Protein AF-0000000075554712 (afdb_homodimer)

Nearest PDB structures (foldseek):
  1n4p-assembly1_B  TM=9.123E-01  e=3.949E-28  Rattus norvegicus
  6o60-assembly1_B  TM=9.162E-01  e=7.706E-20  Homo sapiens
  3dsx-assembly1_B  TM=9.084E-01  e=1.594E-18  Rattus norvegicus
  4yde-assembly1_B  TM=8.151E-01  e=5.360E-16  Candida albicans SC5314
  4ydo-assembly1_B  TM=8.264E-01  e=1.471E-15  Candida albicans SC5314

Radius of gyration: 26.1 Å; Cα contacts (8 Å, |Δi|>4): 1302; chains: 2; bounding box: 54×79×73 Å

Solvent-accessible surface area (backbone atoms only — not comparable to full-atom values): 37103 Å² total; per-residue (Å²): 133,88,59,71,62,54,57,54,46,47,48,48,50,51,46,50,42,55,67,69,65,58,78,80,69,81,61,63,68,38,35,51,53,39,36,48,60,62,49,64,54,57,84,52,85,58,89,55,81,47,63,49,48,38,48,53,51,28,35,35,53,49,39,32,46,25,57,66,43,40,73,80,69,46,51,73,66,57,47,50,51,52,50,50,52,53,58,68,35,49,39,82,85,55,89,47,25,31,16,32,26,35,76,59,28,60,91,41,99,64,52,44,23,25,42,64,29,30,38,26,46,54,51,41,37,31,63,74,66,54,84,61,80,87,52,63,59,68,52,29,46,52,26,53,37,69,29,46,42,89,65,27,43,19,35,32,49,54,86,91,38,64,64,36,26,66,36,41,23,28,51,46,49,42,34,48,60,67,68,36,75,90,44,96,44,68,65,59,68,37,30,38,50,35,53,44,53,12,49,45,93,70,30,35,18,13,46,40,62,88,43,65,52,28,30,64,25,31,22,25,51,52,26,31,28,51,70,67,43,43,51,60,68,47,79,55,43,42,72,67,49,49,53,37,24,51,54,41,54,59,66,31,49,78,54,35,17,26,43,43,89,94,48,70,55,29,38,40,28,40,21,32,44,44,28,42,26,50,76,68,60,47,50,84,77,57,61,64,68,43,33,50,50,41,52,49,57,15,40,35,88,81,61,21,34,17,16,52,46,70,43,95,84,55,64,47,42,64,67,29,24,27,29,37,53,47,25,38,20,73,72,46,41,86,76,41,39,53,52,31,60,63,79,70,40,36,39,42,31,50,25,50,42,70,67,57,80,84,128,130,87,59,70,61,55,56,53,47,48,48,47,50,51,45,49,43,54,69,68,65,55,79,81,70,83,61,63,68,38,34,51,52,39,35,49,61,62,47,65,54,56,84,54,84,57,91,57,82,46,64,49,48,39,48,53,50,28,35,35,54,49,39,31,43,25,57,65,43,39,72,80,70,46,50,74,66,56,46,49,51,51,50,51,52,54,58,68,35,48,39,82,84,54,90,46,25,31,16,32,25,35,76,58,27,59,90,41,98,65,52,46,25,25,41,66,29,30,36,27,46,54,52,41,37,32,64,73,65,54,83,61,82,86,52,62,58,68,52,30,45,51,27,53,36,68,30,48,43,88,65,27,44,19,34,32,50,54,86,91,37,64,63,36,28,66,36,41,22,27,52,47,48,42,33,48,62,69,68,37,74,88,44,96,43,67,64,59,69,39,30,39,49,34,53,46,52,12,50,45,92,70,29,36,17,13,47,40,62,85,42,64,50,28,30,64,26,30,24,25,53,52,26,32,28,51,71,67,44,43,51,61,69,48,77,56,42,42,73,67,49,49,54,37,24,52,54,40,54,61,66,32,49,79,53,34,17,28,44,44,90,94,48,70,56,29,38,41,29,38,20,32,43,44,28,41,27,48,75,68,62,47,51,85,75,57,62,64,68,44,34,50,52,43,53,49,58,15,40,34,88,80,63,22,34,16,14,53,46,70,43,93,82,54,64,47,41,63,67,28,24,27,29,36,53,46,24,37,20,75,72,45,40,84,76,41,40,53,52,32,60,63,79,70,42,36,38,40,32,52,25,51,42,71,66,58,78,84,130

Structure (mmCIF, N/CA/C/O backbone):
data_AF-0000000075554712-model_v1
#
loop_
_entity.id
_entity.type
_entity.pdbx_description
1 polymer 'Geranylgeranyl transferase type-1 subunit beta'
#
loop_
_atom_site.group_PDB
_atom_site.id
_atom_site.type_symbol
_atom_site.label_atom_id
_atom_site.label_alt_id
_atom_site.label_comp_id
_atom_site.label_asym_id
_atom_site.label_entity_id
_atom_site.label_seq_id
_atom_site.pdbx_PDB_ins_code
_atom_site.Cartn_x
_atom_site.Cartn_y
_atom_site.Cartn_z
_atom_site.occupancy
_atom_site.B_iso_or_equiv
_atom_site.auth_seq_id
_atom_site.auth_comp_id
_atom_site.auth_asym_id
_atom_site.auth_atom_id
_atom_site.pdbx_PDB_model_num
ATOM 1 N N . MET A 1 1 ? -22.359 32.562 -3.715 1 23.45 1 MET A N 1
ATOM 2 C CA . MET A 1 1 ? -22.422 32.969 -5.121 1 23.45 1 MET A CA 1
ATOM 3 C C . MET A 1 1 ? -21.062 32.844 -5.781 1 23.45 1 MET A C 1
ATOM 5 O O . MET A 1 1 ? -20.156 33.656 -5.508 1 23.45 1 MET A O 1
ATOM 9 N N . CYS A 1 2 ? -20.562 31.688 -6.074 1 30.88 2 CYS A N 1
ATOM 10 C CA . CYS A 1 2 ? -19.281 31.281 -6.664 1 30.88 2 CYS A CA 1
ATOM 11 C C . CYS A 1 2 ? -19.094 31.891 -8.039 1 30.88 2 CYS A C 1
ATOM 13 O O . CYS A 1 2 ? -19.859 31.594 -8.969 1 30.88 2 CYS A O 1
ATOM 15 N N . ASP A 1 3 ? -18.562 33.125 -8.164 1 32.09 3 ASP A N 1
ATOM 16 C CA . ASP A 1 3 ? -18.578 34.062 -9.281 1 32.09 3 ASP A CA 1
ATOM 17 C C . ASP A 1 3 ? -17.984 33.438 -10.539 1 32.09 3 ASP A C 1
ATOM 19 O O . ASP A 1 3 ? -16.938 32.781 -10.469 1 32.09 3 ASP A O 1
ATOM 23 N N . ILE A 1 4 ? -18.625 33.344 -11.688 1 43.69 4 ILE A N 1
ATOM 24 C CA . ILE A 1 4 ? -18.406 33.094 -13.109 1 43.69 4 ILE A CA 1
ATOM 25 C C . ILE A 1 4 ? -17.016 33.594 -13.516 1 43.69 4 ILE A C 1
ATOM 27 O O . ILE A 1 4 ? -16.391 33 -14.406 1 43.69 4 ILE A O 1
ATOM 31 N N . SER A 1 5 ? -16.609 34.531 -12.781 1 42.84 5 SER A N 1
ATOM 32 C CA . SER A 1 5 ? -15.367 35.25 -13.062 1 42.84 5 SER A CA 1
ATOM 33 C C . SER A 1 5 ? -14.141 34.406 -12.75 1 42.84 5 SER A C 1
ATOM 35 O O . SER A 1 5 ? -13.141 34.469 -13.461 1 42.84 5 SER A O 1
ATOM 37 N N . THR A 1 6 ? -14.281 33.5 -11.836 1 46.28 6 THR A N 1
ATOM 38 C CA . THR A 1 6 ? -13.125 32.75 -11.367 1 46.28 6 THR A CA 1
ATOM 39 C C . THR A 1 6 ? -12.82 31.578 -12.312 1 46.28 6 THR A C 1
ATOM 41 O O . THR A 1 6 ? -11.656 31.312 -12.609 1 46.28 6 THR A O 1
ATOM 44 N N . GLU A 1 7 ? -13.875 31 -12.836 1 45.97 7 GLU A N 1
ATOM 45 C CA . GLU A 1 7 ? -13.664 29.922 -13.805 1 45.97 7 GLU A CA 1
ATOM 46 C C . GLU A 1 7 ? -13.039 30.469 -15.094 1 45.97 7 GLU A C 1
ATOM 48 O O . GLU A 1 7 ? -12.109 29.859 -15.633 1 45.97 7 GLU A O 1
ATOM 53 N N . GLU A 1 8 ? -13.719 31.594 -15.586 1 49.31 8 GLU A N 1
ATOM 54 C CA . GLU A 1 8 ? -13.211 32.219 -16.812 1 49.31 8 GLU A CA 1
ATOM 55 C C . GLU A 1 8 ? -11.781 32.688 -16.625 1 49.31 8 GLU A C 1
ATOM 57 O O . GLU A 1 8 ? -10.953 32.594 -17.531 1 49.31 8 GLU A O 1
ATOM 62 N N . GLN A 1 9 ? -11.5 33.188 -15.461 1 48.69 9 GLN A N 1
ATOM 63 C CA . GLN A 1 9 ? -10.148 33.656 -15.18 1 48.69 9 GLN A CA 1
ATOM 64 C C . GLN A 1 9 ? -9.172 32.5 -15.078 1 48.69 9 GLN A C 1
ATOM 66 O O . GLN A 1 9 ? -8.047 32.594 -15.594 1 48.69 9 GLN A O 1
ATOM 71 N N . LEU A 1 10 ? -9.734 31.438 -14.5 1 49.47 10 LEU A N 1
ATOM 72 C CA . LEU A 1 10 ? -8.906 30.234 -14.391 1 49.47 10 LEU A CA 1
ATOM 73 C C . LEU A 1 10 ? -8.594 29.672 -15.766 1 49.47 10 LEU A C 1
ATOM 75 O O . LEU A 1 10 ? -7.453 29.281 -16.031 1 49.47 10 LEU A O 1
ATOM 79 N N . LEU A 1 11 ? -9.688 29.688 -16.531 1 51.44 11 LEU A N 1
ATOM 80 C CA . LEU A 1 11 ? -9.523 29.219 -17.906 1 51.44 11 LEU A CA 1
ATOM 81 C C . LEU A 1 11 ? -8.602 30.156 -18.688 1 51.44 11 LEU A C 1
ATOM 83 O O . LEU A 1 11 ? -7.805 29.703 -19.5 1 51.44 11 LEU A O 1
ATOM 87 N N . GLU A 1 12 ? -8.742 31.453 -18.422 1 52.88 12 GLU A N 1
ATOM 88 C CA . GLU A 1 12 ? -7.895 32.438 -19.094 1 52.88 12 GLU A CA 1
ATOM 89 C C . GLU A 1 12 ? -6.434 32.281 -18.656 1 52.88 12 GLU A C 1
ATOM 91 O O . GLU A 1 12 ? -5.527 32.406 -19.484 1 52.88 12 GLU A O 1
ATOM 96 N N . ILE A 1 13 ? -6.211 32 -17.484 1 50.41 13 ILE A N 1
ATOM 97 C CA . ILE A 1 13 ? -4.852 31.828 -16.969 1 50.41 13 ILE A CA 1
ATOM 98 C C . ILE A 1 13 ? -4.25 30.547 -17.547 1 50.41 13 ILE A C 1
ATOM 100 O O . ILE A 1 13 ? -3.1 30.531 -17.984 1 50.41 13 ILE A O 1
ATOM 104 N N . ALA A 1 14 ? -5.113 29.516 -17.531 1 51.22 14 ALA A N 1
ATOM 105 C CA . ALA A 1 14 ? -4.691 28.266 -18.141 1 51.22 14 ALA A CA 1
ATOM 106 C C . ALA A 1 14 ? -4.438 28.438 -19.641 1 51.22 14 ALA A C 1
ATOM 108 O O . ALA A 1 14 ? -3.465 27.891 -20.172 1 51.22 14 ALA A O 1
ATOM 109 N N . ARG A 1 15 ? -5.312 29.156 -20.312 1 50.44 15 ARG A N 1
ATOM 110 C CA . ARG A 1 15 ? -5.164 29.469 -21.734 1 50.44 15 ARG A CA 1
ATOM 111 C C . ARG A 1 15 ? -3.887 30.25 -21.984 1 50.44 15 ARG A C 1
ATOM 113 O O . ARG A 1 15 ? -3.154 29.969 -22.938 1 50.44 15 ARG A O 1
ATOM 120 N N . LYS A 1 16 ? -3.613 31.25 -21.219 1 52.53 16 LYS A N 1
ATOM 121 C CA . LYS A 1 16 ? -2.408 32.062 -21.406 1 52.53 16 LYS A CA 1
ATOM 122 C C . LYS A 1 16 ? -1.151 31.219 -21.203 1 52.53 16 LYS A C 1
ATOM 124 O O . LYS A 1 16 ? -0.164 31.375 -21.922 1 52.53 16 LYS A O 1
ATOM 129 N N . ALA A 1 17 ? -1.3 30.453 -20.188 1 47.94 17 ALA A N 1
ATOM 130 C CA . ALA A 1 17 ? -0.19 29.531 -19.984 1 47.94 17 ALA A CA 1
ATOM 131 C C . ALA A 1 17 ? -0.057 28.578 -21.156 1 47.94 17 ALA A C 1
ATOM 133 O O . ALA A 1 17 ? 1.056 28.25 -21.578 1 47.94 17 ALA A O 1
ATOM 134 N N . ALA A 1 18 ? -1.168 28.203 -21.656 1 50.5 18 ALA A N 1
ATOM 135 C CA . ALA A 1 18 ? -1.193 27.344 -22.844 1 50.5 18 ALA A CA 1
ATOM 136 C C . ALA A 1 18 ? -0.667 28.094 -24.062 1 50.5 18 ALA A C 1
ATOM 138 O O . ALA A 1 18 ? -0.015 27.5 -24.922 1 50.5 18 ALA A O 1
ATOM 139 N N . GLU A 1 19 ? -1.019 29.219 -24.203 1 50.12 19 GLU A N 1
ATOM 140 C CA . GLU A 1 19 ? -0.602 30.062 -25.328 1 50.12 19 GLU A CA 1
ATOM 141 C C . GLU A 1 19 ? 0.901 30.328 -25.281 1 50.12 19 GLU A C 1
ATOM 143 O O . GLU A 1 19 ? 1.539 30.453 -26.328 1 50.12 19 GLU A O 1
ATOM 148 N N . THR A 1 20 ? 1.365 30.641 -24.078 1 49.66 20 THR A N 1
ATOM 149 C CA . THR A 1 20 ? 2.799 30.922 -24.094 1 49.66 20 THR A CA 1
ATOM 150 C C . THR A 1 20 ? 3.592 29.625 -24.25 1 49.66 20 THR A C 1
ATOM 152 O O . THR A 1 20 ? 4.793 29.656 -24.531 1 49.66 20 THR A O 1
ATOM 155 N N . GLY A 1 21 ? 3.094 28.406 -24.312 1 52.12 21 GLY A N 1
ATOM 156 C CA . GLY A 1 21 ? 3.678 27.109 -24.594 1 52.12 21 GLY A CA 1
ATOM 157 C C . GLY A 1 21 ? 4.531 26.578 -23.469 1 52.12 21 GLY A C 1
ATOM 158 O O . GLY A 1 21 ? 5.117 25.484 -23.578 1 52.12 21 GLY A O 1
ATOM 159 N N . GLU A 1 22 ? 5.051 27.406 -22.516 1 56.56 22 GLU A N 1
ATOM 160 C CA . GLU A 1 22 ? 5.992 26.891 -21.516 1 56.56 22 GLU A CA 1
ATOM 161 C C . GLU A 1 22 ? 5.262 26.25 -20.344 1 56.56 22 GLU A C 1
ATOM 163 O O . GLU A 1 22 ? 4.387 26.875 -19.734 1 56.56 22 GLU A O 1
ATOM 168 N N . PRO A 1 23 ? 5.387 25 -20.109 1 66.69 23 PRO A N 1
ATOM 169 C CA . PRO A 1 23 ? 4.723 24.344 -18.984 1 66.69 23 PRO A CA 1
ATOM 170 C C . PRO A 1 23 ? 5.012 25.031 -17.641 1 66.69 23 PRO A C 1
ATOM 172 O O . PRO A 1 23 ? 6.109 25.547 -17.438 1 66.69 23 PRO A O 1
ATOM 175 N N . LEU A 1 24 ? 3.918 25.312 -16.844 1 79 24 LEU A N 1
ATOM 176 C CA . LEU A 1 24 ? 4.055 25.906 -15.516 1 79 24 LEU A CA 1
ATOM 177 C C . LEU A 1 24 ? 4.996 25.094 -14.641 1 79 24 LEU A C 1
ATOM 179 O O . LEU A 1 24 ? 4.969 23.859 -14.68 1 79 24 LEU A O 1
ATOM 183 N N . LYS A 1 25 ? 5.871 25.766 -13.992 1 89.06 25 LYS A N 1
ATOM 184 C CA . LYS A 1 25 ? 6.957 25.094 -13.273 1 89.06 25 LYS A CA 1
ATOM 185 C C . LYS A 1 25 ? 6.652 25.016 -11.781 1 89.06 25 LYS A C 1
ATOM 187 O O . LYS A 1 25 ? 6.074 25.922 -11.203 1 89.06 25 LYS A O 1
ATOM 192 N N . PHE A 1 26 ? 6.895 23.953 -11.141 1 93.69 26 PHE A N 1
ATOM 193 C CA . PHE A 1 26 ? 6.855 23.766 -9.695 1 93.69 26 PHE A CA 1
ATOM 194 C C . PHE A 1 26 ? 7.949 24.578 -9.016 1 93.69 26 PHE A C 1
ATOM 196 O O . PHE A 1 26 ? 9.133 24.375 -9.273 1 93.69 26 PHE A O 1
ATOM 203 N N . GLU A 1 27 ? 7.59 25.5 -8.195 1 93.44 27 GLU A N 1
ATOM 204 C CA . GLU A 1 27 ? 8.523 26.438 -7.598 1 93.44 27 GLU A CA 1
ATOM 205 C C . GLU A 1 27 ? 9.156 25.875 -6.332 1 93.44 27 GLU A C 1
ATOM 207 O O . GLU A 1 27 ? 8.953 26.406 -5.238 1 93.44 27 GLU A O 1
ATOM 212 N N . TYR A 1 28 ? 10.031 24.938 -6.516 1 93.5 28 TYR A N 1
ATOM 213 C CA . TYR A 1 28 ? 10.641 24.125 -5.465 1 93.5 28 TYR A CA 1
ATOM 214 C C . TYR A 1 28 ? 11.305 25.016 -4.414 1 93.5 28 TYR A C 1
ATOM 216 O O . TYR A 1 28 ? 10.984 24.922 -3.227 1 93.5 28 TYR A O 1
ATOM 224 N N . LYS A 1 29 ? 12.117 25.969 -4.762 1 93.5 29 LYS A N 1
ATOM 225 C CA . LYS A 1 29 ? 12.891 26.797 -3.846 1 93.5 29 LYS A CA 1
ATOM 226 C C . LYS A 1 29 ? 11.984 27.734 -3.049 1 93.5 29 LYS A C 1
ATOM 228 O O . LYS A 1 29 ? 12.195 27.938 -1.852 1 93.5 29 LYS A O 1
ATOM 233 N N . LYS A 1 30 ? 10.992 28.25 -3.701 1 94.81 30 LYS A N 1
ATOM 234 C CA . LYS A 1 30 ? 10.078 29.156 -3.014 1 94.81 30 LYS A CA 1
ATOM 235 C C . LYS A 1 30 ? 9.281 28.422 -1.944 1 94.81 30 LYS A C 1
ATOM 237 O O . LYS A 1 30 ? 9.031 28.969 -0.864 1 94.81 30 LYS A O 1
ATOM 242 N N . HIS A 1 31 ? 8.844 27.203 -2.256 1 96.81 31 HIS A N 1
ATOM 243 C CA . HIS A 1 31 ? 8.086 26.422 -1.284 1 96.81 31 HIS A CA 1
ATOM 244 C C . HIS A 1 31 ? 8.945 26.078 -0.069 1 96.81 31 HIS A C 1
ATOM 246 O O . HIS A 1 31 ? 8.469 26.141 1.067 1 96.81 31 HIS A O 1
ATOM 252 N N . ILE A 1 32 ? 10.234 25.766 -0.312 1 96.06 32 ILE A N 1
ATOM 253 C CA . ILE A 1 32 ? 11.148 25.484 0.785 1 96.06 32 ILE A CA 1
ATOM 254 C C . ILE A 1 32 ? 11.289 26.703 1.681 1 96.06 32 ILE A C 1
ATOM 256 O O . ILE A 1 32 ? 11.234 26.594 2.908 1 96.06 32 ILE A O 1
ATOM 260 N N . GLY A 1 33 ? 11.477 27.891 1.033 1 94.94 33 GLY A N 1
ATOM 261 C CA . GLY A 1 33 ? 11.555 29.109 1.802 1 94.94 33 GLY A CA 1
ATOM 262 C C . GLY A 1 33 ? 10.32 29.359 2.65 1 94.94 33 GLY A C 1
ATOM 263 O O . GLY A 1 33 ? 10.43 29.734 3.824 1 94.94 33 GLY A O 1
ATOM 264 N N . PHE A 1 34 ? 9.195 29.219 2.109 1 95 34 PHE A N 1
ATOM 265 C CA . PHE A 1 34 ? 7.922 29.375 2.801 1 95 34 PHE A CA 1
ATOM 266 C C . PHE A 1 34 ? 7.852 28.453 4.016 1 95 34 PHE A C 1
ATOM 268 O O . PHE A 1 34 ? 7.465 28.891 5.105 1 95 34 PHE A O 1
ATOM 275 N N . LEU A 1 35 ? 8.234 27.219 3.861 1 95.81 35 LEU A N 1
ATOM 276 C CA . LEU A 1 35 ? 8.125 26.188 4.895 1 95.81 35 LEU A CA 1
ATOM 277 C C . LEU A 1 35 ? 9.141 26.438 6.012 1 95.81 35 LEU A C 1
ATOM 279 O O . LEU A 1 35 ? 8.836 26.219 7.188 1 95.81 35 LEU A O 1
ATOM 283 N N . ILE A 1 36 ? 10.297 26.906 5.637 1 93.5 36 ILE A N 1
ATOM 284 C CA . ILE A 1 36 ? 11.328 27.219 6.621 1 93.5 36 ILE A CA 1
ATOM 285 C C . ILE A 1 36 ? 10.844 28.344 7.539 1 93.5 36 ILE A C 1
ATOM 287 O O . ILE A 1 36 ? 11.062 28.297 8.75 1 93.5 36 ILE A O 1
ATOM 291 N N . ARG A 1 37 ? 10.156 29.266 7.027 1 90.94 37 ARG A N 1
ATOM 292 C CA . ARG A 1 37 ? 9.625 30.375 7.828 1 90.94 37 ARG A CA 1
ATOM 293 C C . ARG A 1 37 ? 8.617 29.859 8.852 1 90.94 37 ARG A C 1
ATOM 295 O O . ARG A 1 37 ? 8.57 30.344 9.984 1 90.94 37 ARG A O 1
ATOM 302 N N . HIS A 1 38 ? 7.852 28.891 8.469 1 89.06 38 HIS A N 1
ATOM 303 C CA . HIS A 1 38 ? 6.891 28.312 9.398 1 89.06 38 HIS A CA 1
ATOM 304 C C . HIS A 1 38 ? 7.594 27.453 10.453 1 89.06 38 HIS A C 1
ATOM 306 O O . HIS A 1 38 ? 7.18 27.438 11.609 1 89.06 38 HIS A O 1
ATOM 312 N N . LEU A 1 39 ? 8.633 26.797 10.016 1 89 39 LEU A N 1
ATOM 313 C CA . LEU A 1 39 ? 9.344 25.891 10.914 1 89 39 LEU A CA 1
ATOM 314 C C . LEU A 1 39 ? 10.156 26.672 11.945 1 89 39 LEU A C 1
ATOM 316 O O . LEU A 1 39 ? 10.32 26.234 13.078 1 89 39 LEU A O 1
ATOM 320 N N . ASN A 1 40 ? 10.602 27.828 11.562 1 86.62 40 ASN A N 1
ATOM 321 C CA . ASN A 1 40 ? 11.508 28.609 12.398 1 86.62 40 ASN A CA 1
ATOM 322 C C . ASN A 1 40 ? 10.773 29.234 13.586 1 86.62 40 ASN A C 1
ATOM 324 O O . ASN A 1 40 ? 11.406 29.703 14.539 1 86.62 40 ASN A O 1
ATOM 328 N N . VAL A 1 41 ? 9.492 29.188 13.57 1 79.56 41 VAL A N 1
ATOM 329 C CA . VAL A 1 41 ? 8.734 29.672 14.719 1 79.56 41 VAL A CA 1
ATOM 330 C C . VAL A 1 41 ? 8.828 28.656 15.859 1 79.56 41 VAL A C 1
ATOM 332 O O . VAL A 1 41 ? 8.594 29 17.016 1 79.56 41 VAL A O 1
ATOM 335 N N . PHE A 1 42 ? 9.234 27.484 15.578 1 76.88 42 PHE A N 1
ATOM 336 C CA . PHE A 1 42 ? 9.312 26.422 16.562 1 76.88 42 PHE A CA 1
ATOM 337 C C . PHE A 1 42 ? 10.75 26.234 17.047 1 76.88 42 PHE A C 1
ATOM 339 O O . PHE A 1 42 ? 11.695 26.469 16.312 1 76.88 42 PHE A O 1
ATOM 346 N N . PRO A 1 43 ? 10.852 25.844 18.328 1 67.69 43 PRO A N 1
ATOM 347 C CA . PRO A 1 43 ? 9.828 25.484 19.312 1 67.69 43 PRO A CA 1
ATOM 348 C C . PRO A 1 43 ? 9.438 26.672 20.219 1 67.69 43 PRO A C 1
ATOM 350 O O . PRO A 1 43 ? 8.961 26.469 21.328 1 67.69 43 PRO A O 1
ATOM 353 N N . SER A 1 44 ? 9.711 27.859 19.672 1 64.88 44 SER A N 1
ATOM 354 C CA . SER A 1 44 ? 9.477 29.016 20.531 1 64.88 44 SER A CA 1
ATOM 355 C C . SER A 1 44 ? 8.023 29.078 21 1 64.88 44 SER A C 1
ATOM 357 O O . SER A 1 44 ? 7.117 28.672 20.266 1 64.88 44 SER A O 1
ATOM 359 N N . PRO A 1 45 ? 7.895 29.234 22.328 1 57.47 45 PRO A N 1
ATOM 360 C CA . PRO A 1 45 ? 6.535 29.375 22.859 1 57.47 45 PRO A CA 1
ATOM 361 C C . PRO A 1 45 ? 5.738 30.469 22.156 1 57.47 45 PRO A C 1
ATOM 363 O O . PRO A 1 45 ? 6.309 31.5 21.766 1 57.47 45 PRO A O 1
ATOM 366 N N . TYR A 1 46 ? 4.875 30.125 21.312 1 53.41 46 TYR A N 1
ATOM 367 C CA . TYR A 1 46 ? 4.02 31.156 20.75 1 53.41 46 TYR A CA 1
ATOM 368 C C . TYR A 1 46 ? 2.883 31.5 21.703 1 53.41 46 TYR A C 1
ATOM 370 O O . TYR A 1 46 ? 2.375 30.641 22.406 1 53.41 46 TYR A O 1
ATOM 378 N N . ASN A 1 47 ? 2.82 32.812 22.031 1 48.47 47 ASN A N 1
ATOM 379 C CA . ASN A 1 47 ? 1.906 33.375 23.016 1 48.47 47 ASN A CA 1
ATOM 380 C C . ASN A 1 47 ? 0.451 33.25 22.578 1 48.47 47 ASN A C 1
ATOM 382 O O . ASN A 1 47 ? -0.464 33.562 23.328 1 48.47 47 ASN A O 1
ATOM 386 N N . THR A 1 48 ? 0.216 32.812 21.312 1 50.88 48 THR A N 1
ATOM 387 C CA . THR A 1 48 ? -1.211 32.844 21.016 1 50.88 48 THR A CA 1
ATOM 388 C C . THR A 1 48 ? -1.822 31.453 21.266 1 50.88 48 THR A C 1
ATOM 390 O O . THR A 1 48 ? -1.131 30.438 21.172 1 50.88 48 THR A O 1
ATOM 393 N N . LEU A 1 49 ? -2.967 31.484 21.922 1 46.5 49 LEU A N 1
ATOM 394 C CA . LEU A 1 49 ? -3.816 30.344 22.219 1 46.5 49 LEU A CA 1
ATOM 395 C C . LEU A 1 49 ? -4.008 29.469 20.969 1 46.5 49 LEU A C 1
ATOM 397 O O . LEU A 1 49 ? -5.133 29.094 20.641 1 46.5 49 LEU A O 1
ATOM 401 N N . GLU A 1 50 ? -2.865 29.25 20.281 1 62.47 50 GLU A N 1
ATOM 402 C CA . GLU A 1 50 ? -3.031 28.422 19.094 1 62.47 50 GLU A CA 1
ATOM 403 C C . GLU A 1 50 ? -3.006 26.938 19.453 1 62.47 50 GLU A C 1
ATOM 405 O O . GLU A 1 50 ? -2.008 26.438 19.984 1 62.47 50 GLU A O 1
ATOM 410 N N . THR A 1 51 ? -4.156 26.266 19.328 1 64.75 51 THR A N 1
ATOM 411 C CA . THR A 1 51 ? -4.379 24.891 19.766 1 64.75 51 THR A CA 1
ATOM 412 C C . THR A 1 51 ? -3.916 23.891 18.703 1 64.75 51 THR A C 1
ATOM 414 O O . THR A 1 51 ? -3.961 22.688 18.906 1 64.75 51 THR A O 1
ATOM 417 N N . SER A 1 52 ? -3.367 24.5 17.625 1 80.94 52 SER A N 1
ATOM 418 C CA . SER A 1 52 ? -3.094 23.547 16.562 1 80.94 52 SER A CA 1
ATOM 419 C C . SER A 1 52 ? -1.646 23.625 16.094 1 80.94 52 SER A C 1
ATOM 421 O O . SER A 1 52 ? -1.34 23.312 14.938 1 80.94 52 SER A O 1
ATOM 423 N N . ARG A 1 53 ? -0.808 24.047 17.016 1 84.62 53 ARG A N 1
ATOM 424 C CA . ARG A 1 53 ? 0.594 24.234 16.656 1 84.62 53 ARG A CA 1
ATOM 425 C C . ARG A 1 53 ? 1.231 22.906 16.25 1 84.62 53 ARG A C 1
ATOM 427 O O . ARG A 1 53 ? 2.057 22.859 15.328 1 84.62 53 ARG A O 1
ATOM 434 N N . ASN A 1 54 ? 0.827 21.953 16.984 1 90.06 54 ASN A N 1
ATOM 435 C CA . ASN A 1 54 ? 1.34 20.609 16.688 1 90.06 54 ASN A CA 1
ATOM 436 C C . ASN A 1 54 ? 1.012 20.203 15.258 1 90.06 54 ASN A C 1
ATOM 438 O O . ASN A 1 54 ? 1.861 19.641 14.555 1 90.06 54 ASN A O 1
ATOM 442 N N . THR A 1 55 ? -0.15 20.484 14.789 1 92.38 55 THR A N 1
ATOM 443 C CA . THR A 1 55 ? -0.589 20.156 13.438 1 92.38 55 THR A CA 1
ATOM 444 C C . THR A 1 55 ? 0.152 21 12.406 1 92.38 55 THR A C 1
ATOM 446 O O . THR A 1 55 ? 0.553 20.5 11.359 1 92.38 55 THR A O 1
ATOM 449 N N . ILE A 1 56 ? 0.343 22.266 12.711 1 92.06 56 ILE A N 1
ATOM 450 C CA . ILE A 1 56 ? 1.073 23.172 11.82 1 92.06 56 ILE A CA 1
ATOM 451 C C . ILE A 1 56 ? 2.508 22.672 11.648 1 92.06 56 ILE A C 1
ATOM 453 O O . ILE A 1 56 ? 3.035 22.656 10.539 1 92.06 56 ILE A O 1
ATOM 457 N N . PHE A 1 57 ? 3.061 22.328 12.781 1 94.56 57 PHE A N 1
ATOM 458 C CA . PHE A 1 57 ? 4.414 21.781 12.758 1 94.56 57 PHE A CA 1
ATOM 459 C C . PHE A 1 57 ? 4.48 20.547 11.867 1 94.56 57 PHE A C 1
ATOM 461 O O . PHE A 1 57 ? 5.387 20.406 11.047 1 94.56 57 PHE A O 1
ATOM 468 N N . LEU A 1 58 ? 3.52 19.656 11.992 1 96.94 58 LEU A N 1
ATOM 469 C CA . LEU A 1 58 ? 3.471 18.438 11.18 1 96.94 58 LEU A CA 1
ATOM 470 C C . LEU A 1 58 ? 3.438 18.781 9.695 1 96.94 58 LEU A C 1
ATOM 472 O O . LEU A 1 58 ? 4.184 18.203 8.898 1 96.94 58 LEU A O 1
ATOM 476 N N . PHE A 1 59 ? 2.621 19.719 9.297 1 97 59 PHE A N 1
ATOM 477 C CA . PHE A 1 59 ? 2.492 20.078 7.891 1 97 59 PHE A CA 1
ATOM 478 C C . PHE A 1 59 ? 3.809 20.625 7.348 1 97 59 PHE A C 1
ATOM 480 O O . PHE A 1 59 ? 4.188 20.328 6.215 1 97 59 PHE A O 1
ATOM 487 N N . ALA A 1 60 ? 4.469 21.359 8.172 1 96.25 60 ALA A N 1
ATOM 488 C CA . ALA A 1 60 ? 5.734 21.938 7.738 1 96.25 60 ALA A CA 1
ATOM 489 C C . ALA A 1 60 ? 6.793 20.859 7.527 1 96.25 60 ALA A C 1
ATOM 491 O O . ALA A 1 60 ? 7.383 20.766 6.449 1 96.25 60 ALA A O 1
ATOM 492 N N . ILE A 1 61 ? 6.988 20.031 8.508 1 97.69 61 ILE A N 1
ATOM 493 C CA . ILE A 1 61 ? 8.078 19.062 8.398 1 97.69 61 ILE A CA 1
ATOM 494 C C . ILE A 1 61 ? 7.703 17.984 7.395 1 97.69 61 ILE A C 1
ATOM 496 O O . ILE A 1 61 ? 8.57 17.453 6.691 1 97.69 61 ILE A O 1
ATOM 500 N N . SER A 1 62 ? 6.418 17.609 7.316 1 98.38 62 SER A N 1
ATOM 501 C CA . SER A 1 62 ? 5.98 16.641 6.32 1 98.38 62 SER A CA 1
ATOM 502 C C . SER A 1 62 ? 6.207 17.156 4.906 1 98.38 62 SER A C 1
ATOM 504 O O . SER A 1 62 ? 6.578 16.391 4.012 1 98.38 62 SER A O 1
ATOM 506 N N . SER A 1 63 ? 5.938 18.453 4.691 1 98.44 63 SER A N 1
ATOM 507 C CA . SER A 1 63 ? 6.191 19.047 3.387 1 98.44 63 SER A CA 1
ATOM 508 C C . SER A 1 63 ? 7.672 18.969 3.021 1 98.44 63 SER A C 1
ATOM 510 O O . SER A 1 63 ? 8.023 18.562 1.912 1 98.44 63 SER A O 1
ATOM 512 N N . LEU A 1 64 ? 8.453 19.359 3.93 1 97.88 64 LEU A N 1
ATOM 513 C CA . LEU A 1 64 ? 9.891 19.328 3.688 1 97.88 64 LEU A CA 1
ATOM 514 C C . LEU A 1 64 ? 10.383 17.906 3.471 1 97.88 64 LEU A C 1
ATOM 516 O O . LEU A 1 64 ? 11.32 17.688 2.695 1 97.88 64 LEU A O 1
ATOM 520 N N . ASP A 1 65 ? 9.781 16.984 4.176 1 98 65 ASP A N 1
ATOM 521 C CA . ASP A 1 65 ? 10.125 15.57 3.996 1 98 65 ASP A CA 1
ATOM 522 C C . ASP A 1 65 ? 9.773 15.094 2.588 1 98 65 ASP A C 1
ATOM 524 O O . ASP A 1 65 ? 10.57 14.43 1.934 1 98 65 ASP A O 1
ATOM 528 N N . LEU A 1 66 ? 8.617 15.445 2.076 1 98.06 66 LEU A N 1
ATOM 529 C CA . LEU A 1 66 ? 8.203 15.078 0.726 1 98.06 66 LEU A CA 1
ATOM 530 C C . LEU A 1 66 ? 9.086 15.758 -0.316 1 98.06 66 LEU A C 1
ATOM 532 O O . LEU A 1 66 ? 9.359 15.188 -1.374 1 98.06 66 LEU A O 1
ATOM 536 N N . LEU A 1 67 ? 9.547 16.984 0.019 1 97.12 67 LEU A N 1
ATOM 537 C CA . LEU A 1 67 ? 10.414 17.734 -0.888 1 97.12 67 LEU A CA 1
ATOM 538 C C . LEU A 1 67 ? 11.836 17.188 -0.852 1 97.12 67 LEU A C 1
ATOM 540 O O . LEU A 1 67 ? 12.672 17.562 -1.67 1 97.12 67 LEU A O 1
ATOM 544 N N . GLY A 1 68 ? 12.125 16.312 0.11 1 94.38 68 GLY A N 1
ATOM 545 C CA . GLY A 1 68 ? 13.445 15.719 0.237 1 94.38 68 GLY A CA 1
ATOM 546 C C . GLY A 1 68 ? 14.469 16.672 0.834 1 94.38 68 GLY A C 1
ATOM 547 O O . GLY A 1 68 ? 15.672 16.516 0.602 1 94.38 68 GLY A O 1
ATOM 548 N N . GLU A 1 69 ? 14.039 17.641 1.603 1 94.75 69 GLU A N 1
ATOM 549 C CA . GLU A 1 69 ? 14.945 18.688 2.082 1 94.75 69 GLU A CA 1
ATOM 550 C C . GLU A 1 69 ? 15.031 18.672 3.605 1 94.75 69 GLU A C 1
ATOM 552 O O . GLU A 1 69 ? 15.852 19.391 4.188 1 94.75 69 GLU A O 1
ATOM 557 N N . LEU A 1 70 ? 14.25 17.859 4.262 1 94.62 70 LEU A N 1
ATOM 558 C CA . LEU A 1 70 ? 14.148 17.891 5.719 1 94.62 70 LEU A CA 1
ATOM 559 C C . LEU A 1 70 ? 15.5 17.594 6.359 1 94.62 70 LEU A C 1
ATOM 561 O O . LEU A 1 70 ? 15.977 18.359 7.203 1 94.62 70 LEU A O 1
ATOM 565 N N . ASP A 1 71 ? 16.188 16.594 5.941 1 90.69 71 ASP A N 1
ATOM 566 C CA . ASP A 1 71 ? 17.438 16.141 6.562 1 90.69 71 ASP A CA 1
ATOM 567 C C . ASP A 1 71 ? 18.578 17.109 6.25 1 90.69 71 ASP A C 1
ATOM 569 O O . ASP A 1 71 ? 19.516 17.234 7.039 1 90.69 71 ASP A O 1
ATOM 573 N N . ASN A 1 72 ? 18.469 17.766 5.137 1 90.56 72 ASN A N 1
ATOM 574 C CA . ASN A 1 72 ? 19.469 18.766 4.793 1 90.56 72 ASN A CA 1
ATOM 575 C C . ASN A 1 72 ? 19.344 20.016 5.664 1 90.56 72 ASN A C 1
ATOM 577 O O . ASN A 1 72 ? 20.328 20.688 5.934 1 90.56 72 ASN A O 1
ATOM 581 N N . LEU A 1 73 ? 18.172 20.219 6.07 1 90.69 73 LEU A N 1
ATOM 582 C CA . LEU A 1 73 ? 17.891 21.484 6.758 1 90.69 73 LEU A CA 1
ATOM 583 C C . LEU A 1 73 ? 18.016 21.312 8.266 1 90.69 73 LEU A C 1
ATOM 585 O O . LEU A 1 73 ? 18.25 22.297 8.984 1 90.69 73 LEU A O 1
ATOM 589 N N . LEU A 1 74 ? 17.859 20.141 8.789 1 92.69 74 LEU A N 1
ATOM 590 C CA . LEU A 1 74 ? 17.859 19.953 10.234 1 92.69 74 LEU A CA 1
ATOM 591 C C . LEU A 1 74 ? 19.203 19.422 10.719 1 92.69 74 LEU A C 1
ATOM 593 O O . LEU A 1 74 ? 19.609 18.312 10.328 1 92.69 74 LEU A O 1
ATOM 597 N N . THR A 1 75 ? 19.875 20.156 11.586 1 92.81 75 THR A N 1
ATOM 598 C CA . THR A 1 75 ? 21.016 19.609 12.32 1 92.81 75 THR A CA 1
ATOM 599 C C . THR A 1 75 ? 20.547 18.594 13.359 1 92.81 75 THR A C 1
ATOM 601 O O . THR A 1 75 ? 19.391 18.578 13.758 1 92.81 75 THR A O 1
ATOM 604 N N . PRO A 1 76 ? 21.422 17.766 13.781 1 94.25 76 PRO A N 1
ATOM 605 C CA . PRO A 1 76 ? 21.047 16.812 14.82 1 94.25 76 PRO A CA 1
ATOM 606 C C . PRO A 1 76 ? 20.516 17.484 16.078 1 94.25 76 PRO A C 1
ATOM 608 O O . PRO A 1 76 ? 19.562 17 16.688 1 94.25 76 PRO A O 1
ATOM 611 N N . THR A 1 77 ? 21.094 18.594 16.438 1 94.44 77 THR A N 1
ATOM 612 C CA . THR A 1 77 ? 20.672 19.328 17.625 1 94.44 77 THR A CA 1
ATOM 613 C C . THR A 1 77 ? 19.266 19.875 17.453 1 94.44 77 THR A C 1
ATOM 615 O O . THR A 1 77 ? 18.438 19.766 18.375 1 94.44 77 THR A O 1
ATOM 618 N N . ARG A 1 78 ? 19 20.469 16.359 1 92.81 78 ARG A N 1
ATOM 619 C CA . ARG A 1 78 ? 17.672 21.016 16.094 1 92.81 78 ARG A CA 1
ATOM 620 C C . ARG A 1 78 ? 16.625 19.906 16.031 1 92.81 78 ARG A C 1
ATOM 622 O O . ARG A 1 78 ? 15.508 20.062 16.531 1 92.81 78 ARG A O 1
ATOM 629 N N . ARG A 1 79 ? 16.984 18.844 15.414 1 95.94 79 ARG A N 1
ATOM 630 C CA . ARG A 1 79 ? 16.109 17.672 15.359 1 95.94 79 ARG A CA 1
ATOM 631 C C . ARG A 1 79 ? 15.75 17.188 16.766 1 95.94 79 ARG A C 1
ATOM 633 O O . ARG A 1 79 ? 14.578 16.953 17.047 1 95.94 79 ARG A O 1
ATOM 640 N N . GLU A 1 80 ? 16.719 17.078 17.609 1 96.56 80 GLU A N 1
ATOM 641 C CA . GLU A 1 80 ? 16.484 16.656 18.984 1 96.56 80 GLU A CA 1
ATOM 642 C C . GLU A 1 80 ? 15.609 17.656 19.734 1 96.56 80 GLU A C 1
ATOM 644 O O . GLU A 1 80 ? 14.758 17.266 20.531 1 96.56 80 GLU A O 1
ATOM 649 N N . ALA A 1 81 ? 15.844 18.891 19.484 1 94.75 81 ALA A N 1
ATOM 650 C CA . ALA A 1 81 ? 15.031 19.922 20.109 1 94.75 81 ALA A CA 1
ATOM 651 C C . ALA A 1 81 ? 13.562 19.797 19.719 1 94.75 81 ALA A C 1
ATOM 653 O O . ALA A 1 81 ? 12.672 19.938 20.562 1 94.75 81 ALA A O 1
ATOM 654 N N . PHE A 1 82 ? 13.328 19.547 18.422 1 95.62 82 PHE A N 1
ATOM 655 C CA . PHE A 1 82 ? 11.961 19.344 17.953 1 95.62 82 PHE A CA 1
ATOM 656 C C . PHE A 1 82 ? 11.336 18.125 18.609 1 95.62 82 PHE A C 1
ATOM 658 O O . PHE A 1 82 ? 10.18 18.172 19.047 1 95.62 82 PHE A O 1
ATOM 665 N N . ILE A 1 83 ? 12.039 17.031 18.688 1 97.5 83 ILE A N 1
ATOM 666 C CA . ILE A 1 83 ? 11.555 15.797 19.297 1 97.5 83 ILE A CA 1
ATOM 667 C C . ILE A 1 83 ? 11.195 16.047 20.75 1 97.5 83 ILE A C 1
ATOM 669 O O . ILE A 1 83 ? 10.109 15.672 21.203 1 97.5 83 ILE A O 1
ATOM 673 N N . ASN A 1 84 ? 12.094 16.734 21.469 1 96.44 84 ASN A N 1
ATOM 674 C CA . ASN A 1 84 ? 11.836 17.047 22.859 1 96.44 84 ASN A CA 1
ATOM 675 C C . ASN A 1 84 ? 10.617 17.938 23.031 1 96.44 84 ASN A C 1
ATOM 677 O O . ASN A 1 84 ? 9.82 17.75 23.953 1 96.44 84 ASN A O 1
ATOM 681 N N . TRP A 1 85 ? 10.516 18.875 22.156 1 94 85 TRP A N 1
ATOM 682 C CA . TRP A 1 85 ? 9.359 19.766 22.203 1 94 85 TRP A CA 1
ATOM 683 C C . TRP A 1 85 ? 8.062 18.984 22.047 1 94 85 TRP A C 1
ATOM 685 O O . TRP A 1 85 ? 7.086 19.234 22.766 1 94 85 TRP A O 1
ATOM 695 N N . ILE A 1 86 ? 8.016 18.062 21.125 1 95.5 86 ILE A N 1
ATOM 696 C CA . ILE A 1 86 ? 6.82 17.25 20.906 1 95.5 86 ILE A CA 1
ATOM 697 C C . ILE A 1 86 ? 6.516 16.422 22.156 1 95.5 86 ILE A C 1
ATOM 699 O O . ILE A 1 86 ? 5.367 16.359 22.609 1 95.5 86 ILE A O 1
ATOM 703 N N . TYR A 1 87 ? 7.551 15.812 22.734 1 95.88 87 TYR A N 1
ATOM 704 C CA . TYR A 1 87 ? 7.344 14.984 23.922 1 95.88 87 TYR A CA 1
ATOM 705 C C . TYR A 1 87 ? 6.855 15.82 25.094 1 95.88 87 TYR A C 1
ATOM 707 O O . TYR A 1 87 ? 6.129 15.328 25.969 1 95.88 87 TYR A O 1
ATOM 715 N N . ASP A 1 88 ? 7.223 17.094 25.094 1 92.88 88 ASP A N 1
ATOM 716 C CA . ASP A 1 88 ? 6.758 17.984 26.156 1 92.88 88 ASP A CA 1
ATOM 717 C C . ASP A 1 88 ? 5.25 18.219 26.062 1 92.88 88 ASP A C 1
ATOM 719 O O . ASP A 1 88 ? 4.617 18.656 27.016 1 92.88 88 ASP A O 1
ATOM 723 N N . LEU A 1 89 ? 4.688 17.891 24.969 1 91.88 89 LEU A N 1
ATOM 724 C CA . LEU A 1 89 ? 3.256 18.078 24.766 1 91.88 89 LEU A CA 1
ATOM 725 C C . LEU A 1 89 ? 2.477 16.844 25.219 1 91.88 89 LEU A C 1
ATOM 727 O O . LEU A 1 89 ? 1.243 16.859 25.219 1 91.88 89 LEU A O 1
ATOM 731 N N . GLN A 1 90 ? 3.16 15.766 25.531 1 93.75 90 GLN A N 1
ATOM 732 C CA . GLN A 1 90 ? 2.492 14.531 25.938 1 93.75 90 GLN A CA 1
ATOM 733 C C . GLN A 1 90 ? 1.864 14.672 27.328 1 93.75 90 GLN A C 1
ATOM 735 O O . GLN A 1 90 ? 2.488 15.203 28.25 1 93.75 90 GLN A O 1
ATOM 740 N N . LEU A 1 91 ? 0.653 14.289 27.422 1 90 91 LEU A N 1
ATOM 741 C CA . LEU A 1 91 ? -0.078 14.266 28.688 1 90 91 LEU A CA 1
ATOM 742 C C . LEU A 1 91 ? -0.223 12.836 29.203 1 90 91 LEU A C 1
ATOM 744 O O . LEU A 1 91 ? -0.77 11.977 28.516 1 90 91 LEU A O 1
ATOM 748 N N . THR A 1 92 ? 0.266 12.578 30.391 1 78.88 92 THR A N 1
ATOM 749 C CA . THR A 1 92 ? 0.278 11.211 30.891 1 78.88 92 THR A CA 1
ATOM 750 C C . THR A 1 92 ? -0.498 11.109 32.219 1 78.88 92 THR A C 1
ATOM 752 O O . THR A 1 92 ? -0.624 10.023 32.781 1 78.88 92 THR A O 1
ATOM 755 N N . ASN A 1 93 ? -0.997 12.133 32.812 1 69.69 93 ASN A N 1
ATOM 756 C CA . ASN A 1 93 ? -1.558 12.078 34.156 1 69.69 93 ASN A CA 1
ATOM 757 C C . ASN A 1 93 ? -3.047 12.414 34.156 1 69.69 93 ASN A C 1
ATOM 759 O O . ASN A 1 93 ? -3.629 12.664 35.219 1 69.69 93 ASN A O 1
ATOM 763 N N . GLY A 1 94 ? -3.645 12.281 33.156 1 67.75 94 GLY A N 1
ATOM 764 C CA . GLY A 1 94 ? -5.062 12.602 33.156 1 67.75 94 GLY A CA 1
ATOM 765 C C . GLY A 1 94 ? -5.941 11.461 32.688 1 67.75 94 GLY A C 1
ATOM 766 O O . GLY A 1 94 ? -5.461 10.336 32.5 1 67.75 94 GLY A O 1
ATOM 767 N N . VAL A 1 95 ? -7.168 11.672 32.75 1 71.88 95 VAL A N 1
ATOM 768 C CA . VAL A 1 95 ? -8.18 10.734 32.25 1 71.88 95 VAL A CA 1
ATOM 769 C C . VAL A 1 95 ? -7.969 10.477 30.766 1 71.88 95 VAL A C 1
ATOM 771 O O . VAL A 1 95 ? -8.117 9.344 30.297 1 71.88 95 VAL A O 1
ATOM 774 N N . VAL A 1 96 ? -7.531 11.531 30.156 1 82.88 96 VAL A N 1
ATOM 775 C CA . VAL A 1 96 ? -7.27 11.453 28.719 1 82.88 96 VAL A CA 1
ATOM 776 C C . VAL A 1 96 ? -5.777 11.656 28.453 1 82.88 96 VAL A C 1
ATOM 778 O O . VAL A 1 96 ? -5.199 12.672 28.859 1 82.88 96 VAL A O 1
ATOM 781 N N . CYS A 1 97 ? -5.219 10.625 27.938 1 85.31 97 CYS A N 1
ATOM 782 C CA . CYS A 1 97 ? -3.791 10.656 27.656 1 85.31 97 CYS A CA 1
ATOM 783 C C . CYS A 1 97 ? -3.537 10.758 26.156 1 85.31 97 CYS A C 1
ATOM 785 O O . CYS A 1 97 ? -4.383 10.367 25.344 1 85.31 97 CYS A O 1
ATOM 787 N N . GLY A 1 98 ? -2.408 11.328 25.828 1 93.38 98 GLY A N 1
ATOM 788 C CA . GLY A 1 98 ? -2.006 11.602 24.453 1 93.38 98 GLY A CA 1
ATOM 789 C C . GLY A 1 98 ? -1.18 12.867 24.312 1 93.38 98 GLY A C 1
ATOM 790 O O . GLY A 1 98 ? -0.28 13.117 25.125 1 93.38 98 GLY A O 1
ATOM 791 N N . PHE A 1 99 ? -1.448 13.609 23.281 1 92.62 99 PHE A N 1
ATOM 792 C CA . PHE A 1 99 ? -0.7 14.836 23.062 1 92.62 99 PHE A CA 1
ATOM 793 C C . PHE A 1 99 ? -1.643 16.031 22.906 1 92.62 99 PHE A C 1
ATOM 795 O O . PHE A 1 99 ? -2.697 15.914 22.281 1 92.62 99 PHE A O 1
ATOM 802 N N . ARG A 1 100 ? -1.22 17.109 23.484 1 86.62 100 ARG A N 1
ATOM 803 C CA . ARG A 1 100 ? -1.974 18.344 23.344 1 86.62 100 ARG A CA 1
ATOM 804 C C . ARG A 1 100 ? -1.48 19.141 22.141 1 86.62 100 ARG A C 1
ATOM 806 O O . ARG A 1 100 ? -0.468 18.797 21.531 1 86.62 100 ARG A O 1
ATOM 813 N N . GLY A 1 101 ? -2.193 20.219 21.812 1 80.44 101 GLY A N 1
ATOM 814 C CA . GLY A 1 101 ? -1.89 20.969 20.609 1 80.44 101 GLY A CA 1
ATOM 815 C C . GLY A 1 101 ? -0.806 22.016 20.828 1 80.44 101 GLY A C 1
ATOM 816 O O . GLY A 1 101 ? -0.062 22.344 19.891 1 80.44 101 GLY A O 1
ATOM 817 N N . SER A 1 102 ? -0.857 22.578 22.078 1 76 102 SER A N 1
ATOM 818 C CA . SER A 1 102 ? 0.105 23.625 22.391 1 76 102 SER A CA 1
ATOM 819 C C . SER A 1 102 ? 0.296 23.781 23.891 1 76 102 SER A C 1
ATOM 821 O O . SER A 1 102 ? -0.574 23.406 24.672 1 76 102 SER A O 1
ATOM 823 N N . HIS A 1 103 ? 1.415 24.312 24.188 1 74.44 103 HIS A N 1
ATOM 824 C CA . HIS A 1 103 ? 1.68 24.594 25.594 1 74.44 103 HIS A CA 1
ATOM 825 C C . HIS A 1 103 ? 0.767 25.703 26.109 1 74.44 103 HIS A C 1
ATOM 827 O O . HIS A 1 103 ? 0.52 25.797 27.312 1 74.44 103 HIS A O 1
ATOM 833 N N . SER A 1 104 ? 0.314 26.453 25.172 1 68.69 104 SER A N 1
ATOM 834 C CA . SER A 1 104 ? -0.521 27.578 25.578 1 68.69 104 SER A CA 1
ATOM 835 C C . SER A 1 104 ? -1.84 27.094 26.172 1 68.69 104 SER A C 1
ATOM 837 O O . SER A 1 104 ? -2.525 27.859 26.859 1 68.69 104 SER A O 1
ATOM 839 N N . CYS A 1 105 ? -2.104 25.875 25.938 1 66 105 CYS A N 1
ATOM 840 C CA . CYS A 1 105 ? -3.354 25.328 26.453 1 66 105 CYS A CA 1
ATOM 841 C C . CYS A 1 105 ? -3.182 24.828 27.891 1 66 105 CYS A C 1
ATOM 843 O O . CYS A 1 105 ? -4.164 24.516 28.562 1 66 105 CYS A O 1
ATOM 845 N N . GLU A 1 106 ? -1.959 24.906 28.328 1 70.5 106 GLU A N 1
ATOM 846 C CA . GLU A 1 106 ? -1.675 24.328 29.625 1 70.5 106 GLU A CA 1
ATOM 847 C C . GLU A 1 106 ? -2.459 25.031 30.734 1 70.5 106 GLU A C 1
ATOM 849 O O . GLU A 1 106 ? -2.432 26.266 30.828 1 70.5 106 GLU A O 1
ATOM 854 N N . GLY A 1 107 ? -3.062 24.234 31.469 1 67.56 107 GLY A N 1
ATOM 855 C CA . GLY A 1 107 ? -3.797 24.781 32.594 1 67.56 107 GLY A CA 1
ATOM 856 C C . GLY A 1 107 ? -5.168 25.312 32.219 1 67.56 107 GLY A C 1
ATOM 857 O O . GLY A 1 107 ? -5.938 25.734 33.062 1 67.56 107 GLY A O 1
ATOM 858 N N . SER A 1 108 ? -5.398 25.328 30.859 1 68.19 108 SER A N 1
ATOM 859 C CA . SER A 1 108 ? -6.699 25.797 30.406 1 68.19 108 SER A CA 1
ATOM 860 C C . SER A 1 108 ? -7.68 24.641 30.234 1 68.19 108 SER A C 1
ATOM 862 O O . SER A 1 108 ? -7.324 23.484 30.453 1 68.19 108 SER A O 1
ATOM 864 N N . GLN A 1 109 ? -8.891 25.016 30.016 1 65.31 109 GLN A N 1
ATOM 865 C CA . GLN A 1 109 ? -9.922 24 29.812 1 65.31 109 GLN A CA 1
ATOM 866 C C . GLN A 1 109 ? -9.625 23.156 28.578 1 65.31 109 GLN A C 1
ATOM 868 O O . GLN A 1 109 ? -10.203 22.094 28.406 1 65.31 109 GLN A O 1
ATOM 873 N N . TYR A 1 110 ? -8.664 23.625 27.859 1 63.72 110 TYR A N 1
ATOM 874 C CA . TYR A 1 110 ? -8.344 22.938 26.625 1 63.72 110 TYR A CA 1
ATOM 875 C C . TYR A 1 110 ? -7.078 22.109 26.766 1 63.72 110 TYR A C 1
ATOM 877 O O . TYR A 1 110 ? -6.566 21.562 25.797 1 63.72 110 TYR A O 1
ATOM 885 N N . ASP A 1 111 ? -6.664 22.141 27.984 1 69.88 111 ASP A N 1
ATOM 886 C CA . ASP A 1 111 ? -5.438 21.406 28.25 1 69.88 111 ASP A CA 1
ATOM 887 C C . ASP A 1 111 ? -5.707 19.906 28.328 1 69.88 111 ASP A C 1
ATOM 889 O O . ASP A 1 111 ? -5.668 19.312 29.406 1 69.88 111 ASP A O 1
ATOM 893 N N . GLU A 1 112 ? -6.117 19.344 27.234 1 77.12 112 GLU A N 1
ATOM 894 C CA . GLU A 1 112 ? -6.402 17.906 27.156 1 77.12 112 GLU A CA 1
ATOM 895 C C . GLU A 1 112 ? -5.863 17.312 25.859 1 77.12 112 GLU A C 1
ATOM 897 O O . GLU A 1 112 ? -5.723 18.016 24.859 1 77.12 112 GLU A O 1
ATOM 902 N N . ALA A 1 113 ? -5.609 16.125 26.047 1 84.31 113 ALA A N 1
ATOM 903 C CA . ALA A 1 113 ? -5.16 15.398 24.859 1 84.31 113 ALA A CA 1
ATOM 904 C C . ALA A 1 113 ? -6.277 15.312 23.828 1 84.31 113 ALA A C 1
ATOM 906 O O . ALA A 1 113 ? -7.457 15.227 24.172 1 84.31 113 ALA A O 1
ATOM 907 N N . ASN A 1 114 ? -5.891 15.469 22.641 1 90.5 114 ASN A N 1
ATOM 908 C CA . ASN A 1 114 ? -6.77 15.414 21.484 1 90.5 114 ASN A CA 1
ATOM 909 C C . ASN A 1 114 ? -6.285 14.391 20.469 1 90.5 114 ASN A C 1
ATOM 911 O O . ASN A 1 114 ? -5.086 14.281 20.203 1 90.5 114 ASN A O 1
ATOM 915 N N . LEU A 1 115 ? -7.254 13.641 19.891 1 95.06 115 LEU A N 1
ATOM 916 C CA . LEU A 1 115 ? -6.891 12.57 18.969 1 95.06 115 LEU A CA 1
ATOM 917 C C . LEU A 1 115 ? -6.152 13.125 17.766 1 95.06 115 LEU A C 1
ATOM 919 O O . LEU A 1 115 ? -5.184 12.523 17.297 1 95.06 115 LEU A O 1
ATOM 923 N N . ALA A 1 116 ? -6.621 14.266 17.203 1 95.5 116 ALA A N 1
ATOM 924 C CA . ALA A 1 116 ? -5.969 14.867 16.047 1 95.5 116 ALA A CA 1
ATOM 925 C C . ALA A 1 116 ? -4.539 15.281 16.375 1 95.5 116 ALA A C 1
ATOM 927 O O . ALA A 1 116 ? -3.629 15.102 15.562 1 95.5 116 ALA A O 1
ATOM 928 N N . GLN A 1 117 ? -4.375 15.812 17.531 1 95.19 117 GLN A N 1
ATOM 929 C CA . GLN A 1 117 ? -3.043 16.25 17.938 1 95.19 117 GLN A CA 1
ATOM 930 C C . GLN A 1 117 ? -2.139 15.062 18.234 1 95.19 117 GLN A C 1
ATOM 932 O O . GLN A 1 117 ? -0.933 15.117 17.984 1 95.19 117 GLN A O 1
ATOM 937 N N . THR A 1 118 ? -2.678 14.031 18.828 1 96.81 118 THR A N 1
ATOM 938 C CA . THR A 1 118 ? -1.915 12.805 19.062 1 96.81 118 THR A CA 1
ATOM 939 C C . THR A 1 118 ? -1.447 12.203 17.734 1 96.81 118 THR A C 1
ATOM 941 O O . THR A 1 118 ? -0.285 11.812 17.609 1 96.81 118 THR A O 1
ATOM 944 N N . TYR A 1 119 ? -2.346 12.18 16.781 1 97.94 119 TYR A N 1
ATOM 945 C CA . TYR A 1 119 ? -1.988 11.758 15.438 1 97.94 119 TYR A CA 1
ATOM 946 C C . TYR A 1 119 ? -0.839 12.594 14.883 1 97.94 119 TYR A C 1
ATOM 948 O O . TYR A 1 119 ? 0.152 12.047 14.391 1 97.94 119 TYR A O 1
ATOM 956 N N . SER A 1 120 ? -0.936 13.883 14.984 1 97.56 120 SER A N 1
ATOM 957 C CA . SER A 1 120 ? 0.072 14.797 14.461 1 97.56 120 SER A CA 1
ATOM 958 C C . SER A 1 120 ? 1.418 14.586 15.148 1 97.56 120 SER A C 1
ATOM 960 O O . SER A 1 120 ? 2.457 14.547 14.484 1 97.56 120 SER A O 1
ATOM 962 N N . ALA A 1 121 ? 1.374 14.43 16.438 1 97.81 121 ALA A N 1
ATOM 963 C CA . ALA A 1 121 ? 2.605 14.273 17.203 1 97.81 121 ALA A CA 1
ATOM 964 C C . ALA A 1 121 ? 3.324 12.984 16.812 1 97.81 121 ALA A C 1
ATOM 966 O O . ALA A 1 121 ? 4.535 12.984 16.594 1 97.81 121 ALA A O 1
ATOM 967 N N . LEU A 1 122 ? 2.594 11.93 16.766 1 98.62 122 LEU A N 1
ATOM 968 C CA . LEU A 1 122 ? 3.189 10.633 16.438 1 98.62 122 LEU A CA 1
ATOM 969 C C . LEU A 1 122 ? 3.812 10.648 15.047 1 98.62 122 LEU A C 1
ATOM 971 O O . LEU A 1 122 ? 4.918 10.141 14.852 1 98.62 122 LEU A O 1
ATOM 975 N N . LEU A 1 123 ? 3.129 11.234 14.07 1 98.69 123 LEU A N 1
ATOM 976 C CA . LEU A 1 123 ? 3.676 11.312 12.719 1 98.69 123 LEU A CA 1
ATOM 977 C C . LEU A 1 123 ? 4.922 12.188 12.68 1 98.69 123 LEU A C 1
ATOM 979 O O . LEU A 1 123 ? 5.895 11.867 11.992 1 98.69 123 LEU A O 1
ATOM 983 N N . SER A 1 124 ? 4.855 13.305 13.414 1 98.44 124 SER A N 1
ATOM 984 C CA . SER A 1 124 ? 6.027 14.18 13.461 1 98.44 124 SER A CA 1
ATOM 985 C C . SER A 1 124 ? 7.238 13.445 14.023 1 98.44 124 SER A C 1
ATOM 987 O O . SER A 1 124 ? 8.344 13.547 13.492 1 98.44 124 SER A O 1
ATOM 989 N N . LEU A 1 125 ? 6.996 12.727 15.109 1 98.69 125 LEU A N 1
ATOM 990 C CA . LEU A 1 125 ? 8.078 11.945 15.695 1 98.69 125 LEU A CA 1
ATOM 991 C C . LEU A 1 125 ? 8.633 10.938 14.695 1 98.69 125 LEU A C 1
ATOM 993 O O . LEU A 1 125 ? 9.852 10.789 14.578 1 98.69 125 LEU A O 1
ATOM 997 N N . ALA A 1 126 ? 7.77 10.273 14 1 98.44 126 ALA A N 1
ATOM 998 C CA . ALA A 1 126 ? 8.195 9.281 13.016 1 98.44 126 ALA A CA 1
ATOM 999 C C . ALA A 1 126 ? 9.008 9.938 11.898 1 98.44 126 ALA A C 1
ATOM 1001 O O . ALA A 1 126 ? 10.039 9.406 11.477 1 98.44 126 ALA A O 1
ATOM 1002 N N . ILE A 1 127 ? 8.539 11.055 11.375 1 98.38 127 ILE A N 1
ATOM 1003 C CA . ILE A 1 127 ? 9.219 11.781 10.312 1 98.38 127 ILE A CA 1
ATOM 1004 C C . ILE A 1 127 ? 10.633 12.156 10.766 1 98.38 127 ILE A C 1
ATOM 1006 O O . ILE A 1 127 ? 11.578 12.094 9.977 1 98.38 127 ILE A O 1
ATOM 1010 N N . LEU A 1 128 ? 10.719 12.5 12.031 1 98.12 128 LEU A N 1
ATOM 1011 C CA . LEU A 1 128 ? 12 12.938 12.578 1 98.12 128 LEU A CA 1
ATOM 1012 C C . LEU A 1 128 ? 12.875 11.742 12.938 1 98.12 128 LEU A C 1
ATOM 1014 O O . LEU A 1 128 ? 14.008 11.914 13.406 1 98.12 128 LEU A O 1
ATOM 1018 N N . GLY A 1 129 ? 12.367 10.508 12.805 1 96.75 129 GLY A N 1
ATOM 1019 C CA . GLY A 1 129 ? 13.164 9.312 13 1 96.75 129 GLY A CA 1
ATOM 1020 C C . GLY A 1 129 ? 13.156 8.812 14.43 1 96.75 129 GLY A C 1
ATOM 1021 O O . GLY A 1 129 ? 14.023 8.031 14.828 1 96.75 129 GLY A O 1
ATOM 1022 N N . ASP A 1 130 ? 12.227 9.312 15.25 1 97.88 130 ASP A N 1
ATOM 1023 C CA . ASP A 1 130 ? 12.117 8.883 16.641 1 97.88 130 ASP A CA 1
ATOM 1024 C C . ASP A 1 130 ? 11.672 7.422 16.734 1 97.88 130 ASP A C 1
ATOM 1026 O O . ASP A 1 130 ? 10.953 6.934 15.859 1 97.88 130 ASP A O 1
ATOM 1030 N N . ASP A 1 131 ? 12.039 6.73 17.844 1 97.19 131 ASP A N 1
ATOM 1031 C CA . ASP A 1 131 ? 11.766 5.301 17.953 1 97.19 131 ASP A CA 1
ATOM 1032 C C . ASP A 1 131 ? 10.555 5.051 18.859 1 97.19 131 ASP A C 1
ATOM 1034 O O . ASP A 1 131 ? 10.242 3.9 19.172 1 97.19 131 ASP A O 1
ATOM 1038 N N . PHE A 1 132 ? 9.875 6.031 19.391 1 97.88 132 PHE A N 1
ATOM 1039 C CA . PHE A 1 132 ? 8.625 6.008 20.141 1 97.88 132 PHE A CA 1
ATOM 1040 C C . PHE A 1 132 ? 8.836 5.406 21.531 1 97.88 132 PHE A C 1
ATOM 1042 O O . PHE A 1 132 ? 7.871 5.062 22.219 1 97.88 132 PHE A O 1
ATOM 1049 N N . LYS A 1 133 ? 10.062 5.23 22.031 1 97 133 LYS A N 1
ATOM 1050 C CA . LYS A 1 133 ? 10.305 4.648 23.359 1 97 133 LYS A CA 1
ATOM 1051 C C . LYS A 1 133 ? 9.75 5.539 24.469 1 97 133 LYS A C 1
ATOM 1053 O O . LYS A 1 133 ? 9.336 5.043 25.516 1 97 133 LYS A O 1
ATOM 1058 N N . ARG A 1 134 ? 9.75 6.859 24.234 1 96.56 134 ARG A N 1
ATOM 1059 C CA . ARG A 1 134 ? 9.266 7.801 25.234 1 96.56 134 ARG A CA 1
ATOM 1060 C C . ARG A 1 134 ? 7.758 8 25.125 1 96.56 134 ARG A C 1
ATOM 1062 O O . ARG A 1 134 ? 7.156 8.711 25.938 1 96.56 134 ARG A O 1
ATOM 1069 N N . VAL A 1 135 ? 7.09 7.41 24.125 1 97 135 VAL A N 1
ATOM 1070 C CA . VAL A 1 135 ? 5.641 7.492 23.969 1 97 135 VAL A CA 1
ATOM 1071 C C . VAL A 1 135 ? 4.965 6.605 25.016 1 97 135 VAL A C 1
ATOM 1073 O O . VAL A 1 135 ? 5.34 5.441 25.188 1 97 135 VAL A O 1
ATOM 1076 N N . ASN A 1 136 ? 4.082 7.137 25.75 1 95.88 136 ASN A N 1
ATOM 1077 C CA . ASN A 1 136 ? 3.27 6.316 26.641 1 95.88 136 ASN A CA 1
ATOM 1078 C C . ASN A 1 136 ? 2.191 5.555 25.859 1 95.88 136 ASN A C 1
ATOM 1080 O O . ASN A 1 136 ? 1.016 5.922 25.922 1 95.88 136 ASN A O 1
ATOM 1084 N N . ARG A 1 137 ? 2.557 4.535 25.203 1 96.12 137 ARG A N 1
ATOM 1085 C CA . ARG A 1 137 ? 1.729 3.766 24.281 1 96.12 137 ARG A CA 1
ATOM 1086 C C . ARG A 1 137 ? 0.488 3.225 24.984 1 96.12 137 ARG A C 1
ATOM 1088 O O . ARG A 1 137 ? -0.627 3.359 24.469 1 96.12 137 ARG A O 1
ATOM 1095 N N . GLU A 1 138 ? 0.663 2.645 26.188 1 94.44 138 GLU A N 1
ATOM 1096 C CA . GLU A 1 138 ? -0.439 2.023 26.922 1 94.44 138 GLU A CA 1
ATOM 1097 C C . GLU A 1 138 ? -1.511 3.049 27.281 1 94.44 138 GLU A C 1
ATOM 1099 O O . GLU A 1 138 ? -2.703 2.807 27.078 1 94.44 138 GLU A O 1
ATOM 1104 N N . ALA A 1 139 ? -1.092 4.164 27.797 1 94.38 139 ALA A N 1
ATOM 1105 C CA . ALA A 1 139 ? -2.031 5.207 28.203 1 94.38 139 ALA A CA 1
ATOM 1106 C C . ALA A 1 139 ? -2.799 5.75 27 1 94.38 139 ALA A C 1
ATOM 1108 O O . ALA A 1 139 ? -4.004 6 27.094 1 94.38 139 ALA A O 1
ATOM 1109 N N . ILE A 1 140 ? -2.117 5.938 25.906 1 96.44 140 ILE A N 1
ATOM 1110 C CA . ILE A 1 140 ? -2.748 6.469 24.703 1 96.44 140 ILE A CA 1
ATOM 1111 C C . ILE A 1 140 ? -3.777 5.473 24.188 1 96.44 140 ILE A C 1
ATOM 1113 O O . ILE A 1 140 ? -4.895 5.859 23.828 1 96.44 140 ILE A O 1
ATOM 1117 N N . LEU A 1 141 ? -3.465 4.211 24.156 1 96.62 141 LEU A N 1
ATOM 1118 C CA . LEU A 1 141 ? -4.379 3.197 23.641 1 96.62 141 LEU A CA 1
ATOM 1119 C C . LEU A 1 141 ? -5.59 3.039 24.547 1 96.62 141 LEU A C 1
ATOM 1121 O O . LEU A 1 141 ? -6.703 2.797 24.078 1 96.62 141 LEU A O 1
ATOM 1125 N N . LYS A 1 142 ? -5.359 3.145 25.828 1 95.19 142 LYS A N 1
ATOM 1126 C CA . LYS A 1 142 ? -6.484 3.129 26.766 1 95.19 142 LYS A CA 1
ATOM 1127 C C . LYS A 1 142 ? -7.422 4.305 26.516 1 95.19 142 LYS A C 1
ATOM 1129 O O . LYS A 1 142 ? -8.648 4.145 26.531 1 95.19 142 LYS A O 1
ATOM 1134 N N . THR A 1 143 ? -6.801 5.461 26.344 1 94.81 143 THR A N 1
ATOM 1135 C CA . THR A 1 143 ? -7.586 6.648 26.031 1 94.81 143 THR A CA 1
ATOM 1136 C C . THR A 1 143 ? -8.359 6.461 24.734 1 94.81 143 THR A C 1
ATOM 1138 O O . THR A 1 143 ? -9.539 6.82 24.641 1 94.81 143 THR A O 1
ATOM 1141 N N . LEU A 1 144 ? -7.734 5.926 23.766 1 96.56 144 LEU A N 1
ATOM 1142 C CA . LEU A 1 144 ? -8.367 5.664 22.484 1 96.56 144 LEU A CA 1
ATOM 1143 C C . LEU A 1 144 ? -9.562 4.73 22.641 1 96.56 144 LEU A C 1
ATOM 1145 O O . LEU A 1 144 ? -10.641 4.996 22.109 1 96.56 144 LEU A O 1
ATOM 1149 N N . LYS A 1 145 ? -9.398 3.689 23.359 1 97 145 LYS A N 1
ATOM 1150 C CA . LYS A 1 145 ? -10.453 2.719 23.609 1 97 145 LYS A CA 1
ATOM 1151 C C . LYS A 1 145 ? -11.648 3.375 24.297 1 97 145 LYS A C 1
ATOM 1153 O O . LYS A 1 145 ? -12.797 3.141 23.922 1 97 145 LYS A O 1
ATOM 1158 N N . SER A 1 146 ? -11.336 4.191 25.234 1 95.62 146 SER A N 1
ATOM 1159 C CA . SER A 1 146 ? -12.391 4.824 26.016 1 95.62 146 SER A CA 1
ATOM 1160 C C . SER A 1 146 ? -13.07 5.934 25.219 1 95.62 146 SER A C 1
ATOM 1162 O O . SER A 1 146 ? -14.172 6.367 25.562 1 95.62 146 SER A O 1
ATOM 1164 N N . SER A 1 147 ? -12.445 6.41 24.188 1 96.69 147 SER A N 1
ATOM 1165 C CA . SER A 1 147 ? -12.984 7.52 23.406 1 96.69 147 SER A CA 1
ATOM 1166 C C . SER A 1 147 ? -14.047 7.043 22.422 1 96.69 147 SER A C 1
ATOM 1168 O O . SER A 1 147 ? -14.789 7.852 21.859 1 96.69 147 SER A O 1
ATOM 1170 N N . GLN A 1 148 ? -14.117 5.789 22.141 1 98.25 148 GLN A N 1
ATOM 1171 C CA . GLN A 1 148 ? -15.086 5.309 21.172 1 98.25 148 GLN A CA 1
ATOM 1172 C C . GLN A 1 148 ? -16.516 5.371 21.734 1 98.25 148 GLN A C 1
ATOM 1174 O O . GLN A 1 148 ? -16.766 4.938 22.859 1 98.25 148 GLN A O 1
ATOM 1179 N N . ARG A 1 149 ? -17.328 5.887 20.938 1 98.19 149 ARG A N 1
ATOM 1180 C CA . ARG A 1 149 ? -18.734 6.031 21.297 1 98.19 149 ARG A CA 1
ATOM 1181 C C . ARG A 1 149 ? -19.516 4.762 20.969 1 98.19 149 ARG A C 1
ATOM 1183 O O . ARG A 1 149 ? -19.031 3.904 20.234 1 98.19 149 ARG A O 1
ATOM 1190 N N . GLU A 1 150 ? -20.734 4.758 21.484 1 97.56 150 GLU A N 1
ATOM 1191 C CA . GLU A 1 150 ? -21.609 3.621 21.234 1 97.56 150 GLU A CA 1
ATOM 1192 C C . GLU A 1 150 ? -21.953 3.512 19.75 1 97.56 150 GLU A C 1
ATOM 1194 O O . GLU A 1 150 ? -22.125 2.41 19.219 1 97.56 150 GLU A O 1
ATOM 1199 N N . ASN A 1 151 ? -22 4.605 19.125 1 97.62 151 ASN A N 1
ATOM 1200 C CA . ASN A 1 151 ? -22.375 4.594 17.719 1 97.62 151 ASN A CA 1
ATOM 1201 C C . ASN A 1 151 ? -21.188 4.219 16.828 1 97.62 151 ASN A C 1
ATOM 1203 O O . ASN A 1 151 ? -21.328 4.16 15.602 1 97.62 151 ASN A O 1
ATOM 1207 N N . GLY A 1 152 ? -19.969 4.074 17.375 1 98.31 152 GLY A N 1
ATOM 1208 C CA . GLY A 1 152 ? -18.812 3.604 16.641 1 98.31 152 GLY A CA 1
ATOM 1209 C C . GLY A 1 152 ? -17.812 4.703 16.344 1 98.31 152 GLY A C 1
ATOM 1210 O O . GLY A 1 152 ? -16.656 4.43 16.031 1 98.31 152 GLY A O 1
ATOM 1211 N N . CYS A 1 153 ? -18.234 5.953 16.359 1 98.38 153 CYS A N 1
ATOM 1212 C CA . CYS A 1 153 ? -17.359 7.102 16.141 1 98.38 153 CYS A CA 1
ATOM 1213 C C . CYS A 1 153 ? -16.484 7.352 17.375 1 98.38 153 CYS A C 1
ATOM 1215 O O . CYS A 1 153 ? -16.391 6.496 18.25 1 98.38 153 CYS A O 1
ATOM 1217 N N . PHE A 1 154 ? -15.75 8.477 17.438 1 98.44 154 PHE A N 1
ATOM 1218 C CA . PHE A 1 154 ? -14.836 8.75 18.531 1 98.44 154 PHE A CA 1
ATOM 1219 C C . PHE A 1 154 ? -14.945 10.203 18.984 1 98.44 154 PHE A C 1
ATOM 1221 O O . PHE A 1 154 ? -15.062 11.102 18.156 1 98.44 154 PHE A O 1
ATOM 1228 N N . TRP A 1 155 ? -14.859 10.383 20.266 1 96.06 155 TRP A N 1
ATOM 1229 C CA . TRP A 1 155 ? -14.688 11.734 20.797 1 96.06 155 TRP A CA 1
ATOM 1230 C C . TRP A 1 155 ? -13.281 12.25 20.516 1 96.06 155 TRP A C 1
ATOM 1232 O O . TRP A 1 155 ? -12.305 11.5 20.594 1 96.06 155 TRP A O 1
ATOM 1242 N N . SER A 1 156 ? -13.141 13.531 20.297 1 93.81 156 SER A N 1
ATOM 1243 C CA . SER A 1 156 ? -11.852 14.125 19.938 1 93.81 156 SER A CA 1
ATOM 1244 C C . SER A 1 156 ? -10.969 14.305 21.172 1 93.81 156 SER A C 1
ATOM 1246 O O . SER A 1 156 ? -9.75 14.18 21.094 1 93.81 156 SER A O 1
ATO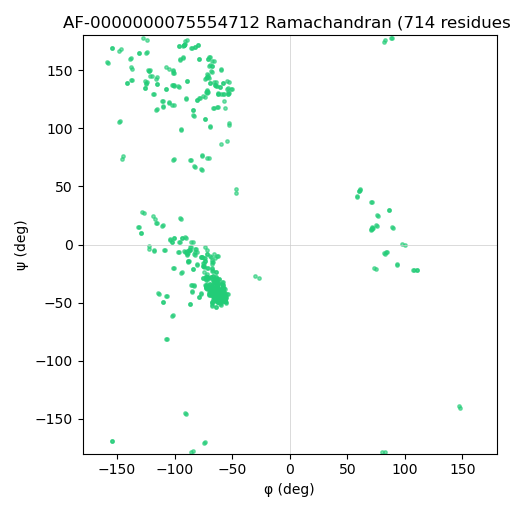M 1248 N N . GLN A 1 157 ? -11.602 14.82 22.188 1 90.25 157 GLN A N 1
ATOM 1249 C CA . GLN A 1 157 ? -10.914 15.203 23.422 1 90.25 157 GLN A CA 1
ATOM 1250 C C . GLN A 1 157 ? -11.789 14.945 24.641 1 90.25 157 GLN A C 1
ATOM 1252 O O . GLN A 1 157 ? -12.367 15.875 25.203 1 90.25 157 GLN A O 1
ATOM 1257 N N . GLY A 1 158 ? -11.938 13.734 25.062 1 86.5 158 GLY A N 1
ATOM 1258 C CA . GLY A 1 158 ? -12.812 13.398 26.172 1 86.5 158 GLY A CA 1
ATOM 1259 C C . GLY A 1 158 ? -14.273 13.312 25.766 1 86.5 158 GLY A C 1
ATOM 1260 O O . GLY A 1 158 ? -14.633 13.68 24.641 1 86.5 158 GLY A O 1
ATOM 1261 N N . GLU A 1 159 ? -15.07 13.062 26.641 1 88.75 159 GLU A N 1
ATOM 1262 C CA . GLU A 1 159 ? -16.484 12.82 26.359 1 88.75 159 GLU A CA 1
ATOM 1263 C C . GLU A 1 159 ? -17.203 14.117 25.984 1 88.75 159 GLU A C 1
ATOM 1265 O O . GLU A 1 159 ? -16.906 15.172 26.547 1 88.75 159 GLU A O 1
ATOM 1270 N N . ASN A 1 160 ? -18.141 14.07 25.047 1 90.5 160 ASN A N 1
ATOM 1271 C CA . ASN A 1 160 ? -19.016 15.133 24.594 1 90.5 160 ASN A CA 1
ATOM 1272 C C . ASN A 1 160 ? -18.266 16.188 23.797 1 90.5 160 ASN A C 1
ATOM 1274 O O . ASN A 1 160 ? -18.75 17.312 23.625 1 90.5 160 ASN A O 1
ATOM 1278 N N . SER A 1 161 ? -17.125 15.812 23.422 1 91.81 161 SER A N 1
ATOM 1279 C CA . SER A 1 161 ? -16.391 16.688 22.5 1 91.81 161 SER A CA 1
ATOM 1280 C C . SER A 1 161 ? -16.781 16.406 21.047 1 91.81 161 SER A C 1
ATOM 1282 O O . SER A 1 161 ? -17.75 15.688 20.797 1 91.81 161 SER A O 1
ATOM 1284 N N . GLU A 1 162 ? -16.141 17.125 20.141 1 93.62 162 GLU A N 1
ATOM 1285 C CA . GLU A 1 162 ? -16.406 16.906 18.719 1 93.62 162 GLU A CA 1
ATOM 1286 C C . GLU A 1 162 ? -16.25 15.43 18.344 1 93.62 162 GLU A C 1
ATOM 1288 O O . GLU A 1 162 ? -15.352 14.75 18.859 1 93.62 162 GLU A O 1
ATOM 1293 N N . SER A 1 163 ? -17.141 14.969 17.5 1 96.19 163 SER A N 1
ATOM 1294 C CA . SER A 1 163 ? -17.141 13.57 17.094 1 96.19 163 SER A CA 1
ATOM 1295 C C . SER A 1 163 ? -17.641 13.422 15.656 1 96.19 163 SER A C 1
ATOM 1297 O O . SER A 1 163 ? -18.828 13.594 15.391 1 96.19 163 SER A O 1
ATOM 1299 N N . ASP A 1 164 ? -16.766 13.172 14.797 1 97.38 164 ASP A N 1
ATOM 1300 C CA . ASP A 1 164 ? -17.125 12.961 13.398 1 97.38 164 ASP A CA 1
ATOM 1301 C C . ASP A 1 164 ? -16.094 12.086 12.688 1 97.38 164 ASP A C 1
ATOM 1303 O O . ASP A 1 164 ? -15.234 11.484 13.344 1 97.38 164 ASP A O 1
ATOM 1307 N N . MET A 1 165 ? -16.172 11.992 11.383 1 98.38 165 MET A N 1
ATOM 1308 C CA . MET A 1 165 ? -15.391 11.055 10.578 1 98.38 165 MET A CA 1
ATOM 1309 C C . MET A 1 165 ? -13.898 11.352 10.695 1 98.38 165 MET A C 1
ATOM 1311 O O . MET A 1 165 ? -13.07 10.453 10.539 1 98.38 165 MET A O 1
ATOM 1315 N N . ARG A 1 166 ? -13.562 12.602 10.914 1 97.75 166 ARG A N 1
ATOM 1316 C CA . ARG A 1 166 ? -12.156 12.961 11.086 1 97.75 166 ARG A CA 1
ATOM 1317 C C . ARG A 1 166 ? -11.531 12.195 12.242 1 97.75 166 ARG A C 1
ATOM 1319 O O . ARG A 1 166 ? -10.391 11.742 12.148 1 97.75 166 ARG A O 1
ATOM 1326 N N . PHE A 1 167 ? -12.25 12.023 13.258 1 98.25 167 PHE A N 1
ATOM 1327 C CA . PHE A 1 167 ? -11.695 11.414 14.461 1 98.25 167 PHE A CA 1
ATOM 1328 C C . PHE A 1 167 ? -11.734 9.898 14.367 1 98.25 167 PHE A C 1
ATOM 1330 O O . PHE A 1 167 ? -10.992 9.211 15.07 1 98.25 167 PHE A O 1
ATOM 1337 N N . VAL A 1 168 ? -12.609 9.375 13.484 1 98.69 168 VAL A N 1
ATOM 1338 C CA . VAL A 1 168 ? -12.492 7.973 13.109 1 98.69 168 VAL A CA 1
ATOM 1339 C C . VAL A 1 168 ? -11.117 7.723 12.484 1 98.69 168 VAL A C 1
ATOM 1341 O O . VAL A 1 168 ? -10.406 6.805 12.891 1 98.69 168 VAL A O 1
ATOM 1344 N N . PHE A 1 169 ? -10.797 8.562 11.586 1 98.81 169 PHE A N 1
ATOM 1345 C CA . PHE A 1 169 ? -9.508 8.43 10.914 1 98.81 169 PHE A CA 1
ATOM 1346 C C . PHE A 1 169 ? -8.359 8.531 11.906 1 98.81 169 PHE A C 1
ATOM 1348 O O . PHE A 1 169 ? -7.453 7.695 11.906 1 98.81 169 PHE A O 1
ATOM 1355 N N . CYS A 1 170 ? -8.383 9.531 12.719 1 98.56 170 CYS A N 1
ATOM 1356 C CA . CYS A 1 170 ? -7.301 9.727 13.68 1 98.56 170 CYS A CA 1
ATOM 1357 C C . CYS A 1 170 ? -7.16 8.516 14.594 1 98.56 170 CYS A C 1
ATOM 1359 O O . CYS A 1 170 ? -6.047 8.055 14.852 1 98.56 170 CYS A O 1
ATOM 1361 N N . ALA A 1 171 ? -8.258 8 15.062 1 98.69 171 ALA A N 1
ATOM 1362 C CA . ALA A 1 171 ? -8.234 6.855 15.969 1 98.69 171 ALA A CA 1
ATOM 1363 C C . ALA A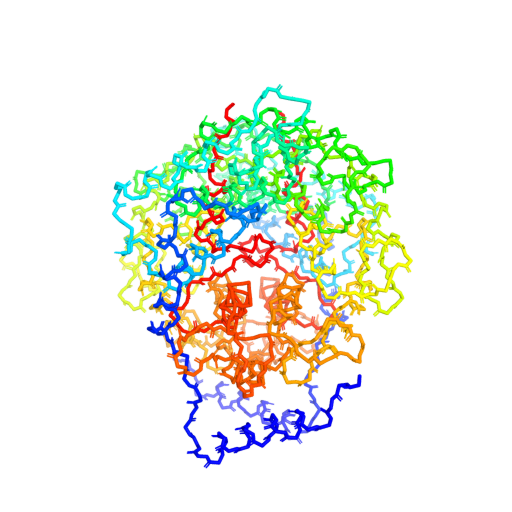 1 171 ? -7.609 5.637 15.297 1 98.69 171 ALA A C 1
ATOM 1365 O O . ALA A 1 171 ? -6.723 4.992 15.867 1 98.69 171 ALA A O 1
ATOM 1366 N N . VAL A 1 172 ? -8.016 5.359 14.102 1 98.75 172 VAL A N 1
ATOM 1367 C CA . VAL A 1 172 ? -7.52 4.191 13.383 1 98.75 172 VAL A CA 1
ATOM 1368 C C . VAL A 1 172 ? -6.043 4.379 13.047 1 98.75 172 VAL A C 1
ATOM 1370 O O . VAL A 1 172 ? -5.246 3.447 13.18 1 98.75 172 VAL A O 1
ATOM 1373 N N . ALA A 1 173 ? -5.719 5.574 12.617 1 98.81 173 ALA A N 1
ATOM 1374 C CA . ALA A 1 173 ? -4.324 5.867 12.281 1 98.81 173 ALA A CA 1
ATOM 1375 C C . ALA A 1 173 ? -3.426 5.711 13.508 1 98.81 173 ALA A C 1
ATOM 1377 O O . ALA A 1 173 ? -2.338 5.137 13.414 1 98.81 173 ALA A O 1
ATOM 1378 N N . ILE A 1 174 ? -3.867 6.23 14.641 1 98.62 174 ILE A N 1
ATOM 1379 C CA . ILE A 1 174 ? -3.098 6.109 15.875 1 98.62 174 ILE A CA 1
ATOM 1380 C C . ILE A 1 174 ? -2.9 4.633 16.219 1 98.62 174 ILE A C 1
ATOM 1382 O O . ILE A 1 174 ? -1.79 4.211 16.547 1 98.62 174 ILE A O 1
ATOM 1386 N N . CYS A 1 175 ? -3.969 3.885 16.141 1 98.06 175 CYS A N 1
ATOM 1387 C CA . CYS A 1 175 ? -3.895 2.449 16.391 1 98.06 175 CYS A CA 1
ATOM 1388 C C . CYS A 1 175 ? -2.869 1.788 15.477 1 98.06 175 CYS A C 1
ATOM 1390 O O . CYS A 1 175 ? -2.059 0.978 15.938 1 98.06 175 CYS A O 1
ATOM 1392 N N . LYS A 1 176 ? -2.865 2.146 14.211 1 97.94 176 LYS A N 1
ATOM 1393 C CA . LYS A 1 176 ? -1.921 1.613 13.234 1 97.94 176 LYS A CA 1
ATOM 1394 C C . LYS A 1 176 ? -0.49 2.021 13.57 1 97.94 176 LYS A C 1
ATOM 1396 O O . LYS A 1 176 ? 0.417 1.186 13.57 1 97.94 176 LYS A O 1
ATOM 1401 N N . ILE A 1 177 ? -0.307 3.266 13.875 1 98.56 177 ILE A N 1
ATOM 1402 C CA . ILE A 1 177 ? 1.016 3.82 14.141 1 98.56 177 ILE A CA 1
ATOM 1403 C C . ILE A 1 177 ? 1.621 3.143 15.367 1 98.56 177 ILE A C 1
ATOM 1405 O O . ILE A 1 177 ? 2.822 2.861 15.398 1 98.56 177 ILE A O 1
ATOM 1409 N N . LEU A 1 178 ? 0.767 2.855 16.312 1 98.19 178 LEU A N 1
ATOM 1410 C CA . LEU A 1 178 ? 1.256 2.293 17.562 1 98.19 178 LEU A CA 1
ATOM 1411 C C . LEU A 1 178 ? 1.214 0.769 17.531 1 98.19 178 LEU A C 1
ATOM 1413 O O . LEU A 1 178 ? 1.399 0.116 18.562 1 98.19 178 LEU A O 1
ATOM 1417 N N . GLY A 1 179 ? 0.879 0.162 16.422 1 95.69 179 GLY A N 1
ATOM 1418 C CA . GLY A 1 179 ? 0.944 -1.278 16.234 1 95.69 179 GLY A CA 1
ATOM 1419 C C . GLY A 1 179 ? -0.119 -2.029 17.016 1 95.69 179 GLY A C 1
ATOM 1420 O O . GLY A 1 179 ? 0.138 -3.117 17.531 1 95.69 179 GLY A O 1
ATOM 1421 N N . ALA A 1 180 ? -1.3 -1.476 17.125 1 95.56 180 ALA A N 1
ATOM 1422 C CA . ALA A 1 180 ? -2.312 -2.057 18.016 1 95.56 180 ALA A CA 1
ATOM 1423 C C . ALA A 1 180 ? -3.514 -2.551 17.203 1 95.56 180 ALA A C 1
ATOM 1425 O O . ALA A 1 180 ? -4.59 -2.773 17.766 1 95.56 180 ALA A O 1
ATOM 1426 N N . GLU A 1 181 ? -3.348 -2.748 15.891 1 91.19 181 GLU A N 1
ATOM 1427 C CA . GLU A 1 181 ? -4.457 -3.105 15.016 1 91.19 181 GLU A CA 1
ATOM 1428 C C . GLU A 1 181 ? -5.07 -4.445 15.422 1 91.19 181 GLU A C 1
ATOM 1430 O O . GLU A 1 181 ? -6.258 -4.684 15.195 1 91.19 181 GLU A O 1
ATOM 1435 N N . LYS A 1 182 ? -4.27 -5.312 15.977 1 88.69 182 LYS A N 1
ATOM 1436 C CA . LYS A 1 182 ? -4.754 -6.645 16.328 1 88.69 182 LYS A CA 1
ATOM 1437 C C . LYS A 1 182 ? -5.066 -6.738 17.828 1 88.69 182 LYS A C 1
ATOM 1439 O O . LYS A 1 182 ? -5.316 -7.828 18.344 1 88.69 182 LYS A O 1
ATOM 1444 N N . GLU A 1 183 ? -4.965 -5.633 18.5 1 92 183 GLU A N 1
ATOM 1445 C CA . GLU A 1 183 ? -5.336 -5.551 19.906 1 92 183 GLU A CA 1
ATOM 1446 C C . GLU A 1 183 ? -6.789 -5.113 20.078 1 92 183 GLU A C 1
ATOM 1448 O O . GLU A 1 183 ? -7.426 -4.684 19.109 1 92 183 GLU A O 1
ATOM 1453 N N . ASP A 1 184 ? -7.273 -5.375 21.234 1 94.38 184 ASP A N 1
ATOM 1454 C CA . ASP A 1 184 ? -8.656 -5.016 21.531 1 94.38 184 ASP A CA 1
ATOM 1455 C C . ASP A 1 184 ? -8.773 -3.551 21.938 1 94.38 184 ASP A C 1
ATOM 1457 O O . ASP A 1 184 ? -9.062 -3.25 23.094 1 94.38 184 ASP A O 1
ATOM 1461 N N . VAL A 1 185 ? -8.523 -2.668 21.031 1 97.56 185 VAL A N 1
ATOM 1462 C CA . VAL A 1 185 ? -8.547 -1.231 21.297 1 97.56 185 VAL A CA 1
ATOM 1463 C C . VAL A 1 185 ? -9.789 -0.61 20.641 1 97.56 185 VAL A C 1
ATOM 1465 O O . VAL A 1 185 ? -10.492 0.18 21.281 1 97.56 185 VAL A O 1
ATOM 1468 N N . ILE A 1 186 ? -10.086 -0.958 19.453 1 98.44 186 ILE A N 1
ATOM 1469 C CA . ILE A 1 186 ? -11.219 -0.436 18.703 1 98.44 186 ILE A CA 1
ATOM 1470 C C . ILE A 1 186 ? -12.266 -1.534 18.516 1 98.44 186 ILE A C 1
ATOM 1472 O O . ILE A 1 186 ? -11.938 -2.658 18.141 1 98.44 186 ILE A O 1
ATOM 1476 N N . ASP A 1 187 ? -13.445 -1.286 18.938 1 98.44 187 ASP A N 1
ATOM 1477 C CA . ASP A 1 187 ? -14.555 -2.145 18.547 1 98.44 187 ASP A CA 1
ATOM 1478 C C . ASP A 1 187 ? -14.883 -1.975 17.062 1 98.44 187 ASP A C 1
ATOM 1480 O O . ASP A 1 187 ? -15.633 -1.071 16.688 1 98.44 187 ASP A O 1
ATOM 1484 N N . TRP A 1 188 ? -14.469 -2.859 16.266 1 97.38 188 TRP A N 1
ATOM 1485 C CA . TRP A 1 188 ? -14.523 -2.727 14.812 1 97.38 188 TRP A CA 1
ATOM 1486 C C . TRP A 1 188 ? -15.945 -2.928 14.297 1 97.38 188 TRP A C 1
ATOM 1488 O O . TRP A 1 188 ? -16.312 -2.391 13.25 1 97.38 188 TRP A O 1
ATOM 1498 N N . ASN A 1 189 ? -16.719 -3.697 14.992 1 97.5 189 ASN A N 1
ATOM 1499 C CA . ASN A 1 189 ? -18.109 -3.881 14.578 1 97.5 189 ASN A CA 1
ATOM 1500 C C . ASN A 1 189 ? -18.906 -2.582 14.695 1 97.5 189 ASN A C 1
ATOM 1502 O O . ASN A 1 189 ? -19.672 -2.236 13.797 1 97.5 189 ASN A O 1
ATOM 1506 N N . LYS A 1 190 ? -18.703 -1.927 15.836 1 98.12 190 LYS A N 1
ATOM 1507 C CA . LYS A 1 190 ? -19.359 -0.633 16 1 98.12 190 LYS A CA 1
ATOM 1508 C C . LYS A 1 190 ? -18.875 0.365 14.953 1 98.12 190 LYS A C 1
ATOM 1510 O O . LYS A 1 190 ? -19.688 1.115 14.391 1 98.12 190 LYS A O 1
ATOM 1515 N N . LEU A 1 191 ? -17.641 0.377 14.75 1 98.5 191 LEU A N 1
ATOM 1516 C CA . LEU A 1 191 ? -17.078 1.292 13.758 1 98.5 191 LEU A CA 1
ATOM 1517 C C . LEU A 1 191 ? -17.625 0.977 12.367 1 98.5 191 LEU A C 1
ATOM 1519 O O . LEU A 1 191 ? -17.984 1.886 11.617 1 98.5 191 LEU A O 1
ATOM 1523 N N . ALA A 1 192 ? -17.672 -0.285 11.992 1 98 192 ALA A N 1
ATOM 1524 C CA . ALA A 1 192 ? -18.203 -0.71 10.703 1 98 192 ALA A CA 1
ATOM 1525 C C . ALA A 1 192 ? -19.641 -0.224 10.508 1 98 192 ALA A C 1
ATOM 1527 O O . ALA A 1 192 ? -20 0.242 9.422 1 98 192 ALA A O 1
ATOM 1528 N N . THR A 1 193 ? -20.391 -0.318 11.523 1 97.94 193 THR A N 1
ATOM 1529 C CA . THR A 1 193 ? -21.76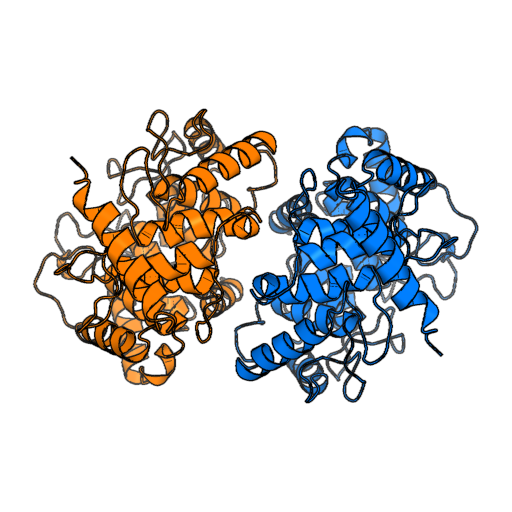6 0.129 11.469 1 97.94 193 THR A CA 1
ATOM 1530 C C . THR A 1 193 ? -21.844 1.632 11.219 1 97.94 193 THR A C 1
ATOM 1532 O O . THR A 1 193 ? -22.641 2.09 10.398 1 97.94 193 THR A O 1
ATOM 1535 N N . PHE A 1 194 ? -21.078 2.391 11.945 1 98.56 194 PHE A N 1
ATOM 1536 C CA . PHE A 1 194 ? -21.016 3.836 11.758 1 98.56 194 PHE A CA 1
ATOM 1537 C C . PHE A 1 194 ? -20.656 4.184 10.32 1 98.56 194 PHE A C 1
ATOM 1539 O O . PHE A 1 194 ? -21.266 5.062 9.719 1 98.56 194 PHE A O 1
ATOM 1546 N N . LEU A 1 195 ? -19.656 3.484 9.781 1 98.62 195 LEU A N 1
ATOM 1547 C CA . LEU A 1 195 ? -19.188 3.744 8.422 1 98.62 195 LEU A CA 1
ATOM 1548 C C . LEU A 1 195 ? -20.266 3.406 7.402 1 98.62 195 LEU A C 1
ATOM 1550 O O . LEU A 1 195 ? -20.516 4.184 6.48 1 98.62 195 LEU A O 1
ATOM 1554 N N . LYS A 1 196 ? -20.938 2.322 7.555 1 97.88 196 LYS A N 1
ATOM 1555 C CA . LYS A 1 196 ? -22.016 1.908 6.652 1 97.88 196 LYS A CA 1
ATOM 1556 C C . LYS A 1 196 ? -23.141 2.926 6.645 1 97.88 196 LYS A C 1
ATOM 1558 O O . LYS A 1 196 ? -23.688 3.258 5.582 1 97.88 196 LYS A O 1
ATOM 1563 N N . LYS A 1 197 ? -23.422 3.367 7.805 1 98.12 197 LYS A N 1
ATOM 1564 C CA . LYS A 1 197 ? -24.516 4.32 7.934 1 98.12 197 LYS A CA 1
ATOM 1565 C C . LYS A 1 197 ? -24.141 5.68 7.355 1 98.12 197 LYS A C 1
ATOM 1567 O O . LYS A 1 197 ? -25 6.508 7.074 1 98.12 197 LYS A O 1
ATOM 1572 N N . SER A 1 198 ? -22.875 5.91 7.234 1 98.44 198 SER A N 1
ATOM 1573 C CA . SER A 1 198 ? -22.391 7.203 6.758 1 98.44 198 SER A CA 1
ATOM 1574 C C . SER A 1 198 ? -22.219 7.207 5.242 1 98.44 198 SER A C 1
ATOM 1576 O O . SER A 1 198 ? -21.844 8.227 4.656 1 98.44 198 SER A O 1
ATOM 1578 N N . LEU A 1 199 ? -22.391 6.07 4.594 1 98.19 199 LEU A N 1
ATOM 1579 C CA . LEU A 1 199 ? -22.344 5.945 3.141 1 98.19 199 LEU A CA 1
ATOM 1580 C C . LEU A 1 199 ? -23.641 6.434 2.502 1 98.19 199 LEU A C 1
ATOM 1582 O O . LEU A 1 199 ? -24.719 5.98 2.871 1 98.19 199 LEU A O 1
ATOM 1586 N N . ASN A 1 200 ? -23.531 7.332 1.592 1 97.44 200 ASN A N 1
ATOM 1587 C CA . ASN A 1 200 ? -24.703 7.902 0.938 1 97.44 200 ASN A CA 1
ATOM 1588 C C . ASN A 1 200 ? -25 7.207 -0.388 1 97.44 200 ASN A C 1
ATOM 1590 O O . ASN A 1 200 ? -24.156 6.48 -0.915 1 97.44 200 ASN A O 1
ATOM 1594 N N . ILE A 1 201 ? -26.078 7.484 -0.964 1 95.31 201 ILE A N 1
ATOM 1595 C CA . ILE A 1 201 ? -26.562 6.832 -2.174 1 95.31 201 ILE A CA 1
ATOM 1596 C C . ILE A 1 201 ? -25.719 7.266 -3.371 1 95.31 201 ILE A C 1
ATOM 1598 O O . ILE A 1 201 ? -25.562 6.512 -4.336 1 95.31 201 ILE A O 1
ATOM 1602 N N . ASP A 1 202 ? -25.188 8.477 -3.275 1 94.5 202 ASP A N 1
ATOM 1603 C CA . ASP A 1 202 ? -24.391 8.961 -4.398 1 94.5 202 ASP A CA 1
ATOM 1604 C C . ASP A 1 202 ? -23 8.32 -4.406 1 94.5 202 ASP A C 1
ATOM 1606 O O . ASP A 1 202 ? -22.234 8.516 -5.344 1 94.5 202 ASP A O 1
ATOM 1610 N N . GLY A 1 203 ? -22.609 7.602 -3.316 1 96 203 GLY A N 1
ATOM 1611 C CA . GLY A 1 203 ? -21.359 6.879 -3.275 1 96 203 GLY A CA 1
ATOM 1612 C C . GLY A 1 203 ? -20.344 7.488 -2.318 1 96 203 GLY A C 1
ATOM 1613 O O . GLY A 1 203 ? -19.391 6.824 -1.904 1 96 203 GLY A O 1
ATOM 1614 N N . GLY A 1 204 ? -20.5 8.812 -1.994 1 97.38 204 GLY A N 1
ATOM 1615 C CA . GLY A 1 204 ? -19.625 9.453 -1.038 1 97.38 204 GLY A CA 1
ATOM 1616 C C . GLY A 1 204 ? -20.016 9.211 0.405 1 97.38 204 GLY A C 1
ATOM 1617 O O . GLY A 1 204 ? -21.078 8.633 0.673 1 97.38 204 GLY A O 1
ATOM 1618 N N . LEU A 1 205 ? -19.172 9.578 1.325 1 98.38 205 LEU A N 1
ATOM 1619 C CA . LEU A 1 205 ? -19.453 9.438 2.75 1 98.38 205 LEU A CA 1
ATOM 1620 C C . LEU A 1 205 ? -19.531 10.797 3.43 1 98.38 205 LEU A C 1
ATOM 1622 O O . LEU A 1 205 ? -18.766 11.703 3.096 1 98.38 205 LEU A O 1
ATOM 1626 N N . GLY A 1 206 ? -20.438 10.859 4.383 1 97.62 206 GLY A N 1
ATOM 1627 C CA . GLY A 1 206 ? -20.578 12.078 5.164 1 97.62 206 GLY A CA 1
ATOM 1628 C C . GLY A 1 206 ? -19.719 12.094 6.41 1 97.62 206 GLY A C 1
ATOM 1629 O O . GLY A 1 206 ? -19.047 11.102 6.715 1 97.62 206 GLY A O 1
ATOM 1630 N N . GLN A 1 207 ? -19.734 13.203 7.09 1 96.81 207 GLN A N 1
ATOM 1631 C CA . GLN A 1 207 ? -19.031 13.336 8.359 1 96.81 207 GLN A CA 1
ATOM 1632 C C . GLN A 1 207 ? -19.609 12.391 9.406 1 96.81 207 GLN A C 1
ATOM 1634 O O . GLN A 1 207 ? -18.891 11.961 10.32 1 96.81 207 GLN A O 1
ATOM 1639 N N . ALA A 1 208 ? -20.844 12.211 9.258 1 97.06 208 ALA A N 1
ATOM 1640 C CA . ALA A 1 208 ? -21.625 11.289 10.078 1 97.06 208 ALA A CA 1
ATOM 1641 C C . ALA A 1 208 ? -22.859 10.797 9.32 1 97.06 208 ALA A C 1
ATOM 1643 O O . ALA A 1 208 ? -23.156 11.289 8.234 1 97.06 208 ALA A O 1
ATOM 1644 N N . PRO A 1 209 ? -23.516 9.773 9.883 1 96.88 209 PRO A N 1
ATOM 1645 C CA . PRO A 1 209 ? -24.75 9.32 9.219 1 96.88 209 PRO A CA 1
ATOM 1646 C C . PRO A 1 209 ? -25.703 10.469 8.922 1 96.88 209 PRO A C 1
ATOM 1648 O O . PRO A 1 209 ? -25.875 11.375 9.742 1 96.88 209 PRO A O 1
ATOM 1651 N N . GLU A 1 210 ? -26.25 10.523 7.727 1 94.81 210 GLU A N 1
ATOM 1652 C CA . GLU A 1 210 ? -27.281 11.453 7.266 1 94.81 210 GLU A CA 1
ATOM 1653 C C . GLU A 1 210 ? -26.656 12.773 6.805 1 94.81 210 GLU A C 1
ATOM 1655 O O . GLU A 1 210 ? -27.359 13.648 6.309 1 94.81 210 GLU A O 1
ATOM 1660 N N . ASP A 1 211 ? -25.375 12.922 7.008 1 95.81 211 ASP A N 1
ATOM 1661 C CA . ASP A 1 211 ? -24.719 14.109 6.488 1 95.81 211 ASP A CA 1
ATOM 1662 C C . ASP A 1 211 ? -24.438 13.977 4.992 1 95.81 211 ASP A C 1
ATOM 1664 O O . ASP A 1 211 ? -24.391 12.859 4.461 1 95.81 211 ASP A O 1
ATOM 1668 N N . GLU A 1 212 ? -24.25 15.016 4.375 1 95.12 212 GLU A N 1
ATOM 1669 C CA . GLU A 1 212 ? -23.953 15.016 2.945 1 95.12 212 GLU A CA 1
ATOM 1670 C C . GLU A 1 212 ? -22.562 14.445 2.666 1 95.12 212 GLU A C 1
ATOM 1672 O O . GLU A 1 212 ? -21.672 14.531 3.512 1 95.12 212 GLU A O 1
ATOM 1677 N N . SER A 1 213 ? -22.391 13.906 1.455 1 96 213 SER A N 1
ATOM 1678 C CA . SER A 1 213 ? -21.094 13.398 1.023 1 96 213 SER A CA 1
ATOM 1679 C C . SER A 1 213 ? -20.062 14.523 0.929 1 96 213 SER A C 1
ATOM 1681 O O . SER A 1 213 ? -20.375 15.617 0.459 1 96 213 SER A O 1
ATOM 1683 N N . HIS A 1 214 ? -18.891 14.234 1.413 1 96.38 214 HIS A N 1
ATOM 1684 C CA . HIS A 1 214 ? -17.781 15.188 1.45 1 96.38 214 HIS A CA 1
ATOM 1685 C C . HIS A 1 214 ? -16.453 14.5 1.144 1 96.38 214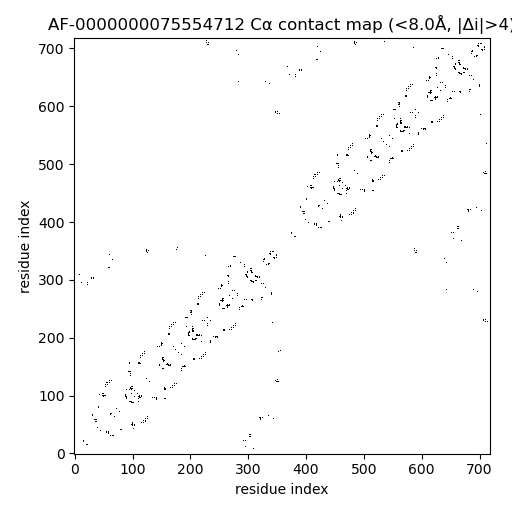 HIS A C 1
ATOM 1687 O O . HIS A 1 214 ? -16.219 13.383 1.606 1 96.38 214 HIS A O 1
ATOM 1693 N N . GLY A 1 215 ? -15.641 15.203 0.351 1 97 215 GLY A N 1
ATOM 1694 C CA . GLY A 1 215 ? -14.375 14.617 -0.045 1 97 215 GLY A CA 1
ATOM 1695 C C . GLY A 1 215 ? -13.492 14.25 1.134 1 97 215 GLY A C 1
ATOM 1696 O O . GLY A 1 215 ? -12.906 13.172 1.166 1 97 215 GLY A O 1
ATOM 1697 N N . GLY A 1 216 ? -13.375 15.195 2.092 1 97.44 216 GLY A N 1
ATOM 1698 C CA . GLY A 1 216 ? -12.555 14.945 3.266 1 97.44 216 GLY A CA 1
ATOM 1699 C C . GLY A 1 216 ? -13.039 13.766 4.09 1 97.44 216 GLY A C 1
ATOM 1700 O O . GLY A 1 216 ? -12.234 12.922 4.496 1 97.44 216 GLY A O 1
ATOM 1701 N N . SER A 1 217 ? -14.32 13.688 4.301 1 98.06 217 SER A N 1
ATOM 1702 C CA . SER A 1 217 ? -14.883 12.594 5.09 1 98.06 217 SER A CA 1
ATOM 1703 C C . SER A 1 217 ? -14.758 11.266 4.359 1 98.06 217 SER A C 1
ATOM 1705 O O . SER A 1 217 ? -14.523 10.227 4.98 1 98.06 217 SER A O 1
ATOM 1707 N N . THR A 1 218 ? -14.953 11.297 3.062 1 98.62 218 THR A N 1
ATOM 1708 C CA . THR A 1 218 ? -14.789 10.086 2.258 1 98.62 218 THR A CA 1
ATOM 1709 C C . THR A 1 218 ? -13.359 9.562 2.354 1 98.62 218 THR A C 1
ATOM 1711 O O . THR A 1 218 ? -13.148 8.359 2.545 1 98.62 218 THR A O 1
ATOM 1714 N N . PHE A 1 219 ? -12.445 10.469 2.289 1 98.75 219 PHE A N 1
ATOM 1715 C CA . PHE A 1 219 ? -11.055 10.07 2.471 1 98.75 219 PHE A CA 1
ATOM 1716 C C . PHE A 1 219 ? -10.852 9.422 3.836 1 98.75 219 PHE A C 1
ATOM 1718 O O . PHE A 1 219 ? -10.234 8.359 3.939 1 98.75 219 PHE A O 1
ATOM 1725 N N . CYS A 1 220 ? -11.266 10.062 4.863 1 98.81 220 CYS A N 1
ATOM 1726 C CA . CYS A 1 220 ? -11.078 9.562 6.223 1 98.81 220 CYS A CA 1
ATOM 1727 C C . CYS A 1 220 ? -11.625 8.148 6.367 1 98.81 220 CYS A C 1
ATOM 1729 O O . CYS A 1 220 ? -10.977 7.289 6.969 1 98.81 220 CYS A O 1
ATOM 1731 N N . ALA A 1 221 ? -12.766 7.895 5.801 1 98.81 221 ALA A N 1
ATOM 1732 C CA . ALA A 1 221 ? -13.383 6.578 5.895 1 98.81 221 ALA A CA 1
ATOM 1733 C C . ALA A 1 221 ? -12.562 5.535 5.137 1 98.81 221 ALA A C 1
ATOM 1735 O O . ALA A 1 221 ? -12.234 4.48 5.684 1 98.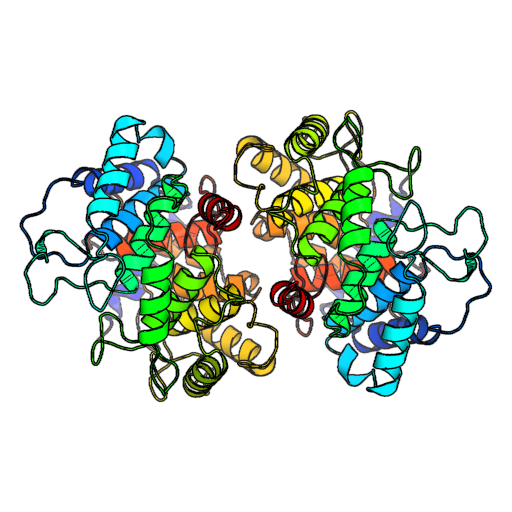81 221 ALA A O 1
ATOM 1736 N N . ILE A 1 222 ? -12.211 5.863 3.898 1 98.81 222 ILE A N 1
ATOM 1737 C CA . ILE A 1 222 ? -11.523 4.914 3.029 1 98.81 222 ILE A CA 1
ATOM 1738 C C . ILE A 1 222 ? -10.117 4.656 3.561 1 98.81 222 ILE A C 1
ATOM 1740 O O . ILE A 1 222 ? -9.656 3.514 3.586 1 98.81 222 ILE A O 1
ATOM 1744 N N . ALA A 1 223 ? -9.469 5.719 3.965 1 98.88 223 ALA A N 1
ATOM 1745 C CA . ALA A 1 223 ? -8.148 5.559 4.559 1 98.88 223 ALA A CA 1
ATOM 1746 C C . ALA A 1 223 ? -8.211 4.707 5.82 1 98.88 223 ALA A C 1
ATOM 1748 O O . ALA A 1 223 ? -7.324 3.883 6.066 1 98.88 223 ALA A O 1
ATOM 1749 N N . SER A 1 224 ? -9.242 4.895 6.613 1 98.75 224 SER A N 1
ATOM 1750 C CA . SER A 1 224 ? -9.398 4.105 7.828 1 98.75 224 SER A CA 1
ATOM 1751 C C . SER A 1 224 ? -9.555 2.621 7.508 1 98.75 224 SER A C 1
ATOM 1753 O O . SER A 1 224 ? -8.914 1.773 8.133 1 98.75 224 SER A O 1
ATOM 1755 N N . LEU A 1 225 ? -10.383 2.348 6.543 1 98.62 225 LEU A N 1
ATOM 1756 C CA . LEU A 1 225 ? -10.586 0.961 6.141 1 98.62 225 LEU A CA 1
ATOM 1757 C C . LEU A 1 225 ? -9.297 0.355 5.598 1 98.62 225 LEU A C 1
ATOM 1759 O O . LEU A 1 225 ? -8.977 -0.798 5.895 1 98.62 225 LEU A O 1
ATOM 1763 N N . ALA A 1 226 ? -8.578 1.112 4.832 1 98.44 226 ALA A N 1
ATOM 1764 C CA . ALA A 1 226 ? -7.32 0.63 4.273 1 98.44 226 ALA A CA 1
ATOM 1765 C C . ALA A 1 226 ? -6.297 0.366 5.375 1 98.44 226 ALA A C 1
ATOM 1767 O O . ALA A 1 226 ? -5.66 -0.689 5.398 1 98.44 226 ALA A O 1
ATOM 1768 N N . LEU A 1 227 ? -6.176 1.312 6.309 1 98.31 227 LEU A N 1
ATOM 1769 C CA . LEU A 1 227 ? -5.188 1.215 7.379 1 98.31 227 LEU A CA 1
ATOM 1770 C C . LEU A 1 227 ? -5.508 0.055 8.312 1 98.31 227 LEU A C 1
ATOM 1772 O O . LEU A 1 227 ? -4.613 -0.503 8.953 1 98.31 227 LEU A O 1
ATOM 1776 N N . SER A 1 228 ? -6.754 -0.313 8.414 1 97.44 228 SER A N 1
ATOM 1777 C CA . SER A 1 228 ? -7.156 -1.404 9.297 1 97.44 228 SER A CA 1
ATOM 1778 C C . SER A 1 228 ? -7.262 -2.721 8.531 1 97.44 228 SER A C 1
ATOM 1780 O O . SER A 1 228 ? -7.68 -3.736 9.086 1 97.44 228 SER A O 1
ATOM 1782 N N . ASN A 1 229 ? -6.938 -2.691 7.227 1 96.75 229 ASN A N 1
ATOM 1783 C CA . ASN A 1 229 ? -6.984 -3.871 6.371 1 96.75 229 ASN A CA 1
ATOM 1784 C C . ASN A 1 229 ? -8.391 -4.469 6.312 1 96.75 229 ASN A C 1
ATOM 1786 O O . ASN A 1 229 ? -8.562 -5.68 6.457 1 96.75 229 ASN A O 1
ATOM 1790 N N . ARG A 1 230 ? -9.367 -3.609 6.117 1 96.69 230 ARG A N 1
ATOM 1791 C CA . ARG A 1 230 ? -10.766 -4.023 6.066 1 96.69 230 ARG A CA 1
ATOM 1792 C C . ARG A 1 230 ? -11.453 -3.473 4.824 1 96.69 230 ARG A C 1
ATOM 1794 O O . ARG A 1 230 ? -12.672 -3.584 4.684 1 96.69 230 ARG A O 1
ATOM 1801 N N . LEU A 1 231 ? -10.664 -2.924 3.939 1 97.88 231 LEU A N 1
ATOM 1802 C CA . LEU A 1 231 ? -11.234 -2.219 2.797 1 97.88 231 LEU A CA 1
ATOM 1803 C C . LEU A 1 231 ? -11.828 -3.201 1.791 1 97.88 231 LEU A C 1
ATOM 1805 O O . LEU A 1 231 ? -12.891 -2.947 1.222 1 97.88 231 LEU A O 1
ATOM 1809 N N . TRP A 1 232 ? -11.219 -4.32 1.604 1 95.06 232 TRP A N 1
ATOM 1810 C CA . TRP A 1 232 ? -11.602 -5.211 0.516 1 95.06 232 TRP A CA 1
ATOM 1811 C C . TRP A 1 232 ? -12.25 -6.48 1.056 1 95.06 232 TRP A C 1
ATOM 1813 O O . TRP A 1 232 ? -12.383 -7.469 0.333 1 95.06 232 TRP A O 1
ATOM 1823 N N . THR A 1 233 ? -12.672 -6.469 2.305 1 91.19 233 THR A N 1
ATOM 1824 C CA . THR A 1 233 ? -13.25 -7.641 2.953 1 91.19 233 THR A CA 1
ATOM 1825 C C . THR A 1 233 ? -14.758 -7.707 2.703 1 91.19 233 THR A C 1
ATOM 1827 O O . THR A 1 233 ? -15.398 -8.711 3.021 1 91.19 233 THR A O 1
ATOM 1830 N N . GLU A 1 234 ? -15.383 -6.57 2.209 1 91.19 234 GLU A N 1
ATOM 1831 C CA . GLU A 1 234 ? -16.797 -6.43 1.903 1 91.19 234 GLU A CA 1
ATOM 1832 C C . GLU A 1 234 ? -17.641 -6.398 3.18 1 91.19 234 GLU A C 1
ATOM 1834 O O . GLU A 1 234 ? -18.859 -6.57 3.131 1 91.19 234 GLU A O 1
ATOM 1839 N N . GLU A 1 235 ? -16.953 -6.23 4.32 1 91.75 235 GLU A N 1
ATOM 1840 C CA . GLU A 1 235 ? -17.656 -6.109 5.59 1 91.75 235 GLU A CA 1
ATOM 1841 C C . GLU A 1 235 ? -18.359 -4.758 5.711 1 91.75 235 GLU A C 1
ATOM 1843 O O . GLU A 1 235 ? -19.422 -4.648 6.324 1 91.75 235 GLU A O 1
ATOM 1848 N N . VAL A 1 236 ? -17.734 -3.777 5.18 1 95.62 236 VAL A N 1
ATOM 1849 C CA . VAL A 1 236 ? -18.266 -2.422 5.281 1 95.62 236 VAL A CA 1
ATOM 1850 C C . VAL A 1 236 ? -18.75 -1.954 3.91 1 95.62 236 VAL A C 1
ATOM 1852 O O . VAL A 1 236 ? -19.891 -1.516 3.766 1 95.62 236 VAL A O 1
ATOM 1855 N N . LEU A 1 237 ? -17.953 -2.092 2.908 1 97.06 237 LEU A N 1
ATOM 1856 C CA . LEU A 1 237 ? -18.266 -1.697 1.539 1 97.06 237 LEU A CA 1
ATOM 1857 C C . LEU A 1 237 ? -18.25 -2.904 0.608 1 97.06 237 LEU A C 1
ATOM 1859 O O . LEU A 1 237 ? -17.266 -3.641 0.557 1 97.06 237 LEU A O 1
ATOM 1863 N N . THR A 1 238 ? -19.281 -3.033 -0.133 1 94.5 238 THR A N 1
ATOM 1864 C CA . THR A 1 238 ? -19.281 -4.035 -1.194 1 94.5 238 THR A CA 1
ATOM 1865 C C . THR A 1 238 ? -18.516 -3.533 -2.414 1 94.5 238 THR A C 1
ATOM 1867 O O . THR A 1 238 ? -18.156 -2.355 -2.492 1 94.5 238 THR A O 1
ATOM 1870 N N . ARG A 1 239 ? -18.297 -4.418 -3.367 1 91.62 239 ARG A N 1
ATOM 1871 C CA . ARG A 1 239 ? -17.656 -4.012 -4.609 1 91.62 239 ARG A CA 1
ATOM 1872 C C . ARG A 1 239 ? -18.484 -2.969 -5.348 1 91.62 239 ARG A C 1
ATOM 1874 O O . ARG A 1 239 ? -17.938 -2.037 -5.941 1 91.62 239 ARG A O 1
ATOM 1881 N N . ARG A 1 240 ? -19.75 -3.145 -5.305 1 93.06 240 ARG A N 1
ATOM 1882 C CA . ARG A 1 240 ? -20.656 -2.188 -5.941 1 93.06 240 ARG A CA 1
ATOM 1883 C C . ARG A 1 240 ? -20.547 -0.819 -5.277 1 93.06 240 ARG A C 1
ATOM 1885 O O . ARG A 1 240 ? -20.562 0.209 -5.957 1 93.06 240 ARG A O 1
ATOM 1892 N N . ASP A 1 241 ? -20.484 -0.842 -3.959 1 97 241 ASP A N 1
ATOM 1893 C CA . ASP A 1 241 ? -20.312 0.409 -3.227 1 97 241 ASP A CA 1
ATOM 1894 C C . ASP A 1 241 ? -19.031 1.121 -3.65 1 97 241 ASP A C 1
ATOM 1896 O O . ASP A 1 241 ? -19.016 2.338 -3.846 1 97 241 ASP A O 1
ATOM 1900 N N . ILE A 1 242 ? -17.984 0.338 -3.803 1 97.06 242 ILE A N 1
ATOM 1901 C CA . ILE A 1 242 ? -16.688 0.896 -4.172 1 97.06 242 ILE A CA 1
ATOM 1902 C C . ILE A 1 242 ? -16.75 1.475 -5.582 1 97.06 242 ILE A C 1
ATOM 1904 O O . ILE A 1 242 ? -16.234 2.568 -5.836 1 97.06 242 ILE A O 1
ATOM 1908 N N . ASP A 1 243 ? -17.422 0.816 -6.477 1 94.69 243 ASP A N 1
ATOM 1909 C CA . ASP A 1 243 ? -17.578 1.318 -7.84 1 94.69 243 ASP A CA 1
ATOM 1910 C C . ASP A 1 243 ? -18.344 2.643 -7.848 1 94.69 243 ASP A C 1
ATOM 1912 O O . ASP A 1 243 ? -17.984 3.568 -8.57 1 94.69 243 ASP A O 1
ATOM 1916 N N . ARG A 1 244 ? -19.375 2.67 -7.062 1 96.88 244 ARG A N 1
ATOM 1917 C CA . ARG A 1 244 ? -20.156 3.895 -6.961 1 96.88 244 ARG A CA 1
ATOM 1918 C C . ARG A 1 244 ? -19.328 5.027 -6.363 1 96.88 244 ARG A C 1
ATOM 1920 O O . ARG A 1 244 ? -19.438 6.176 -6.809 1 96.88 244 ARG A O 1
ATOM 1927 N N . LEU A 1 245 ? -18.578 4.695 -5.398 1 98 245 LEU A N 1
ATOM 1928 C CA . LEU A 1 245 ? -17.719 5.676 -4.766 1 98 245 LEU A CA 1
ATOM 1929 C C . LEU A 1 245 ? -16.688 6.219 -5.754 1 98 245 LEU A C 1
ATOM 1931 O O . LEU A 1 245 ? -16.438 7.426 -5.801 1 98 245 LEU A O 1
ATOM 1935 N N . ILE A 1 246 ? -16.078 5.363 -6.527 1 97.19 246 ILE A N 1
ATOM 1936 C CA . ILE A 1 246 ? -15.109 5.766 -7.531 1 97.19 246 ILE A CA 1
ATOM 1937 C C . ILE A 1 246 ? -15.766 6.723 -8.531 1 97.19 246 ILE A C 1
ATOM 1939 O O . ILE A 1 246 ? -15.188 7.762 -8.867 1 97.19 246 ILE A O 1
ATOM 1943 N N . ARG A 1 247 ? -16.969 6.422 -8.961 1 96 247 ARG A N 1
ATOM 1944 C CA . ARG A 1 247 ? -17.688 7.293 -9.883 1 96 247 ARG A CA 1
ATOM 1945 C C . ARG A 1 247 ? -17.953 8.656 -9.25 1 96 247 ARG A C 1
ATOM 1947 O O . ARG A 1 247 ? -17.75 9.688 -9.898 1 96 247 ARG A O 1
ATOM 1954 N N . TRP A 1 248 ? -18.375 8.586 -8.031 1 96.88 248 TRP A N 1
ATOM 1955 C CA . TRP A 1 248 ? -18.609 9.828 -7.301 1 96.88 248 TRP A CA 1
ATOM 1956 C C . TRP A 1 248 ? -17.344 10.672 -7.238 1 96.88 248 TRP A C 1
ATOM 1958 O O . TRP A 1 248 ? -17.375 11.875 -7.496 1 96.88 248 TRP A O 1
ATOM 1968 N N . ALA A 1 249 ? -16.266 10.078 -6.934 1 97 249 ALA A N 1
ATOM 1969 C CA . ALA A 1 249 ? -14.992 10.773 -6.734 1 97 249 ALA A CA 1
ATOM 1970 C C . ALA A 1 249 ? -14.484 11.383 -8.039 1 97 249 ALA A C 1
ATOM 1972 O O . ALA A 1 249 ? -14.016 12.516 -8.062 1 97 249 ALA A O 1
ATOM 1973 N N . ILE A 1 250 ? -14.562 10.664 -9.117 1 95.31 250 ILE A N 1
ATOM 1974 C CA . ILE A 1 250 ? -14.07 11.125 -10.414 1 95.31 250 ILE A CA 1
ATOM 1975 C C . ILE A 1 250 ? -14.883 12.328 -10.875 1 95.31 250 ILE A C 1
ATOM 1977 O O . ILE A 1 250 ? -14.352 13.242 -11.508 1 95.31 250 ILE A O 1
ATOM 1981 N N . GLN A 1 251 ? -16.125 12.359 -10.508 1 93.94 251 GLN A N 1
ATOM 1982 C CA . GLN A 1 251 ? -17.016 13.445 -10.898 1 93.94 251 GLN A CA 1
ATOM 1983 C C . GLN A 1 251 ? -16.672 14.727 -10.148 1 93.94 251 GLN A C 1
ATOM 1985 O O . GLN A 1 251 ? -17.156 15.805 -10.508 1 93.94 251 GLN A O 1
ATOM 1990 N N . LYS A 1 252 ? -15.828 14.625 -9.234 1 94.38 252 LYS A N 1
ATOM 1991 C CA . LYS A 1 252 ? -15.445 15.805 -8.469 1 94.38 252 LYS A CA 1
ATOM 1992 C C . LYS A 1 252 ? -14.32 16.562 -9.156 1 94.38 252 LYS A C 1
ATOM 1994 O O . LYS A 1 252 ? -13.898 17.625 -8.68 1 94.38 252 LYS A O 1
ATOM 1999 N N . GLN A 1 253 ? -13.859 16.031 -10.258 1 93.06 253 GLN A N 1
ATOM 2000 C CA . GLN A 1 253 ? -12.812 16.75 -10.977 1 93.06 253 GLN A CA 1
ATOM 2001 C C . GLN A 1 253 ? -13.414 17.719 -11.992 1 93.06 253 GLN A C 1
ATOM 2003 O O . GLN A 1 253 ? -14.234 17.328 -12.82 1 93.06 253 GLN A O 1
ATOM 2008 N N . GLU A 1 254 ? -13.125 18.844 -11.969 1 91.12 254 GLU A N 1
ATOM 2009 C CA . GLU A 1 254 ? -13.336 19.812 -13.031 1 91.12 254 GLU A CA 1
ATOM 2010 C C . GLU A 1 254 ? -12.023 20.156 -13.727 1 91.12 254 GLU A C 1
ATOM 2012 O O . GLU A 1 254 ? -11.688 19.562 -14.758 1 91.12 254 GLU A O 1
ATOM 2017 N N . ILE A 1 255 ? -11.211 21.062 -13.156 1 88.62 255 ILE A N 1
ATOM 2018 C CA . ILE A 1 255 ? -9.789 21.156 -13.477 1 88.62 255 ILE A CA 1
ATOM 2019 C C . ILE A 1 255 ? -8.961 20.5 -12.383 1 88.62 255 ILE A C 1
ATOM 2021 O O . ILE A 1 255 ? -8.203 19.562 -12.648 1 88.62 255 ILE A O 1
ATOM 2025 N N . GLY A 1 256 ? -9.172 21.125 -11.211 1 93.06 256 GLY A N 1
ATOM 2026 C CA . GLY A 1 256 ? -8.758 20.422 -10.008 1 93.06 256 GLY A CA 1
ATOM 2027 C C . GLY A 1 256 ? -9.859 19.547 -9.414 1 93.06 256 GLY A C 1
ATOM 2028 O O . GLY A 1 256 ? -10.617 18.922 -10.148 1 93.06 256 GLY A O 1
ATOM 2029 N N . PHE A 1 257 ? -9.875 19.453 -8.102 1 92.56 257 PHE A N 1
ATOM 2030 C CA . PHE A 1 257 ? -10.93 18.719 -7.414 1 92.56 257 PHE A CA 1
ATOM 2031 C C . PHE A 1 257 ? -11.656 19.609 -6.422 1 92.56 257 PHE A C 1
ATOM 2033 O O . PHE A 1 257 ? -11.062 20.547 -5.871 1 92.56 257 PHE A O 1
ATOM 2040 N N . HIS A 1 258 ? -12.922 19.297 -6.238 1 89.38 258 HIS A N 1
ATOM 2041 C CA . HIS A 1 258 ? -13.695 19.891 -5.16 1 89.38 258 HIS A CA 1
ATOM 2042 C C . HIS A 1 258 ? -14.305 18.828 -4.258 1 89.38 258 HIS A C 1
ATOM 2044 O O . HIS A 1 258 ? -14.336 17.656 -4.621 1 89.38 258 HIS A O 1
ATOM 2050 N N . GLY A 1 259 ? -14.781 19.281 -3.053 1 85.5 259 GLY A N 1
ATOM 2051 C CA . GLY A 1 259 ? -15.172 18.312 -2.053 1 85.5 259 GLY A CA 1
ATOM 2052 C C . GLY A 1 259 ? -16.672 18.109 -1.967 1 85.5 259 GLY A C 1
ATOM 2053 O O . GLY A 1 259 ? -17.141 17.156 -1.335 1 85.5 259 GLY A O 1
ATOM 2054 N N . ARG A 1 260 ? -17.406 19.078 -2.473 1 84.19 260 ARG A N 1
ATOM 2055 C CA . ARG A 1 260 ? -18.859 19.031 -2.391 1 84.19 260 ARG A CA 1
ATOM 2056 C C . ARG A 1 260 ? -19.5 19.5 -3.701 1 84.19 260 ARG A C 1
ATOM 2058 O O . ARG A 1 260 ? -18.844 20.156 -4.512 1 84.19 260 ARG A O 1
ATOM 2065 N N . ALA A 1 261 ? -20.703 19.094 -3.82 1 77.62 261 ALA A N 1
ATOM 2066 C CA . ALA A 1 261 ? -21.438 19.531 -5.004 1 77.62 261 ALA A CA 1
ATOM 2067 C C . ALA A 1 261 ? -21.547 21.047 -5.07 1 77.62 261 ALA A C 1
ATOM 2069 O O . ALA A 1 261 ? -21.797 21.703 -4.051 1 77.62 261 ALA A O 1
ATOM 2070 N N . HIS A 1 262 ? -21.219 21.594 -6.148 1 74.81 262 HIS A N 1
ATOM 2071 C CA . HIS A 1 262 ? -21.438 23 -6.469 1 74.81 262 HIS A CA 1
ATOM 2072 C C . HIS A 1 262 ? -20.422 23.891 -5.742 1 74.81 262 HIS A C 1
ATOM 2074 O O . HIS A 1 262 ? -20.734 25.047 -5.418 1 74.81 262 HIS A O 1
ATOM 2080 N N . LYS A 1 263 ? -19.344 23.344 -5.23 1 81.06 263 LYS A N 1
ATOM 2081 C CA . LYS A 1 263 ? -18.234 24.125 -4.68 1 81.06 263 LYS A CA 1
ATOM 2082 C C . LYS A 1 263 ? -17.078 24.203 -5.664 1 81.06 263 LYS A C 1
ATOM 2084 O O . LYS A 1 263 ? -16.891 23.297 -6.484 1 81.06 263 LYS A O 1
ATOM 2089 N N . PRO A 1 264 ? -16.391 25.266 -5.582 1 84.69 264 PRO A N 1
ATOM 2090 C CA . PRO A 1 264 ? -15.25 25.375 -6.488 1 84.69 264 PRO A CA 1
ATOM 2091 C C . PRO A 1 264 ? -14.125 24.406 -6.129 1 84.69 264 PRO A C 1
ATOM 2093 O O . PRO A 1 264 ? -14.078 23.891 -5.012 1 84.69 264 PRO A O 1
ATOM 2096 N N . ASP A 1 265 ? -13.289 24.203 -7.129 1 89.19 265 ASP A N 1
ATOM 2097 C CA . ASP A 1 265 ? -12.094 23.391 -6.879 1 89.19 265 ASP A CA 1
ATOM 2098 C C . ASP A 1 265 ? -11.219 24.031 -5.805 1 89.19 265 ASP A C 1
ATOM 2100 O O . ASP A 1 265 ? -11.078 25.25 -5.75 1 89.19 265 ASP A O 1
ATOM 2104 N N . ASP A 1 266 ? -10.797 23.219 -4.953 1 91.69 266 ASP A N 1
ATOM 2105 C CA . ASP A 1 266 ? -9.938 23.562 -3.818 1 91.69 266 ASP A CA 1
ATOM 2106 C C . ASP A 1 266 ? -8.68 22.703 -3.807 1 91.69 266 ASP A C 1
ATOM 2108 O O . ASP A 1 266 ? -8.75 21.484 -3.98 1 91.69 266 ASP A O 1
ATOM 2112 N N . SER A 1 267 ? -7.555 23.344 -3.586 1 93.12 267 SER A N 1
ATOM 2113 C CA . SER A 1 267 ? -6.27 22.688 -3.783 1 93.12 267 SER A CA 1
ATOM 2114 C C . SER A 1 267 ? -6.113 21.5 -2.84 1 93.12 267 SER A C 1
ATOM 2116 O O . SER A 1 267 ? -5.477 20.5 -3.191 1 93.12 267 SER A O 1
ATOM 2118 N N . CYS A 1 268 ? -6.652 21.562 -1.664 1 95 268 CYS A N 1
ATOM 2119 C CA . CYS A 1 268 ? -6.469 20.469 -0.717 1 95 268 CYS A CA 1
ATOM 2120 C C . CYS A 1 268 ? -7.203 19.219 -1.179 1 95 268 CYS A C 1
ATOM 2122 O O . CYS A 1 268 ? -6.777 18.094 -0.883 1 95 268 CYS A O 1
ATOM 2124 N N . TYR A 1 269 ? -8.289 19.312 -1.933 1 96.06 269 TYR A N 1
ATOM 2125 C CA . TYR A 1 269 ? -9.062 18.156 -2.371 1 96.06 269 TYR A CA 1
ATOM 2126 C C . TYR A 1 269 ? -8.328 17.391 -3.465 1 96.06 269 TYR A C 1
ATOM 2128 O O . TYR A 1 269 ? -8.68 16.25 -3.773 1 96.06 269 TYR A O 1
ATOM 2136 N N . SER A 1 270 ? -7.289 18.062 -4.023 1 96.88 270 SER A N 1
ATOM 2137 C CA . SER A 1 270 ? -6.41 17.312 -4.91 1 96.88 270 SER A CA 1
ATOM 2138 C C . SER A 1 270 ? -5.789 16.109 -4.195 1 96.88 270 SER A C 1
ATOM 2140 O O . SER A 1 270 ? -5.574 15.062 -4.805 1 96.88 270 SER A O 1
ATOM 2142 N N . PHE A 1 271 ? -5.605 16.359 -2.938 1 98.19 271 PHE A N 1
ATOM 2143 C CA . PHE A 1 271 ? -5.102 15.234 -2.168 1 98.19 271 PHE A CA 1
ATOM 2144 C C . PHE A 1 271 ? -6.246 14.359 -1.673 1 98.19 271 PHE A C 1
ATOM 2146 O O . PHE A 1 271 ? -6.227 13.141 -1.854 1 98.19 271 PHE A O 1
ATOM 2153 N N . TRP A 1 272 ? -7.258 14.906 -1.031 1 98.06 272 TRP A N 1
ATOM 2154 C CA . TRP A 1 272 ? -8.305 14.125 -0.376 1 98.06 272 TRP A CA 1
ATOM 2155 C C . TRP A 1 272 ? -8.969 13.172 -1.361 1 98.06 272 TRP A C 1
ATOM 2157 O O . TRP A 1 272 ? -9.078 11.969 -1.1 1 98.06 272 TRP A O 1
ATOM 2167 N N . ILE A 1 273 ? -9.336 13.695 -2.506 1 98.06 273 ILE A N 1
ATOM 2168 C CA . ILE A 1 273 ? -9.961 12.852 -3.52 1 98.06 273 ILE A CA 1
ATOM 2169 C C . ILE A 1 273 ? -8.891 12.016 -4.223 1 98.06 273 ILE A C 1
ATOM 2171 O O . ILE A 1 273 ? -9.102 10.82 -4.473 1 98.06 273 ILE A O 1
ATOM 2175 N N . GLY A 1 274 ? -7.766 12.633 -4.52 1 97.88 274 GLY A N 1
ATOM 2176 C CA . GLY A 1 274 ? -6.684 11.914 -5.168 1 97.88 274 GLY A CA 1
ATOM 2177 C C . GLY A 1 274 ? -6.219 10.703 -4.383 1 97.88 274 GLY A C 1
ATOM 2178 O O . GLY A 1 274 ? -6.062 9.617 -4.945 1 97.88 274 GLY A O 1
ATOM 2179 N N . ALA A 1 275 ? -5.98 10.875 -3.109 1 98.56 275 ALA A N 1
ATOM 2180 C CA . ALA A 1 275 ? -5.527 9.773 -2.258 1 98.56 275 ALA A CA 1
ATOM 2181 C C . ALA A 1 275 ? -6.594 8.688 -2.158 1 98.56 275 ALA A C 1
ATOM 2183 O O . ALA A 1 275 ? -6.273 7.496 -2.131 1 98.56 275 ALA A O 1
ATOM 2184 N N . THR A 1 276 ? -7.82 9.109 -2.09 1 98.62 276 THR A N 1
ATOM 2185 C CA . THR A 1 276 ? -8.922 8.148 -2.078 1 98.62 276 THR A CA 1
ATOM 2186 C C . THR A 1 276 ? -8.867 7.25 -3.311 1 98.62 276 THR A C 1
ATOM 2188 O O . THR A 1 276 ? -8.914 6.023 -3.195 1 98.62 276 THR A O 1
ATOM 2191 N N . LEU A 1 277 ? -8.688 7.863 -4.438 1 97.81 277 LEU A N 1
ATOM 2192 C CA . LEU A 1 277 ? -8.656 7.117 -5.688 1 97.81 277 LEU A CA 1
ATOM 2193 C C . LEU A 1 277 ? -7.402 6.254 -5.773 1 97.81 277 LEU A C 1
ATOM 2195 O O . LEU A 1 277 ? -7.434 5.156 -6.336 1 97.81 277 LEU A O 1
ATOM 2199 N N . LYS A 1 278 ? -6.309 6.746 -5.211 1 97.19 278 LYS A N 1
ATOM 2200 C CA . LYS A 1 278 ? -5.086 5.945 -5.156 1 97.19 278 LYS A CA 1
ATOM 2201 C C . LYS A 1 278 ? -5.293 4.684 -4.324 1 97.19 278 LYS A C 1
ATOM 2203 O O . LYS A 1 278 ? -4.926 3.586 -4.75 1 97.19 278 LYS A O 1
ATOM 2208 N N . ILE A 1 279 ? -5.918 4.84 -3.205 1 97.88 279 ILE A N 1
ATOM 2209 C CA . ILE A 1 279 ? -6.152 3.725 -2.295 1 97.88 279 ILE A CA 1
ATOM 2210 C C . ILE A 1 279 ? -7.066 2.701 -2.965 1 97.88 279 ILE A C 1
ATOM 2212 O O . ILE A 1 279 ? -6.891 1.493 -2.787 1 97.88 279 ILE A O 1
ATOM 2216 N N . LEU A 1 280 ? -7.973 3.176 -3.801 1 96.69 280 LEU A N 1
ATOM 2217 C CA . LEU A 1 280 ? -8.977 2.32 -4.426 1 96.69 280 LEU A CA 1
ATOM 2218 C C . LEU A 1 280 ? -8.469 1.773 -5.758 1 96.69 280 LEU A C 1
ATOM 2220 O O . LEU A 1 280 ? -9.227 1.161 -6.512 1 96.69 280 LEU A O 1
ATOM 2224 N N . ASN A 1 281 ? -7.215 2.035 -6.082 1 92.12 281 ASN A N 1
ATOM 2225 C CA . ASN A 1 281 ? -6.621 1.609 -7.344 1 92.12 281 ASN A CA 1
ATOM 2226 C C . ASN A 1 281 ? -7.391 2.168 -8.539 1 92.12 281 ASN A C 1
ATOM 2228 O O . ASN A 1 281 ? -7.633 1.456 -9.516 1 92.12 281 ASN A O 1
ATOM 2232 N N . ALA A 1 282 ? -7.805 3.436 -8.484 1 94.56 282 ALA A N 1
ATOM 2233 C CA . ALA A 1 282 ? -8.602 4.047 -9.547 1 94.56 282 ALA A CA 1
ATOM 2234 C C . ALA A 1 282 ? -8.023 5.398 -9.953 1 94.56 282 ALA A C 1
ATOM 2236 O O . ALA A 1 282 ? -8.688 6.191 -10.625 1 94.56 282 ALA A O 1
ATOM 2237 N N . TYR A 1 283 ? -6.785 5.664 -9.547 1 94.62 283 TYR A N 1
ATOM 2238 C CA . TYR A 1 283 ? -6.172 6.961 -9.805 1 94.62 283 TYR A CA 1
ATOM 2239 C C . TYR A 1 283 ? -5.918 7.156 -11.297 1 94.62 283 TYR A C 1
ATOM 2241 O O . TYR A 1 283 ? -5.793 8.289 -11.766 1 94.62 283 TYR A O 1
ATOM 2249 N N . HIS A 1 284 ? -5.859 6.086 -12.102 1 89.12 284 HIS A N 1
ATOM 2250 C CA . HIS A 1 284 ? -5.613 6.145 -13.539 1 89.12 284 HIS A CA 1
ATOM 2251 C C . HIS A 1 284 ? -6.793 6.77 -14.273 1 89.12 284 HIS A C 1
ATOM 2253 O O . HIS A 1 284 ? -6.68 7.125 -15.445 1 89.12 284 HIS A O 1
ATOM 2259 N N . LEU A 1 285 ? -7.879 6.969 -13.633 1 91.94 285 LEU A N 1
ATOM 2260 C CA . LEU A 1 285 ? -9.109 7.438 -14.266 1 91.94 285 LEU A CA 1
ATOM 2261 C C . LEU A 1 285 ? -9.18 8.961 -14.258 1 91.94 285 LEU A C 1
ATOM 2263 O O . LEU A 1 285 ? -10.07 9.547 -14.883 1 91.94 285 LEU A O 1
ATOM 2267 N N . ILE A 1 286 ? -8.242 9.609 -13.602 1 93.81 286 ILE A N 1
ATOM 2268 C CA . ILE A 1 286 ? -8.305 11.07 -13.531 1 93.81 286 ILE A CA 1
ATOM 2269 C C . ILE A 1 286 ? -7.512 11.672 -14.688 1 93.81 286 ILE A C 1
ATOM 2271 O O . ILE A 1 286 ? -6.84 10.953 -15.43 1 93.81 286 ILE A O 1
ATOM 2275 N N . SER A 1 287 ? -7.609 13 -14.875 1 93.19 287 SER A N 1
ATOM 2276 C CA . SER A 1 287 ? -6.746 13.742 -15.789 1 93.19 287 SER A CA 1
ATOM 2277 C C . SER A 1 287 ? -5.547 14.336 -15.055 1 93.19 287 SER A C 1
ATOM 2279 O O . SER A 1 287 ? -5.652 15.398 -14.438 1 93.19 287 SER A O 1
ATOM 2281 N N . PRO A 1 288 ? -4.473 13.695 -15.148 1 92.56 288 PRO A N 1
ATOM 2282 C CA . PRO A 1 288 ? -3.299 14.188 -14.43 1 92.56 288 PRO A CA 1
ATOM 2283 C C . PRO A 1 288 ? -2.844 15.562 -14.914 1 92.56 288 PRO A C 1
ATOM 2285 O O . PRO A 1 288 ? -2.391 16.391 -14.117 1 92.56 288 PRO A O 1
ATOM 2288 N N . ALA A 1 289 ? -2.961 15.781 -16.188 1 90.81 289 ALA A N 1
ATOM 2289 C CA . ALA A 1 289 ? -2.516 17.047 -16.766 1 90.81 289 ALA A CA 1
ATOM 2290 C C . ALA A 1 289 ? -3.334 18.219 -16.219 1 90.81 289 ALA A C 1
ATOM 2292 O O . ALA A 1 289 ? -2.777 19.25 -15.828 1 90.81 289 ALA A O 1
ATOM 2293 N N . HIS A 1 290 ? -4.641 18.031 -16.172 1 92.69 290 HIS A N 1
ATOM 2294 C CA . HIS A 1 290 ? -5.52 19.062 -15.648 1 92.69 290 HIS A CA 1
ATOM 2295 C C . HIS A 1 290 ? -5.277 19.297 -14.164 1 92.69 290 HIS A C 1
ATOM 2297 O O . HIS A 1 290 ? -5.25 20.453 -13.711 1 92.69 290 HIS A O 1
ATOM 2303 N N . LEU A 1 291 ? -5.078 18.281 -13.477 1 95.06 291 LEU A N 1
ATOM 2304 C CA . LEU A 1 291 ? -4.836 18.406 -12.047 1 95.06 291 LEU A CA 1
ATOM 2305 C C . LEU A 1 291 ? -3.529 19.141 -11.773 1 95.06 291 LEU A C 1
ATOM 2307 O O . LEU A 1 291 ? -3.477 20.016 -10.914 1 95.06 291 LEU A O 1
ATOM 2311 N N . ARG A 1 292 ? -2.51 18.75 -12.453 1 95 292 ARG A N 1
ATOM 2312 C CA . ARG A 1 292 ? -1.225 19.422 -12.273 1 95 292 ARG A CA 1
ATOM 2313 C C . ARG A 1 292 ? -1.327 20.906 -12.617 1 95 292 ARG A C 1
ATOM 2315 O O . ARG A 1 292 ? -0.771 21.75 -11.914 1 95 292 ARG A O 1
ATOM 2322 N N . GLU A 1 293 ? -1.999 21.172 -13.695 1 93 293 GLU A N 1
ATOM 2323 C CA . GLU A 1 293 ? -2.201 22.547 -14.094 1 93 293 GLU A CA 1
ATOM 2324 C C . GLU A 1 293 ? -2.893 23.359 -12.992 1 93 293 GLU A C 1
ATOM 2326 O O . GLU A 1 293 ? -2.461 24.453 -12.656 1 93 293 GLU A O 1
ATOM 2331 N N . PHE A 1 294 ? -3.916 22.859 -12.469 1 93.88 294 PHE A N 1
ATOM 2332 C CA . PHE A 1 294 ? -4.645 23.516 -11.383 1 93.88 294 PHE A CA 1
ATOM 2333 C C . PHE A 1 294 ? -3.723 23.797 -10.203 1 93.88 294 PHE A C 1
ATOM 2335 O O . PHE A 1 294 ? -3.75 24.891 -9.641 1 93.88 294 PHE A O 1
ATOM 2342 N N . LEU A 1 295 ? -2.912 22.828 -9.844 1 95.56 295 LEU A N 1
ATOM 2343 C CA . LEU A 1 295 ? -2.012 23 -8.703 1 95.56 295 LEU A CA 1
ATOM 2344 C C . LEU A 1 295 ? -0.937 24.031 -9 1 95.56 295 LEU A C 1
ATOM 2346 O O . LEU A 1 295 ? -0.552 24.797 -8.117 1 95.56 295 LEU A O 1
ATOM 2350 N N . MET A 1 296 ? -0.514 24.062 -10.258 1 94.31 296 MET A N 1
ATOM 2351 C CA . MET A 1 296 ? 0.514 25.047 -10.609 1 94.31 296 MET A CA 1
ATOM 2352 C C . MET A 1 296 ? -0.019 26.469 -10.484 1 94.31 296 MET A C 1
ATOM 2354 O O . MET A 1 296 ? 0.684 27.359 -10.008 1 94.31 296 MET A O 1
ATOM 2358 N N . ILE A 1 297 ? -1.223 26.656 -10.828 1 91.31 297 ILE A N 1
ATOM 2359 C CA . ILE A 1 297 ? -1.754 28.016 -10.789 1 91.31 297 ILE A CA 1
ATOM 2360 C C . ILE A 1 297 ? -2.203 28.344 -9.375 1 91.31 297 ILE A C 1
ATOM 2362 O O . ILE A 1 297 ? -2.539 29.5 -9.078 1 91.31 297 ILE A O 1
ATOM 2366 N N . SER A 1 298 ? -2.205 27.375 -8.5 1 93.88 298 SER A N 1
ATOM 2367 C CA . SER A 1 298 ? -2.561 27.609 -7.105 1 93.88 298 SER A CA 1
ATOM 2368 C C . SER A 1 298 ? -1.335 28 -6.281 1 93.88 298 SER A C 1
ATOM 2370 O O . SER A 1 298 ? -1.456 28.344 -5.105 1 93.88 298 SER A O 1
ATOM 2372 N N . GLN A 1 299 ? -0.152 27.922 -6.887 1 93.75 299 GLN A N 1
ATOM 2373 C CA . GLN A 1 299 ? 1.061 28.359 -6.203 1 93.75 299 GLN A CA 1
ATOM 2374 C C . GLN A 1 299 ? 1.074 29.875 -6.02 1 93.75 299 GLN A C 1
ATOM 2376 O O . GLN A 1 299 ? 0.648 30.625 -6.906 1 93.75 299 GLN A O 1
ATOM 2381 N N . HIS A 1 300 ? 1.522 30.25 -4.848 1 90.69 300 HIS A N 1
ATOM 2382 C CA . HIS A 1 300 ? 1.731 31.688 -4.699 1 90.69 300 HIS A CA 1
ATOM 2383 C C . HIS A 1 300 ? 2.949 32.156 -5.492 1 90.69 300 HIS A C 1
ATOM 2385 O O . HIS A 1 300 ? 4.047 31.625 -5.324 1 90.69 300 HIS A O 1
ATOM 2391 N N . PRO A 1 301 ? 2.826 33.094 -6.203 1 82.38 301 PRO A N 1
ATOM 2392 C CA . PRO A 1 301 ? 3.863 33.469 -7.176 1 82.38 301 PRO A CA 1
ATOM 2393 C C . PRO A 1 301 ? 5.105 34.062 -6.52 1 82.38 301 PRO A C 1
ATOM 2395 O O . PRO A 1 301 ? 6.211 33.938 -7.051 1 82.38 301 PRO A O 1
ATOM 2398 N N . HIS A 1 302 ? 4.977 34.625 -5.391 1 86.25 302 HIS A N 1
ATOM 2399 C CA . HIS A 1 302 ? 6.102 35.406 -4.879 1 86.25 302 HIS A CA 1
ATOM 2400 C C . HIS A 1 302 ? 6.691 34.75 -3.629 1 86.25 302 HIS A C 1
ATOM 2402 O O . HIS A 1 302 ? 7.914 34.625 -3.498 1 86.25 302 HIS A O 1
ATOM 2408 N N . ILE A 1 303 ? 5.875 34.281 -2.736 1 89.44 303 ILE A N 1
ATOM 2409 C CA . ILE A 1 303 ? 6.422 33.906 -1.432 1 89.44 303 ILE A CA 1
ATOM 2410 C C . ILE A 1 303 ? 6.426 32.406 -1.278 1 89.44 303 ILE A C 1
ATOM 2412 O O . ILE A 1 303 ? 6.879 31.875 -0.259 1 89.44 303 ILE A O 1
ATOM 2416 N N . GLY A 1 304 ? 5.898 31.703 -2.195 1 92.81 304 GLY A N 1
ATOM 2417 C CA . GLY A 1 304 ? 5.824 30.25 -2.094 1 92.81 304 GLY A CA 1
ATOM 2418 C C . GLY A 1 304 ? 4.578 29.766 -1.378 1 92.81 304 GLY A C 1
ATOM 2419 O O . GLY A 1 304 ? 3.764 30.562 -0.924 1 92.81 304 GLY A O 1
ATOM 2420 N N . GLY A 1 305 ? 4.445 28.5 -1.301 1 95.5 305 GLY A N 1
ATOM 2421 C CA . GLY A 1 305 ? 3.238 27.922 -0.739 1 95.5 305 GLY A CA 1
ATOM 2422 C C . GLY A 1 305 ? 2.098 27.828 -1.734 1 95.5 305 GLY A C 1
ATOM 2423 O O . GLY A 1 305 ? 2.232 28.266 -2.879 1 95.5 305 GLY A O 1
ATOM 2424 N N . PHE A 1 306 ? 1.05 27.266 -1.341 1 95.75 306 PHE A N 1
ATOM 2425 C CA . PHE A 1 306 ? -0.137 27.094 -2.17 1 95.75 306 PHE A CA 1
ATOM 2426 C C . PHE A 1 306 ? -1.348 27.766 -1.526 1 95.75 306 PHE A C 1
ATOM 2428 O O . PHE A 1 306 ? -1.51 27.719 -0.305 1 95.75 306 PHE A O 1
ATOM 2435 N N . CYS A 1 307 ? -2.148 28.281 -2.383 1 93.44 307 CYS A N 1
ATOM 2436 C CA . CYS A 1 307 ? -3.404 28.906 -1.961 1 93.44 307 CYS A CA 1
ATOM 2437 C C . CYS A 1 307 ? -4.559 27.906 -2.072 1 93.44 307 CYS A C 1
ATOM 2439 O O . CYS A 1 307 ? -4.465 26.922 -2.807 1 93.44 307 CYS A O 1
ATOM 2441 N N . LYS A 1 308 ? -5.566 28.234 -1.352 1 91.38 308 LYS A N 1
ATOM 2442 C CA . LYS A 1 308 ? -6.789 27.438 -1.433 1 91.38 308 LYS A CA 1
ATOM 2443 C C . LYS A 1 308 ? -7.371 27.469 -2.842 1 91.38 308 LYS A C 1
ATOM 2445 O O . LYS A 1 308 ? -7.699 26.422 -3.408 1 91.38 308 LYS A O 1
ATOM 2450 N N . TYR A 1 309 ? -7.469 28.656 -3.361 1 88.38 309 TYR A N 1
ATOM 2451 C CA . TYR A 1 309 ? -7.93 28.922 -4.719 1 88.38 309 TYR A CA 1
ATOM 2452 C C . TYR A 1 309 ? -6.875 29.672 -5.512 1 88.38 309 TYR A C 1
ATOM 2454 O O . TYR A 1 309 ? -6.086 30.438 -4.941 1 88.38 309 TYR A O 1
ATOM 2462 N N . PRO A 1 310 ? -6.961 29.375 -6.848 1 85.12 310 PRO A N 1
ATOM 2463 C CA . PRO A 1 310 ? -6.062 30.188 -7.668 1 85.12 310 PRO A CA 1
ATOM 2464 C C . PRO A 1 310 ? -6.527 31.641 -7.781 1 85.12 310 PRO A C 1
ATOM 2466 O O . PRO A 1 310 ? -7.457 31.938 -8.531 1 85.12 310 PRO A O 1
ATOM 2469 N N . GLU A 1 311 ? -6.395 32.438 -6.824 1 73.56 311 GLU A N 1
ATOM 2470 C CA . GLU A 1 311 ? -6.863 33.812 -6.895 1 73.56 311 GLU A CA 1
ATOM 2471 C C . GLU A 1 311 ? -5.699 34.812 -6.816 1 73.56 311 GLU A C 1
ATOM 2473 O O . GLU A 1 311 ? -4.766 34.625 -6.035 1 73.56 311 GLU A O 1
ATOM 2478 N N . PRO A 1 312 ? -6.012 35.75 -7.746 1 66.94 312 PRO A N 1
ATOM 2479 C CA . PRO A 1 312 ? -5.004 36.812 -7.637 1 66.94 312 PRO A CA 1
ATOM 2480 C C . PRO A 1 312 ? -5.016 37.5 -6.273 1 66.94 312 PRO A C 1
ATOM 2482 O O . PRO A 1 312 ? -6.078 37.844 -5.762 1 66.94 312 PRO A O 1
ATOM 2485 N N . GLY A 1 313 ? -4.055 37.469 -5.555 1 66.06 313 GLY A N 1
ATOM 2486 C CA . GLY A 1 313 ? -3.938 38.094 -4.254 1 66.06 313 GLY A CA 1
ATOM 2487 C C . GLY A 1 313 ? -4.191 37.156 -3.096 1 66.06 313 GLY A C 1
ATOM 2488 O O . GLY A 1 313 ? -4.309 37.594 -1.948 1 66.06 313 GLY A O 1
ATOM 2489 N N . GLY A 1 314 ? -4.457 35.969 -3.484 1 77.69 314 GLY A N 1
ATOM 2490 C CA . GLY A 1 314 ? -4.664 35.031 -2.402 1 77.69 314 GLY A CA 1
ATOM 2491 C C . GLY A 1 314 ? -3.412 34.75 -1.59 1 77.69 314 GLY A C 1
ATOM 2492 O O . GLY A 1 314 ? -2.324 35.219 -1.951 1 77.69 314 GLY A O 1
ATOM 2493 N N . TYR A 1 315 ? -3.633 34.281 -0.349 1 87.94 315 TYR A N 1
ATOM 2494 C CA . TYR A 1 315 ? -2.498 33.969 0.514 1 87.94 315 TYR A CA 1
ATOM 2495 C C . TYR A 1 315 ? -2.326 32.469 0.664 1 87.94 315 TYR A C 1
ATOM 2497 O O . TYR A 1 315 ? -3.309 31.734 0.79 1 87.94 315 TYR A O 1
ATOM 2505 N N . SER A 1 316 ? -1.052 32.156 0.512 1 92.38 316 SER A N 1
ATOM 2506 C CA . SER A 1 316 ? -0.729 30.734 0.761 1 92.38 316 SER A CA 1
ATOM 2507 C C . SER A 1 316 ? -0.812 30.406 2.248 1 92.38 316 SER A C 1
ATOM 2509 O O . SER A 1 316 ? -0.604 31.281 3.096 1 92.38 316 SER A O 1
ATOM 2511 N N . ASP A 1 317 ? -1.256 29.219 2.551 1 92.75 317 ASP A N 1
ATOM 2512 C CA . ASP A 1 317 ? -1.262 28.75 3.934 1 92.75 317 ASP A CA 1
ATOM 2513 C C . ASP A 1 317 ? -0.651 27.359 4.043 1 92.75 317 ASP A C 1
ATOM 2515 O O . ASP A 1 317 ? -0.486 26.672 3.035 1 92.75 317 ASP A O 1
ATOM 2519 N N . ILE A 1 318 ? -0.325 26.984 5.258 1 94 318 ILE A N 1
ATOM 2520 C CA . ILE A 1 318 ? 0.495 25.797 5.516 1 94 318 ILE A CA 1
ATOM 2521 C C . ILE A 1 318 ? -0.304 24.531 5.199 1 94 318 ILE A C 1
ATOM 2523 O O . ILE A 1 318 ? 0.245 23.562 4.68 1 94 318 ILE A O 1
ATOM 2527 N N . LEU A 1 319 ? -1.561 24.531 5.492 1 94.94 319 LEU A N 1
ATOM 2528 C CA . LEU A 1 319 ? -2.408 23.375 5.25 1 94.94 319 LEU A CA 1
ATOM 2529 C C . LEU A 1 319 ? -2.512 23.078 3.756 1 94.94 319 LEU A C 1
ATOM 2531 O O . LEU A 1 319 ? -2.193 21.969 3.314 1 94.94 319 LEU A O 1
ATOM 2535 N N . HIS A 1 320 ? -2.896 24.078 3.004 1 96 320 HIS A N 1
ATOM 2536 C CA . HIS A 1 320 ? -3.053 23.906 1.564 1 96 320 HIS A CA 1
ATOM 2537 C C . HIS A 1 320 ? -1.71 23.625 0.895 1 96 320 HIS A C 1
ATOM 2539 O O . HIS A 1 320 ? -1.645 22.906 -0.101 1 96 320 HIS A O 1
ATOM 2545 N N . THR A 1 321 ? -0.701 24.172 1.464 1 97.19 321 THR A N 1
ATOM 2546 C CA . THR A 1 321 ? 0.633 23.906 0.938 1 97.19 321 THR A CA 1
ATOM 2547 C C . THR A 1 321 ? 0.991 22.422 1.089 1 97.19 321 THR A C 1
ATOM 2549 O O . THR A 1 321 ? 1.395 21.781 0.121 1 97.19 321 THR A O 1
ATOM 2552 N N . TYR A 1 322 ? 0.79 21.906 2.23 1 98.19 322 TYR A N 1
ATOM 2553 C CA . TYR A 1 322 ? 1.135 20.5 2.418 1 98.19 322 TYR A CA 1
ATOM 2554 C C . TYR A 1 322 ? 0.296 19.609 1.512 1 98.19 322 TYR A C 1
ATOM 2556 O O . TYR A 1 322 ? 0.833 18.75 0.807 1 98.19 322 TYR A O 1
ATOM 2564 N N . PHE A 1 323 ? -0.959 19.797 1.508 1 98.25 323 PHE A N 1
ATOM 2565 C CA . PHE A 1 323 ? -1.847 18.906 0.775 1 98.25 323 PHE A CA 1
ATOM 2566 C C . PHE A 1 323 ? -1.621 19.031 -0.727 1 98.25 323 PHE A C 1
ATOM 2568 O O . PHE A 1 323 ? -1.77 18.047 -1.465 1 98.25 323 PHE A O 1
ATOM 2575 N N . SER A 1 324 ? -1.229 20.172 -1.183 1 98.12 324 SER A N 1
ATOM 2576 C CA . SER A 1 324 ? -0.894 20.344 -2.594 1 98.12 324 SER A CA 1
ATOM 2577 C C . SER A 1 324 ? 0.393 19.609 -2.945 1 98.12 324 SER A C 1
ATOM 2579 O O . SER A 1 324 ? 0.469 18.938 -3.979 1 98.12 324 SER A O 1
ATOM 2581 N N . ILE A 1 325 ? 1.362 19.688 -2.107 1 98.44 325 ILE A N 1
ATOM 2582 C CA . ILE A 1 325 ? 2.615 18.969 -2.328 1 98.44 325 ILE A CA 1
ATOM 2583 C C . ILE A 1 325 ? 2.363 17.469 -2.291 1 98.44 325 ILE A C 1
ATOM 2585 O O . ILE A 1 325 ? 2.885 16.719 -3.127 1 98.44 325 ILE A O 1
ATOM 2589 N N . ALA A 1 326 ? 1.571 17.047 -1.347 1 98.62 326 ALA A N 1
ATOM 2590 C CA . ALA A 1 326 ? 1.213 15.633 -1.252 1 98.62 326 ALA A CA 1
ATOM 2591 C C . ALA A 1 326 ? 0.478 15.172 -2.506 1 98.62 326 ALA A C 1
ATOM 2593 O O . ALA A 1 326 ? 0.704 14.062 -2.988 1 98.62 326 ALA A O 1
ATOM 2594 N N . ALA A 1 327 ? -0.408 16.016 -2.99 1 98.38 327 ALA A N 1
ATOM 2595 C CA . ALA A 1 327 ? -1.12 15.688 -4.223 1 98.38 327 ALA A CA 1
ATOM 2596 C C . ALA A 1 327 ? -0.152 15.555 -5.395 1 98.38 327 ALA A C 1
ATOM 2598 O O . ALA A 1 327 ? -0.299 14.648 -6.227 1 98.38 327 ALA A O 1
ATOM 2599 N N . LEU A 1 328 ? 0.776 16.438 -5.457 1 97.81 328 LEU A N 1
ATOM 2600 C CA . LEU A 1 328 ? 1.789 16.359 -6.504 1 97.81 328 LEU A CA 1
ATOM 2601 C C . LEU A 1 328 ? 2.617 15.094 -6.371 1 97.81 328 LEU A C 1
ATOM 2603 O O . LEU A 1 328 ? 3.031 14.508 -7.375 1 97.81 328 LEU A O 1
ATOM 2607 N N . SER A 1 329 ? 2.859 14.68 -5.168 1 97.69 329 SER A N 1
ATOM 2608 C CA . SER A 1 329 ? 3.531 13.398 -4.938 1 97.69 329 SER A CA 1
ATOM 2609 C C . SER A 1 329 ? 2.703 12.234 -5.473 1 97.69 329 SER A C 1
ATOM 2611 O O . SER A 1 329 ? 3.236 11.336 -6.129 1 97.69 329 SER A O 1
ATOM 2613 N N . LEU A 1 330 ? 1.422 12.266 -5.234 1 97.5 330 LEU A N 1
ATOM 2614 C CA . LEU A 1 330 ? 0.542 11.234 -5.77 1 97.5 330 LEU A CA 1
ATOM 2615 C C . LEU A 1 330 ? 0.638 11.18 -7.293 1 97.5 330 LEU A C 1
ATOM 2617 O O . LEU A 1 330 ? 0.587 10.102 -7.883 1 97.5 330 LEU A O 1
ATOM 2621 N N . LEU A 1 331 ? 0.827 12.375 -7.906 1 95.56 331 LEU A N 1
ATOM 2622 C CA . LEU A 1 331 ? 0.913 12.5 -9.359 1 95.56 331 LEU A CA 1
ATOM 2623 C C . LEU A 1 331 ? 2.252 11.984 -9.875 1 95.56 331 LEU A C 1
ATOM 2625 O O . LEU A 1 331 ? 2.41 11.742 -11.07 1 95.56 331 LEU A O 1
ATOM 2629 N N . GLY A 1 332 ? 3.188 11.906 -8.977 1 92.94 332 GLY A N 1
ATOM 2630 C CA . GLY A 1 332 ? 4.527 11.516 -9.391 1 92.94 332 GLY A CA 1
ATOM 2631 C C . GLY A 1 332 ? 5.367 12.695 -9.859 1 92.94 332 GLY A C 1
ATOM 2632 O O . GLY A 1 332 ? 6.188 12.555 -10.766 1 92.94 332 GLY A O 1
ATOM 2633 N N . GLU A 1 333 ? 5.066 13.812 -9.297 1 93.81 333 GLU A N 1
ATOM 2634 C CA . GLU A 1 333 ? 5.879 14.977 -9.625 1 93.81 333 GLU A CA 1
ATOM 2635 C C . GLU A 1 333 ? 7.363 14.703 -9.391 1 93.81 333 GLU A C 1
ATOM 2637 O O . GLU A 1 333 ? 7.75 14.203 -8.328 1 93.81 333 GLU A O 1
ATOM 2642 N N . PRO A 1 334 ? 8.188 15 -10.383 1 89.69 334 PRO A N 1
ATOM 2643 C CA . PRO A 1 334 ? 9.617 14.727 -10.234 1 89.69 334 PRO A CA 1
ATOM 2644 C C . PRO A 1 334 ? 10.234 15.438 -9.039 1 89.69 334 PRO A C 1
ATOM 2646 O O . PRO A 1 334 ? 9.898 16.594 -8.75 1 89.69 334 PRO A O 1
ATOM 2649 N N . GLY A 1 335 ? 11.07 14.695 -8.383 1 89.94 335 GLY A N 1
ATOM 2650 C CA . GLY A 1 335 ? 11.828 15.281 -7.281 1 89.94 335 GLY A CA 1
ATOM 2651 C C . GLY A 1 335 ? 11.156 15.102 -5.934 1 89.94 335 GLY A C 1
ATOM 2652 O O . GLY A 1 335 ? 11.781 15.312 -4.891 1 89.94 335 GLY A O 1
ATOM 2653 N N . LEU A 1 336 ? 9.898 14.789 -5.895 1 95.94 336 LEU A N 1
ATOM 2654 C CA . LEU A 1 336 ? 9.195 14.609 -4.629 1 95.94 336 LEU A CA 1
ATOM 2655 C C . LEU A 1 336 ? 9.289 13.164 -4.152 1 95.94 336 LEU A C 1
ATOM 2657 O O . LEU A 1 336 ? 9.211 12.234 -4.957 1 95.94 336 LEU A O 1
ATOM 2661 N N . ASN A 1 337 ? 9.461 13.008 -2.867 1 95.94 337 ASN A N 1
ATOM 2662 C CA . ASN A 1 337 ? 9.344 11.68 -2.273 1 95.94 337 ASN A CA 1
ATOM 2663 C C . ASN A 1 337 ? 7.902 11.172 -2.33 1 95.94 337 ASN A C 1
ATOM 2665 O O . ASN A 1 337 ? 6.957 11.961 -2.268 1 95.94 337 ASN A O 1
ATOM 2669 N N . PRO A 1 338 ? 7.77 9.883 -2.428 1 96.44 338 PRO A N 1
ATOM 2670 C CA . PRO A 1 338 ? 6.41 9.344 -2.504 1 96.44 338 PRO A CA 1
ATOM 2671 C C . PRO A 1 338 ? 5.652 9.461 -1.181 1 96.44 338 PRO A C 1
ATOM 2673 O O . PRO A 1 338 ? 6.246 9.289 -0.111 1 96.44 338 PRO A O 1
ATOM 2676 N N . VAL A 1 339 ? 4.41 9.711 -1.307 1 98.31 339 VAL A N 1
ATOM 2677 C CA . VAL A 1 339 ? 3.547 9.852 -0.14 1 98.31 339 VAL A CA 1
ATOM 2678 C C . VAL A 1 339 ? 2.732 8.578 0.054 1 98.31 339 VAL A C 1
ATOM 2680 O O . VAL A 1 339 ? 2.326 7.938 -0.919 1 98.31 339 VAL A O 1
ATOM 2683 N N . HIS A 1 340 ? 2.582 8.094 1.236 1 98.38 340 HIS A N 1
ATOM 2684 C CA . HIS A 1 340 ? 1.645 7.039 1.617 1 98.38 340 HIS A CA 1
ATOM 2685 C C . HIS A 1 340 ? 0.211 7.562 1.637 1 98.38 340 HIS A C 1
ATOM 2687 O O . HIS A 1 340 ? -0.178 8.281 2.559 1 98.38 340 HIS A O 1
ATOM 2693 N N . PRO A 1 341 ? -0.614 7.223 0.763 1 98.12 341 PRO A N 1
ATOM 2694 C CA . PRO A 1 341 ? -1.905 7.887 0.579 1 98.12 341 PRO A CA 1
ATOM 2695 C C . PRO A 1 341 ? -2.822 7.742 1.791 1 98.12 341 PRO A C 1
ATOM 2697 O O . PRO A 1 341 ? -3.598 8.656 2.098 1 98.12 341 PRO A O 1
ATOM 2700 N N . ALA A 1 342 ? -2.721 6.688 2.49 1 98.62 342 ALA A N 1
ATOM 2701 C CA . ALA A 1 342 ? -3.664 6.449 3.578 1 98.62 342 ALA A CA 1
ATOM 2702 C C . ALA A 1 342 ? -3.217 7.152 4.855 1 98.62 342 ALA A C 1
ATOM 2704 O O . ALA A 1 342 ? -4.027 7.773 5.547 1 98.62 342 ALA A O 1
ATOM 2705 N N . LEU A 1 343 ? -1.898 7.105 5.109 1 98.44 343 LEU A N 1
ATOM 2706 C CA . LEU A 1 343 ? -1.398 7.68 6.355 1 98.44 343 LEU A CA 1
ATOM 2707 C C . LEU A 1 343 ? -1.083 9.164 6.184 1 98.44 343 LEU A C 1
ATOM 2709 O O . LEU A 1 343 ? -0.87 9.875 7.168 1 98.44 343 LEU A O 1
ATOM 2713 N N . ASN A 1 344 ? -1.015 9.617 4.977 1 97.81 344 ASN A N 1
ATOM 2714 C CA . ASN A 1 344 ? -0.769 11.023 4.66 1 97.81 344 ASN A CA 1
ATOM 2715 C C . ASN A 1 344 ? 0.579 11.492 5.199 1 97.81 344 ASN A C 1
ATOM 2717 O O . ASN A 1 344 ? 0.652 12.5 5.906 1 97.81 344 ASN A O 1
ATOM 2721 N N . VAL A 1 345 ? 1.586 10.727 4.949 1 98.12 345 VAL A N 1
ATOM 2722 C CA . VAL A 1 345 ? 2.98 11.016 5.258 1 98.12 345 VAL A CA 1
ATOM 2723 C C . VAL A 1 345 ? 3.891 10.375 4.211 1 98.12 345 VAL A C 1
ATOM 2725 O O . VAL A 1 345 ? 3.436 9.57 3.395 1 98.12 345 VAL A O 1
ATOM 2728 N N . SER A 1 346 ? 5.133 10.758 4.199 1 98 346 SER A N 1
ATOM 2729 C CA . SER A 1 346 ? 6.051 10.164 3.232 1 98 346 SER A CA 1
ATOM 2730 C C . SER A 1 346 ? 6.137 8.648 3.416 1 98 346 SER A C 1
ATOM 2732 O O . SER A 1 346 ? 5.988 8.141 4.531 1 98 346 SER A O 1
ATOM 2734 N N . MET A 1 347 ? 6.402 7.918 2.363 1 97.69 347 MET A N 1
ATOM 2735 C CA . MET A 1 347 ? 6.598 6.473 2.426 1 97.69 347 MET A CA 1
ATOM 2736 C C . MET A 1 347 ? 7.75 6.121 3.363 1 97.69 347 MET A C 1
ATOM 2738 O O . MET A 1 347 ? 7.715 5.086 4.035 1 97.69 347 MET A O 1
ATOM 2742 N N . ARG A 1 348 ? 8.797 6.914 3.371 1 96.19 348 ARG A N 1
ATOM 2743 C CA . ARG A 1 348 ? 9.906 6.668 4.285 1 96.19 348 ARG A CA 1
ATOM 2744 C C . ARG A 1 348 ? 9.438 6.684 5.734 1 96.19 348 ARG A C 1
ATOM 2746 O O . ARG A 1 348 ? 9.812 5.809 6.523 1 96.19 348 ARG A O 1
ATOM 2753 N N . ALA A 1 349 ? 8.641 7.676 6.09 1 97.88 349 ALA A N 1
ATOM 2754 C CA . ALA A 1 349 ? 8.102 7.746 7.445 1 97.88 349 ALA A CA 1
ATOM 2755 C C . ALA A 1 349 ? 7.184 6.562 7.734 1 97.88 349 ALA A C 1
ATOM 2757 O O . ALA A 1 349 ? 7.219 5.992 8.828 1 97.88 349 ALA A O 1
ATOM 2758 N N . ALA A 1 350 ? 6.367 6.23 6.773 1 98.12 350 ALA A N 1
ATOM 2759 C CA . ALA A 1 350 ? 5.477 5.082 6.934 1 98.12 350 ALA A CA 1
ATOM 2760 C C . ALA A 1 350 ? 6.27 3.797 7.152 1 98.12 350 ALA A C 1
ATOM 2762 O O . ALA A 1 350 ? 5.902 2.969 7.988 1 98.12 350 ALA A O 1
ATOM 2763 N N . ASP A 1 351 ? 7.352 3.596 6.395 1 96.62 351 ASP A N 1
ATOM 2764 C CA . ASP A 1 351 ? 8.211 2.428 6.57 1 96.62 351 ASP A CA 1
ATOM 2765 C C . ASP A 1 351 ? 8.836 2.412 7.961 1 96.62 351 ASP A C 1
ATOM 2767 O O . ASP A 1 351 ? 8.945 1.356 8.586 1 96.62 351 ASP A O 1
ATOM 2771 N N . HIS A 1 352 ? 9.234 3.559 8.422 1 96.81 352 HIS A N 1
ATOM 2772 C CA . HIS A 1 352 ? 9.789 3.674 9.766 1 96.81 352 HIS A CA 1
ATOM 2773 C C . HIS A 1 352 ? 8.789 3.227 10.82 1 96.81 352 HIS A C 1
ATOM 2775 O O . HIS A 1 352 ? 9.125 2.438 11.711 1 96.81 352 HIS A O 1
ATOM 2781 N N . ILE A 1 353 ? 7.598 3.709 10.68 1 97.69 353 ILE A N 1
ATOM 2782 C CA . ILE A 1 353 ? 6.527 3.361 11.617 1 97.69 353 ILE A CA 1
ATOM 2783 C C . ILE A 1 353 ? 6.305 1.851 11.602 1 97.69 353 ILE A C 1
ATOM 2785 O O . ILE A 1 353 ? 6.207 1.221 12.656 1 97.69 353 ILE A O 1
ATOM 2789 N N . ALA A 1 354 ? 6.254 1.299 10.414 1 96.06 354 ALA A N 1
ATOM 2790 C CA . ALA A 1 354 ? 5.938 -0.119 10.25 1 96.06 354 ALA A CA 1
ATOM 2791 C C . ALA A 1 354 ? 7.012 -0.996 10.891 1 96.06 354 ALA A C 1
ATOM 2793 O O . ALA A 1 354 ? 6.742 -2.137 11.273 1 96.06 354 ALA A O 1
ATOM 2794 N N . ARG A 1 355 ? 8.18 -0.533 11.055 1 94.75 355 ARG A N 1
ATOM 2795 C CA . ARG A 1 355 ? 9.297 -1.328 11.547 1 94.75 355 ARG A CA 1
ATOM 2796 C C . ARG A 1 355 ? 9.484 -1.14 13.055 1 94.75 355 ARG A C 1
ATOM 2798 O O . ARG A 1 355 ? 10.32 -1.803 13.664 1 94.75 355 ARG A O 1
ATOM 2805 N N . LEU A 1 356 ? 8.711 -0.209 13.617 1 94.69 356 LEU A N 1
ATOM 2806 C CA . LEU A 1 356 ? 8.805 0.001 15.055 1 94.69 356 LEU A CA 1
ATOM 2807 C C . LEU A 1 356 ? 8.344 -1.236 15.82 1 94.69 356 LEU A C 1
ATOM 2809 O O . LEU A 1 356 ? 7.371 -1.886 15.43 1 94.69 356 LEU A O 1
ATOM 2813 N N . ASN A 1 357 ? 9 -1.643 16.828 1 88.31 357 ASN A N 1
ATOM 2814 C CA . ASN A 1 357 ? 8.664 -2.77 17.703 1 88.31 357 ASN A CA 1
ATOM 2815 C C . ASN A 1 357 ? 8.234 -2.303 19.094 1 88.31 357 ASN A C 1
ATOM 2817 O O . ASN A 1 357 ? 8.984 -1.608 19.781 1 88.31 357 ASN A O 1
ATOM 2821 N N . PHE A 1 358 ? 6.988 -2.646 19.391 1 85.88 358 PHE A N 1
ATOM 2822 C CA . PHE A 1 358 ? 6.465 -2.244 20.688 1 85.88 358 PHE A CA 1
ATOM 2823 C C . PHE A 1 358 ? 6.5 -3.406 21.672 1 85.88 358 PHE A C 1
ATOM 2825 O O . PHE A 1 358 ? 6.145 -4.535 21.312 1 85.88 358 PHE A O 1
ATOM 2832 N N . GLN A 1 359 ? 7.566 -3.92 22.266 1 65 359 GLN A N 1
ATOM 2833 C CA . GLN A 1 359 ? 7.688 -4.98 23.25 1 65 359 GLN A CA 1
ATOM 2834 C C . GLN A 1 359 ? 6.688 -4.785 24.391 1 65 359 GLN A C 1
ATOM 2836 O O . GLN A 1 359 ? 6.348 -3.654 24.75 1 65 359 GLN A O 1
ATOM 2841 N N . MET B 1 1 ? 17.125 -15.805 -32.5 1 23.3 1 MET B N 1
ATOM 2842 C CA . MET B 1 1 ? 16.812 -14.992 -33.656 1 23.3 1 MET B CA 1
ATOM 2843 C C . MET B 1 1 ? 15.352 -14.57 -33.656 1 23.3 1 MET B C 1
ATOM 2845 O O . MET B 1 1 ? 14.469 -15.391 -33.906 1 23.3 1 MET B O 1
ATOM 2849 N N . CYS B 1 2 ? 14.906 -13.688 -32.812 1 32.09 2 CYS B N 1
ATOM 2850 C CA . CYS B 1 2 ? 13.57 -13.141 -32.594 1 32.09 2 CYS B CA 1
ATOM 2851 C C . CYS B 1 2 ? 13 -12.562 -33.906 1 32.09 2 CYS B C 1
ATOM 2853 O O . CYS B 1 2 ? 13.539 -11.602 -34.438 1 32.09 2 CYS B O 1
ATOM 2855 N N . ASP B 1 3 ? 12.297 -13.352 -34.75 1 33.31 3 ASP B N 1
ATOM 2856 C CA . ASP B 1 3 ? 11.914 -13.141 -36.156 1 33.31 3 ASP B CA 1
ATOM 2857 C C . ASP B 1 3 ? 11.133 -11.836 -36.312 1 33.31 3 ASP B C 1
ATOM 2859 O O . ASP B 1 3 ? 10.219 -11.555 -35.531 1 33.31 3 ASP B O 1
ATOM 2863 N N . ILE B 1 4 ? 11.578 -10.859 -37.031 1 44.38 4 ILE B N 1
ATOM 2864 C CA . ILE B 1 4 ? 11.078 -9.648 -37.656 1 44.38 4 ILE B CA 1
ATOM 2865 C C . ILE B 1 4 ? 9.594 -9.805 -37.969 1 44.38 4 ILE B C 1
ATOM 2867 O O . ILE B 1 4 ? 8.844 -8.828 -37.969 1 44.38 4 ILE B O 1
ATOM 2871 N N . SER B 1 5 ? 9.234 -11.031 -38.188 1 44 5 SER B N 1
ATOM 2872 C CA . SER B 1 5 ? 7.891 -11.391 -38.625 1 44 5 SER B CA 1
ATOM 2873 C C . SER B 1 5 ? 6.875 -11.203 -37.531 1 44 5 SER B C 1
ATOM 2875 O O . SER B 1 5 ? 5.742 -10.773 -37.75 1 44 5 SER B O 1
ATOM 2877 N N . THR B 1 6 ? 7.324 -11.312 -36.344 1 46.22 6 THR B N 1
ATOM 2878 C CA . THR B 1 6 ? 6.406 -11.297 -35.219 1 46.22 6 THR B CA 1
ATOM 2879 C C . THR B 1 6 ? 6.035 -9.867 -34.812 1 46.22 6 THR B C 1
ATOM 2881 O O . THR B 1 6 ? 4.879 -9.586 -34.5 1 46.22 6 THR B O 1
ATOM 2884 N N . GLU B 1 7 ? 6.977 -8.977 -34.938 1 46.22 7 GLU B N 1
ATOM 2885 C CA . GLU B 1 7 ? 6.676 -7.578 -34.656 1 46.22 7 GLU B CA 1
ATOM 2886 C C . GLU B 1 7 ? 5.707 -7.004 -35.688 1 46.22 7 GLU B C 1
ATOM 2888 O O . GLU B 1 7 ? 4.758 -6.305 -35.344 1 46.22 7 GLU B O 1
ATOM 2893 N N . GLU B 1 8 ? 6.121 -7.262 -37.031 1 49.56 8 GLU B N 1
ATOM 2894 C CA . GLU B 1 8 ? 5.27 -6.785 -38.125 1 49.56 8 GLU B CA 1
ATOM 2895 C C . GLU B 1 8 ? 3.869 -7.387 -38 1 49.56 8 GLU B C 1
ATOM 2897 O O . GLU B 1 8 ? 2.875 -6.703 -38.281 1 49.56 8 GLU B O 1
ATOM 2902 N N . GLN B 1 9 ? 3.834 -8.617 -37.656 1 49.12 9 GLN B N 1
ATOM 2903 C CA . GLN B 1 9 ? 2.539 -9.273 -37.5 1 49.12 9 GLN B CA 1
ATOM 2904 C C . GLN B 1 9 ? 1.761 -8.711 -36.312 1 49.12 9 GLN B C 1
ATOM 2906 O O . GLN B 1 9 ? 0.552 -8.484 -36.406 1 49.12 9 GLN B O 1
ATOM 2911 N N . LEU B 1 10 ? 2.566 -8.414 -35.312 1 49.81 10 LEU B N 1
ATOM 2912 C CA . LEU B 1 10 ? 1.936 -7.824 -34.125 1 49.81 10 LEU B CA 1
ATOM 2913 C C . LEU B 1 10 ? 1.378 -6.441 -34.469 1 49.81 10 LEU B C 1
ATOM 2915 O O . LEU B 1 10 ? 0.261 -6.109 -34.062 1 49.81 10 LEU B O 1
ATOM 2919 N N . LEU B 1 11 ? 2.244 -5.754 -35.188 1 52 11 LEU B N 1
ATOM 2920 C CA . LEU B 1 11 ? 1.81 -4.434 -35.625 1 52 11 LEU B CA 1
ATOM 2921 C C . LEU B 1 11 ? 0.622 -4.539 -36.562 1 52 11 LEU B C 1
ATOM 2923 O O . LEU B 1 11 ? -0.289 -3.707 -36.531 1 52 11 LEU B O 1
ATOM 2927 N N . GLU B 1 12 ? 0.669 -5.555 -37.438 1 53.22 12 GLU B N 1
ATOM 2928 C CA . GLU B 1 12 ? -0.431 -5.77 -38.375 1 53.22 12 GLU B CA 1
ATOM 2929 C C . GLU B 1 12 ? -1.716 -6.137 -37.625 1 53.22 12 GLU B C 1
ATOM 2931 O O . GLU B 1 12 ? -2.799 -5.664 -38 1 53.22 12 GLU B O 1
ATOM 2936 N N . ILE B 1 13 ? -1.631 -6.883 -36.656 1 50.91 13 ILE B N 1
ATOM 2937 C CA . ILE B 1 13 ? -2.799 -7.289 -35.875 1 50.91 13 ILE B CA 1
ATOM 2938 C C . ILE B 1 13 ? -3.342 -6.098 -35.094 1 50.91 13 ILE B C 1
ATOM 2940 O O . ILE B 1 13 ? -4.551 -5.863 -35.062 1 50.91 13 ILE B O 1
ATOM 2944 N N . ALA B 1 14 ? -2.406 -5.363 -34.531 1 50.44 14 ALA B N 1
ATOM 2945 C CA . ALA B 1 14 ? -2.789 -4.137 -33.812 1 50.44 14 ALA B CA 1
ATOM 2946 C C . ALA B 1 14 ? -3.408 -3.131 -34.781 1 50.44 14 ALA B C 1
ATOM 2948 O O . ALA B 1 14 ? -4.398 -2.475 -34.469 1 50.44 14 ALA B O 1
ATOM 2949 N N . ARG B 1 15 ? -2.795 -3.012 -35.938 1 50.28 15 ARG B N 1
ATOM 2950 C CA . ARG B 1 15 ? -3.318 -2.137 -37 1 50.28 15 ARG B CA 1
ATOM 2951 C C . ARG B 1 15 ? -4.715 -2.572 -37.406 1 50.28 15 ARG B C 1
ATOM 2953 O O . ARG B 1 15 ? -5.605 -1.736 -37.594 1 50.28 15 ARG B O 1
ATOM 2960 N N . LYS B 1 16 ? -4.91 -3.816 -37.688 1 51.97 16 LYS B N 1
ATOM 2961 C CA . LYS B 1 16 ? -6.219 -4.312 -38.094 1 51.97 16 LYS B CA 1
ATOM 2962 C C . LYS B 1 16 ? -7.266 -4.074 -37.031 1 51.97 16 LYS B C 1
ATOM 2964 O O . LYS B 1 16 ? -8.414 -3.734 -37.312 1 51.97 16 LYS B O 1
ATOM 2969 N N . ALA B 1 17 ? -6.793 -4.344 -35.844 1 47.97 17 ALA B N 1
ATOM 2970 C CA . ALA B 1 17 ? -7.703 -4.035 -34.75 1 47.97 17 ALA B CA 1
ATOM 2971 C C . ALA B 1 17 ? -8.008 -2.539 -34.688 1 47.97 17 ALA B C 1
ATOM 2973 O O . ALA B 1 17 ? -9.141 -2.141 -34.406 1 47.97 17 ALA B O 1
ATOM 2974 N N . ALA B 1 18 ? -7.051 -1.814 -35 1 50.66 18 ALA B N 1
ATOM 2975 C CA . ALA B 1 18 ? -7.219 -0.365 -35.062 1 50.66 18 ALA B CA 1
ATOM 2976 C C . ALA B 1 18 ? -8.109 0.025 -36.219 1 50.66 18 ALA B C 1
ATOM 2978 O O . ALA B 1 18 ? -8.883 0.984 -36.156 1 50.66 18 ALA B O 1
ATOM 2979 N N . GLU B 1 19 ? -7.918 -0.534 -37.281 1 50.09 19 GLU B N 1
ATOM 2980 C CA . GLU B 1 19 ? -8.695 -0.259 -38.5 1 50.09 19 GLU B CA 1
ATOM 2981 C C . GLU B 1 19 ? -10.156 -0.642 -38.312 1 50.09 19 GLU B C 1
ATOM 2983 O O . GLU B 1 19 ? -11.047 -0.009 -38.875 1 50.09 19 GLU B O 1
ATOM 2988 N N . THR B 1 20 ? -10.352 -1.814 -37.719 1 49.41 20 THR B N 1
ATOM 2989 C CA . THR B 1 20 ? -11.766 -2.143 -37.562 1 49.41 20 THR B CA 1
ATOM 2990 C C . THR B 1 20 ? -12.414 -1.279 -36.5 1 49.41 20 THR B C 1
ATOM 2992 O O . THR B 1 20 ? -13.648 -1.22 -36.406 1 49.41 20 THR B O 1
ATOM 2995 N N . GLY B 1 21 ? -11.781 -0.398 -35.719 1 52.28 21 GLY B N 1
ATOM 2996 C CA . GLY B 1 21 ? -12.266 0.588 -34.781 1 52.28 21 GLY B CA 1
ATOM 2997 C C . GLY B 1 21 ? -12.75 -0.025 -33.469 1 52.28 21 GLY B C 1
ATOM 2998 O O . GLY B 1 21 ? -13.219 0.687 -32.594 1 52.28 21 GLY B O 1
ATOM 2999 N N . GLU B 1 22 ? -13.117 -1.363 -33.406 1 56.91 22 GLU B N 1
ATOM 3000 C CA . GLU B 1 22 ? -13.719 -1.887 -32.188 1 56.91 22 GLU B CA 1
ATOM 3001 C C . GLU B 1 22 ? -12.656 -2.289 -31.172 1 56.91 22 GLU B C 1
ATOM 3003 O O . GLU B 1 22 ? -11.742 -3.047 -31.484 1 56.91 22 GLU B O 1
ATOM 3008 N N . PRO B 1 23 ? -12.57 -1.686 -30.047 1 66.69 23 PRO B N 1
ATOM 3009 C CA . PRO B 1 23 ? -11.578 -2.053 -29.031 1 66.69 23 PRO B CA 1
ATOM 3010 C C . PRO B 1 23 ? -11.609 -3.539 -28.688 1 66.69 23 PRO B C 1
ATOM 3012 O O . PRO B 1 23 ? -12.68 -4.152 -28.688 1 66.69 23 PRO B O 1
ATOM 3015 N N . LEU B 1 24 ? -10.398 -4.211 -28.703 1 79.38 24 LEU B N 1
ATOM 3016 C CA . LEU B 1 24 ? -10.289 -5.617 -28.328 1 79.38 24 LEU B CA 1
ATOM 3017 C C . LEU B 1 24 ? -10.891 -5.867 -26.953 1 79.38 24 LEU B C 1
ATOM 3019 O O . LEU B 1 24 ? -10.727 -5.055 -26.031 1 79.38 24 LEU B O 1
ATOM 3023 N N . LYS B 1 25 ? -11.656 -6.898 -26.875 1 88.94 25 LYS B N 1
ATOM 3024 C CA . LYS B 1 25 ? -12.453 -7.148 -25.672 1 88.94 25 LYS B CA 1
ATOM 3025 C C . LYS B 1 25 ? -11.789 -8.195 -24.781 1 88.94 25 LYS B C 1
ATOM 3027 O O . LYS B 1 25 ? -11.203 -9.156 -25.266 1 88.94 25 LYS B O 1
ATOM 3032 N N . PHE B 1 26 ? -11.727 -8.023 -23.516 1 93.56 26 PHE B N 1
ATOM 3033 C CA . PHE B 1 26 ? -11.312 -9 -22.516 1 93.56 26 PHE B CA 1
ATOM 3034 C C . PHE B 1 26 ? -12.297 -10.164 -22.453 1 93.56 26 PHE B C 1
ATOM 3036 O O . PHE B 1 26 ? -13.477 -9.977 -22.172 1 93.56 26 PHE B O 1
ATOM 3043 N N . GLU B 1 27 ? -11.852 -11.336 -22.75 1 93.38 27 GLU B N 1
ATOM 3044 C CA . GLU B 1 27 ? -12.719 -12.5 -22.891 1 93.38 27 GLU B CA 1
ATOM 3045 C C . GLU B 1 27 ? -12.953 -13.172 -21.547 1 93.38 27 GLU B C 1
ATOM 3047 O O . GLU B 1 27 ? -12.555 -14.32 -21.344 1 93.38 27 GLU B O 1
ATOM 3052 N N . TYR B 1 28 ? -13.734 -12.555 -20.719 1 93.44 28 TYR B N 1
ATOM 3053 C CA . TYR B 1 28 ? -13.969 -12.906 -19.328 1 93.44 28 TYR B CA 1
ATOM 3054 C C . TYR B 1 28 ? -14.445 -14.352 -19.203 1 93.44 28 TYR B C 1
ATOM 3056 O O . TYR B 1 28 ? -13.836 -15.156 -18.5 1 93.44 28 TYR B O 1
ATOM 3064 N N . LYS B 1 29 ? -15.43 -14.789 -19.938 1 93.38 29 LYS B N 1
ATOM 3065 C CA . LYS B 1 29 ? -16.047 -16.109 -19.828 1 93.38 29 LYS B CA 1
ATOM 3066 C C . LYS B 1 29 ? -15.078 -17.203 -20.281 1 93.38 29 LYS B C 1
ATOM 3068 O O . LYS B 1 29 ? -15.008 -18.266 -19.672 1 93.38 29 LYS B O 1
ATOM 3073 N N . LYS B 1 30 ? -14.344 -16.922 -21.312 1 94.81 30 LYS B N 1
ATOM 3074 C CA . LYS B 1 30 ? -13.398 -17.922 -21.812 1 94.81 30 LYS B CA 1
ATOM 3075 C C . LYS B 1 30 ? -12.281 -18.172 -20.812 1 94.81 30 LYS B C 1
ATOM 3077 O O . LYS B 1 30 ? -11.844 -19.297 -20.625 1 94.81 30 LYS B O 1
ATOM 3082 N N . HIS B 1 31 ? -11.797 -17.094 -20.172 1 96.81 31 HIS B N 1
ATOM 3083 C CA . HIS B 1 31 ? -10.742 -17.25 -19.188 1 96.81 31 HIS B CA 1
ATOM 3084 C C . HIS B 1 31 ? -11.227 -18.062 -17.984 1 96.81 31 HIS B C 1
ATOM 3086 O O . HIS B 1 31 ? -10.5 -18.906 -17.469 1 96.81 31 HIS B O 1
ATOM 3092 N N . ILE B 1 32 ? -12.492 -17.828 -17.578 1 96.06 32 ILE B N 1
ATOM 3093 C CA . ILE B 1 32 ? -13.07 -18.578 -16.469 1 96.06 32 ILE B CA 1
ATOM 3094 C C . ILE B 1 32 ? -13.125 -20.062 -16.828 1 96.06 32 ILE B C 1
ATOM 3096 O O . ILE B 1 32 ? -12.766 -20.922 -16.031 1 96.06 32 ILE B O 1
ATOM 3100 N N . GLY B 1 33 ? -13.602 -20.344 -18.078 1 94.94 33 GLY B N 1
ATOM 3101 C CA . GLY B 1 33 ? -13.625 -21.719 -18.531 1 94.94 33 GLY B CA 1
ATOM 3102 C C . GLY B 1 33 ? -12.266 -22.391 -18.516 1 94.94 33 GLY B C 1
ATOM 3103 O O . GLY B 1 33 ? -12.125 -23.516 -18.047 1 94.94 33 GLY B O 1
ATOM 3104 N N . PHE B 1 34 ? -11.297 -21.75 -19 1 95 34 PHE B N 1
ATOM 3105 C CA . PHE B 1 34 ? -9.922 -22.219 -19.016 1 95 34 PHE B CA 1
ATOM 3106 C C . PHE B 1 34 ? -9.445 -22.547 -17.594 1 95 34 PHE B C 1
ATOM 3108 O O . PHE B 1 34 ? -8.867 -23.609 -17.359 1 95 34 PHE B O 1
ATOM 3115 N N . LEU B 1 35 ? -9.711 -21.688 -16.656 1 95.81 35 LEU B N 1
ATOM 3116 C CA . LEU B 1 35 ? -9.242 -21.812 -15.281 1 95.81 35 LEU B CA 1
ATOM 3117 C C . LEU B 1 35 ? -9.969 -22.938 -14.555 1 95.81 35 LEU B C 1
ATOM 3119 O O . LEU B 1 35 ? -9.367 -23.656 -13.75 1 95.81 35 LEU B O 1
ATOM 3123 N N . ILE B 1 36 ? -11.234 -23.078 -14.844 1 93.5 36 ILE B N 1
ATOM 3124 C CA . ILE B 1 36 ? -12.023 -24.156 -14.242 1 93.5 36 ILE B CA 1
ATOM 3125 C C . ILE B 1 36 ? -11.461 -25.516 -14.656 1 93.5 36 ILE B C 1
ATOM 3127 O O . ILE B 1 36 ? -11.367 -26.422 -13.836 1 93.5 36 ILE B O 1
ATOM 3131 N N . ARG B 1 37 ? -11.039 -25.625 -15.852 1 91 37 ARG B N 1
ATOM 3132 C CA . ARG B 1 37 ? -10.461 -26.875 -16.328 1 91 37 ARG B CA 1
ATOM 3133 C C . ARG B 1 37 ? -9.172 -27.219 -15.578 1 91 37 ARG B C 1
ATOM 3135 O O . ARG B 1 37 ? -8.914 -28.375 -15.273 1 91 37 ARG B O 1
ATOM 3142 N N . HIS B 1 38 ? -8.43 -26.234 -15.266 1 89.06 38 HIS B N 1
ATOM 3143 C CA . HIS B 1 38 ? -7.207 -26.453 -14.492 1 89.06 38 HIS B CA 1
ATOM 3144 C C . HIS B 1 38 ? -7.523 -26.797 -13.039 1 89.06 38 HIS B C 1
ATOM 3146 O O . HIS B 1 38 ? -6.848 -27.625 -12.43 1 89.06 38 HIS B O 1
ATOM 3152 N N . LEU B 1 39 ? -8.547 -26.156 -12.539 1 89 39 LEU B N 1
ATOM 3153 C CA . LEU B 1 39 ? -8.906 -26.344 -11.133 1 89 39 LEU B CA 1
ATOM 3154 C C . LEU B 1 39 ? -9.531 -27.703 -10.914 1 89 39 LEU B C 1
ATOM 3156 O O . LEU B 1 39 ? -9.352 -28.312 -9.852 1 89 39 LEU B O 1
ATOM 3160 N N . ASN B 1 40 ? -10.188 -28.219 -11.906 1 86.69 40 ASN B N 1
ATOM 3161 C CA . ASN B 1 40 ? -10.945 -29.453 -11.781 1 86.69 40 ASN B CA 1
ATOM 3162 C C . ASN B 1 40 ? -10.023 -30.672 -11.719 1 86.69 40 ASN B C 1
ATOM 3164 O O . ASN B 1 40 ? -10.453 -31.766 -11.352 1 86.69 40 ASN B O 1
ATOM 3168 N N . VAL B 1 41 ? -8.789 -30.469 -12.008 1 79.56 41 VAL B N 1
ATOM 3169 C CA . VAL B 1 41 ? -7.836 -31.562 -11.875 1 79.56 41 VAL B CA 1
ATOM 3170 C C . VAL B 1 41 ? -7.527 -31.797 -10.398 1 79.56 41 VAL B C 1
ATOM 3172 O O . VAL B 1 41 ? -7.055 -32.875 -10.023 1 79.56 41 VAL B O 1
ATOM 3175 N N . PHE B 1 42 ? -7.848 -30.891 -9.578 1 77.06 42 PHE B N 1
ATOM 3176 C CA . PHE B 1 42 ? -7.559 -30.969 -8.148 1 77.06 42 PHE B CA 1
ATOM 3177 C C . PHE B 1 42 ? -8.797 -31.391 -7.371 1 77.06 42 PHE B C 1
ATOM 3179 O O . PHE B 1 42 ? -9.922 -31.094 -7.77 1 77.06 42 PHE B O 1
ATOM 3186 N N . PRO B 1 43 ? -8.539 -32.125 -6.281 1 67.81 43 PRO B N 1
ATOM 3187 C CA . PRO B 1 43 ? -7.273 -32.531 -5.668 1 67.81 43 PRO B CA 1
ATOM 3188 C C . PRO B 1 43 ? -6.816 -33.906 -6.125 1 67.81 43 PRO B C 1
ATOM 3190 O O . PRO B 1 43 ? -6.051 -34.594 -5.422 1 67.81 43 PRO B O 1
ATOM 3193 N N . SER B 1 44 ? -7.34 -34.312 -7.285 1 64.69 44 SER B N 1
ATOM 3194 C CA . SER B 1 44 ? -7.039 -35.656 -7.723 1 64.69 44 SER B CA 1
ATOM 3195 C C . SER B 1 44 ? -5.535 -35.906 -7.832 1 64.69 44 SER B C 1
ATOM 3197 O O . SER B 1 44 ? -4.785 -34.969 -8.164 1 64.69 44 SER B O 1
ATOM 3199 N N . PRO B 1 45 ? -5.105 -37 -7.211 1 57.34 45 PRO B N 1
ATOM 3200 C CA . PRO B 1 45 ? -3.684 -37.344 -7.324 1 57.34 45 PRO B CA 1
ATOM 3201 C C . PRO B 1 45 ? -3.205 -37.406 -8.773 1 57.34 45 PRO B C 1
ATOM 3203 O O . PRO B 1 45 ? -3.967 -37.781 -9.664 1 57.34 45 PRO B O 1
ATOM 3206 N N . TYR B 1 46 ? -2.504 -36.438 -9.195 1 53.34 46 TYR B N 1
ATOM 3207 C CA . TYR B 1 46 ? -1.919 -36.562 -10.523 1 53.34 46 TYR B CA 1
ATOM 3208 C C . TYR B 1 46 ? -0.662 -37.406 -10.492 1 53.34 46 TYR B C 1
ATOM 3210 O O . TYR B 1 46 ? 0.093 -37.375 -9.523 1 53.34 46 TYR B O 1
ATOM 3218 N N . ASN B 1 47 ? -0.693 -38.469 -11.336 1 48.84 47 ASN B N 1
ATOM 3219 C CA . ASN B 1 47 ? 0.329 -39.5 -11.406 1 48.84 47 ASN B CA 1
ATOM 3220 C C . ASN B 1 47 ? 1.664 -38.938 -11.891 1 48.84 47 ASN B C 1
ATOM 3222 O O . ASN B 1 47 ? 2.674 -39.656 -11.891 1 48.84 47 ASN B O 1
ATOM 3226 N N . THR B 1 48 ? 1.675 -37.688 -12.414 1 50.69 48 THR B N 1
ATOM 3227 C CA . THR B 1 48 ? 2.992 -37.344 -12.922 1 50.69 48 THR B CA 1
ATOM 3228 C C . THR B 1 48 ? 3.771 -36.531 -11.875 1 50.69 48 THR B C 1
ATOM 3230 O O . THR B 1 48 ? 3.178 -35.875 -11.016 1 50.69 48 THR B O 1
ATOM 3233 N N . LEU B 1 49 ? 5.047 -36.906 -11.742 1 46 49 LEU B N 1
ATOM 3234 C CA . LEU B 1 49 ? 6.035 -36.281 -10.883 1 46 49 LEU B CA 1
ATOM 3235 C C . LEU B 1 49 ? 5.996 -34.75 -11.055 1 46 49 LEU B C 1
ATOM 3237 O O . LEU B 1 49 ? 6.977 -34.156 -11.492 1 46 49 LEU B O 1
ATOM 3241 N N . GLU B 1 50 ? 4.754 -34.219 -11 1 62.22 50 GLU B N 1
ATOM 3242 C CA . GLU B 1 50 ? 4.703 -32.781 -11.125 1 62.22 50 GLU B CA 1
ATOM 3243 C C . GLU B 1 50 ? 4.949 -32.094 -9.781 1 62.22 50 GLU B C 1
ATOM 3245 O O . GLU B 1 50 ? 4.195 -32.312 -8.82 1 62.22 50 GLU B O 1
ATOM 3250 N N . THR B 1 51 ? 6.113 -31.406 -9.641 1 64.19 51 THR B N 1
ATOM 3251 C CA . THR B 1 51 ? 6.605 -30.828 -8.391 1 64.19 51 THR B CA 1
ATOM 3252 C C . THR B 1 51 ? 6.008 -29.438 -8.172 1 64.19 51 THR B C 1
ATOM 3254 O O . THR B 1 51 ? 6.246 -28.812 -7.137 1 64.19 51 THR B O 1
ATOM 3257 N N . SER B 1 52 ? 5.133 -29.078 -9.141 1 80.44 52 SER B N 1
ATOM 3258 C CA . SER B 1 52 ? 4.719 -27.688 -8.977 1 80.44 52 SER B CA 1
ATOM 3259 C C . SER B 1 52 ? 3.199 -27.562 -8.984 1 80.44 52 SER B C 1
ATOM 3261 O O . SER B 1 52 ? 2.658 -26.531 -9.367 1 80.44 52 SER B O 1
ATOM 3263 N N . ARG B 1 53 ? 2.572 -28.641 -8.547 1 84.38 53 ARG B N 1
ATOM 3264 C CA . ARG B 1 53 ? 1.112 -28.641 -8.562 1 84.38 53 ARG B CA 1
ATOM 3265 C C . ARG B 1 53 ? 0.55 -27.562 -7.641 1 84.38 53 ARG B C 1
ATOM 3267 O O . ARG B 1 53 ? -0.462 -26.938 -7.961 1 84.38 53 ARG B O 1
ATOM 3274 N N . ASN B 1 54 ? 1.229 -27.453 -6.57 1 89.81 54 ASN B N 1
ATOM 3275 C CA . ASN B 1 54 ? 0.81 -26.438 -5.613 1 89.81 54 ASN B CA 1
ATOM 3276 C C . ASN B 1 54 ? 0.826 -25.047 -6.238 1 89.81 54 ASN B C 1
ATOM 3278 O O . ASN B 1 54 ? -0.096 -24.266 -6.027 1 89.81 54 ASN B O 1
ATOM 3282 N N . THR B 1 55 ? 1.795 -24.75 -7.02 1 92.19 55 THR B N 1
ATOM 3283 C CA . THR B 1 55 ? 1.928 -23.453 -7.684 1 92.19 55 THR B CA 1
ATOM 3284 C C . THR B 1 55 ? 0.867 -23.297 -8.766 1 92.19 55 THR B C 1
ATOM 3286 O O . THR B 1 55 ? 0.283 -22.219 -8.922 1 92.19 55 THR B O 1
ATOM 3289 N N . ILE B 1 56 ? 0.61 -24.359 -9.5 1 91.88 56 ILE B N 1
ATOM 3290 C CA . ILE B 1 56 ? -0.414 -24.344 -10.539 1 91.88 56 ILE B CA 1
ATOM 3291 C C . ILE B 1 56 ? -1.778 -24.062 -9.914 1 91.88 56 ILE B C 1
ATOM 3293 O O . ILE B 1 56 ? -2.557 -23.25 -10.438 1 91.88 56 ILE B O 1
ATOM 3297 N N . PHE B 1 57 ? -1.996 -24.75 -8.836 1 94.44 57 PHE B N 1
ATOM 3298 C CA . PHE B 1 57 ? -3.24 -24.547 -8.109 1 94.44 57 PHE B CA 1
ATOM 3299 C C . PHE B 1 57 ? -3.379 -23.078 -7.68 1 94.44 57 PHE B C 1
ATOM 3301 O O . PHE B 1 57 ? -4.438 -22.484 -7.855 1 94.44 57 PHE B O 1
ATOM 3308 N N . LEU B 1 58 ? -2.324 -22.5 -7.164 1 96.88 58 LEU B N 1
ATOM 3309 C CA . LEU B 1 58 ? -2.334 -21.109 -6.742 1 96.88 58 LEU B CA 1
ATOM 3310 C C . LEU B 1 58 ? -2.703 -20.188 -7.902 1 96.88 58 LEU B C 1
ATOM 3312 O O . LEU B 1 58 ? -3.545 -19.297 -7.75 1 96.88 58 LEU B O 1
ATOM 3316 N N . PHE B 1 59 ? -2.119 -20.391 -9.047 1 97 59 PHE B N 1
ATOM 3317 C CA . PHE B 1 59 ? -2.381 -19.531 -10.188 1 97 59 PHE B CA 1
ATOM 3318 C C . PHE B 1 59 ? -3.842 -19.625 -10.609 1 97 59 PHE B C 1
ATOM 3320 O O . PHE B 1 59 ? -4.449 -18.609 -10.977 1 97 59 PHE B O 1
ATOM 3327 N N . ALA B 1 60 ? -4.359 -20.797 -10.516 1 96.19 60 ALA B N 1
ATOM 3328 C CA . ALA B 1 60 ? -5.75 -20.984 -10.914 1 96.19 60 ALA B CA 1
ATOM 3329 C C . ALA B 1 60 ? -6.695 -20.25 -9.961 1 96.19 60 ALA B C 1
ATOM 3331 O O . ALA B 1 60 ? -7.52 -19.438 -10.391 1 96.19 60 ALA B O 1
ATOM 3332 N N . ILE B 1 61 ? -6.555 -20.5 -8.688 1 97.62 61 ILE B N 1
ATOM 3333 C CA . ILE B 1 61 ? -7.516 -19.922 -7.754 1 97.62 61 ILE B CA 1
ATOM 3334 C C . ILE B 1 61 ? -7.281 -18.422 -7.629 1 97.62 61 ILE B C 1
ATOM 3336 O O . ILE B 1 61 ? -8.227 -17.656 -7.438 1 97.62 61 ILE B O 1
ATOM 3340 N N . SER B 1 62 ? -6.016 -17.984 -7.711 1 98.38 62 SER B N 1
ATOM 3341 C CA . SER B 1 62 ? -5.73 -16.547 -7.672 1 98.38 62 SER B CA 1
ATOM 3342 C C . SER B 1 62 ? -6.348 -15.828 -8.867 1 98.38 62 SER B C 1
ATOM 3344 O O . SER B 1 62 ? -6.836 -14.703 -8.734 1 98.38 62 SER B O 1
ATOM 3346 N N . SER B 1 63 ? -6.289 -16.453 -10.039 1 98.44 63 SER B N 1
ATOM 3347 C CA . SER B 1 63 ? -6.922 -15.875 -11.219 1 98.44 63 SER B CA 1
ATOM 3348 C C . SER B 1 63 ? -8.43 -15.727 -11.023 1 98.44 63 SER B C 1
ATOM 3350 O O . SER B 1 63 ? -8.992 -14.664 -11.297 1 98.44 63 SER B O 1
ATOM 3352 N N . LEU B 1 64 ? -8.992 -16.75 -10.57 1 97.94 64 LEU B N 1
ATOM 3353 C CA . LEU B 1 64 ? -10.438 -16.719 -10.352 1 97.94 64 LEU B CA 1
ATOM 3354 C C . LEU B 1 64 ? -10.805 -15.711 -9.281 1 97.94 64 LEU B C 1
ATOM 3356 O O . LEU B 1 64 ? -11.867 -15.086 -9.344 1 97.94 64 LEU B O 1
ATOM 3360 N N . ASP B 1 65 ? -9.945 -15.578 -8.305 1 98 65 ASP B N 1
ATOM 3361 C CA . ASP B 1 65 ? -10.156 -14.578 -7.254 1 98 65 ASP B CA 1
ATOM 3362 C C . ASP B 1 65 ? -10.109 -13.164 -7.828 1 98 65 ASP B C 1
ATOM 3364 O O . ASP B 1 65 ? -10.961 -12.328 -7.516 1 98 65 ASP B O 1
ATOM 3368 N N . LEU B 1 66 ? -9.164 -12.867 -8.672 1 98.06 66 LEU B N 1
ATOM 3369 C CA . LEU B 1 66 ? -9.055 -11.555 -9.305 1 98.06 66 LEU B CA 1
ATOM 3370 C C . LEU B 1 66 ? -10.234 -11.297 -10.234 1 98.06 66 LEU B C 1
ATOM 3372 O O . LEU B 1 66 ? -10.688 -10.156 -10.367 1 98.06 66 LEU B O 1
ATOM 3376 N N . LEU B 1 67 ? -10.727 -12.391 -10.852 1 97.12 67 LEU B N 1
ATOM 3377 C CA . LEU B 1 67 ? -11.875 -12.273 -11.75 1 97.12 67 LEU B CA 1
ATOM 3378 C C . LEU B 1 67 ? -13.172 -12.117 -10.961 1 97.12 67 LEU B C 1
ATOM 3380 O O . LEU B 1 67 ? -14.219 -11.836 -11.539 1 97.12 67 LEU B O 1
ATOM 3384 N N . GLY B 1 68 ? -13.117 -12.336 -9.656 1 94.38 68 GLY B N 1
ATOM 3385 C CA . GLY B 1 68 ? -14.289 -12.211 -8.805 1 94.38 68 GLY B CA 1
ATOM 3386 C C . GLY B 1 68 ? -15.242 -13.383 -8.914 1 94.38 68 GLY B C 1
ATOM 3387 O O . GLY B 1 68 ? -16.438 -13.25 -8.641 1 94.38 68 GLY B O 1
ATOM 3388 N N . GLU B 1 69 ? -14.75 -14.539 -9.312 1 94.75 69 GLU B N 1
ATOM 3389 C CA . GLU B 1 69 ? -15.633 -15.672 -9.586 1 94.75 69 GLU B CA 1
ATOM 3390 C C . GLU B 1 69 ? -15.344 -16.844 -8.648 1 94.75 69 GLU B C 1
ATOM 3392 O O . GLU B 1 69 ? -16.062 -17.844 -8.641 1 94.75 69 GLU B O 1
ATOM 3397 N N . LEU B 1 70 ? -14.32 -16.734 -7.824 1 94.62 70 LEU B N 1
ATOM 3398 C CA . LEU B 1 70 ? -13.875 -17.844 -6.996 1 94.62 70 LEU B CA 1
ATOM 3399 C C . LEU B 1 70 ? -14.984 -18.297 -6.055 1 94.62 70 LEU B C 1
ATOM 3401 O O . LEU B 1 70 ? -15.328 -19.484 -6.012 1 94.62 70 LEU B O 1
ATOM 3405 N N . ASP B 1 71 ? -15.633 -17.422 -5.379 1 90.62 71 ASP B N 1
ATOM 3406 C CA . ASP B 1 71 ? -16.625 -17.75 -4.363 1 90.62 71 ASP B CA 1
ATOM 3407 C C . ASP B 1 71 ? -17.922 -18.266 -5 1 90.62 71 ASP B C 1
ATOM 3409 O O . ASP B 1 71 ? -18.641 -19.062 -4.398 1 90.62 71 ASP B O 1
ATOM 3413 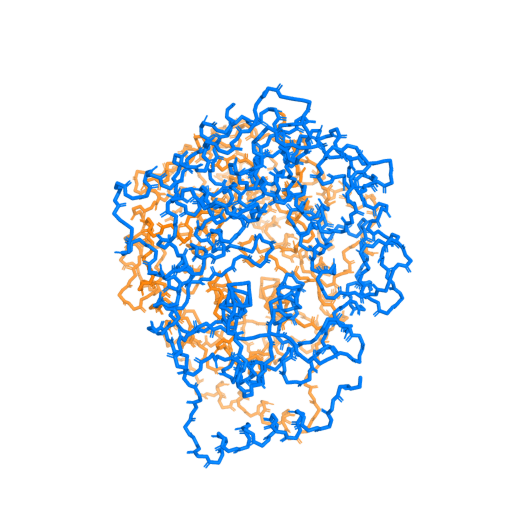N N . ASN B 1 72 ? -18.172 -17.812 -6.199 1 90.56 72 ASN B N 1
ATOM 3414 C CA . ASN B 1 72 ? -19.328 -18.312 -6.918 1 90.56 72 ASN B CA 1
ATOM 3415 C C . ASN B 1 72 ? -19.141 -19.75 -7.371 1 90.56 72 ASN B C 1
ATOM 3417 O O . ASN B 1 72 ? -20.109 -20.516 -7.484 1 90.56 72 ASN B O 1
ATOM 3421 N N . LEU B 1 73 ? -17.922 -20.062 -7.586 1 90.75 73 LEU B N 1
ATOM 3422 C CA . LEU B 1 73 ? -17.641 -21.359 -8.195 1 90.75 73 LEU B CA 1
ATOM 3423 C C . LEU B 1 73 ? -17.375 -22.422 -7.129 1 90.75 73 LEU B C 1
ATOM 3425 O O . LEU B 1 73 ? -17.531 -23.609 -7.383 1 90.75 73 LEU B O 1
ATOM 3429 N N . LEU B 1 74 ? -16.969 -22.047 -5.953 1 92.56 74 LEU B N 1
ATOM 3430 C CA . LEU B 1 74 ? -16.578 -23.031 -4.938 1 92.56 74 LEU B CA 1
ATOM 3431 C C . LEU B 1 74 ? -17.703 -23.203 -3.91 1 92.56 74 LEU B C 1
ATOM 3433 O O . LEU B 1 74 ? -18.047 -22.25 -3.207 1 92.56 74 LEU B O 1
ATOM 3437 N N . THR B 1 75 ? -18.219 -24.422 -3.793 1 92.75 75 THR B N 1
ATOM 3438 C CA . THR B 1 75 ? -19.078 -24.766 -2.66 1 92.75 75 THR B CA 1
ATOM 3439 C C . THR B 1 75 ? -18.266 -24.844 -1.373 1 92.75 75 THR B C 1
ATOM 3441 O O . THR B 1 75 ? -17.031 -25 -1.414 1 92.75 75 THR B O 1
ATOM 3444 N N . PRO B 1 76 ? -18.906 -24.734 -0.274 1 94.19 76 PRO B N 1
ATOM 3445 C CA . PRO B 1 76 ? -18.188 -24.875 0.991 1 94.19 76 PRO B CA 1
ATOM 3446 C C . PRO B 1 76 ? -17.438 -26.203 1.102 1 94.19 76 PRO B C 1
ATOM 3448 O O . PRO B 1 76 ? -16.312 -26.25 1.602 1 94.19 76 PRO B O 1
ATOM 3451 N N . THR B 1 77 ? -18.031 -27.25 0.611 1 94.44 77 THR B N 1
ATOM 3452 C CA . THR B 1 77 ? -17.422 -28.578 0.674 1 94.44 77 THR B CA 1
ATOM 3453 C C . THR B 1 77 ? -16.172 -28.625 -0.186 1 94.44 77 THR B C 1
ATOM 3455 O O . THR B 1 77 ? -15.141 -29.156 0.243 1 94.44 77 THR B O 1
ATOM 3458 N N . ARG B 1 78 ? -16.25 -28.141 -1.378 1 92.88 78 ARG B N 1
ATOM 3459 C CA . ARG B 1 78 ? -15.102 -28.141 -2.275 1 92.88 78 ARG B CA 1
ATOM 3460 C C . ARG B 1 78 ? -13.984 -27.266 -1.72 1 92.88 78 ARG B C 1
ATOM 3462 O O . ARG B 1 78 ? -12.805 -27.625 -1.818 1 92.88 78 ARG B O 1
ATOM 3469 N N . ARG B 1 79 ? -14.359 -26.156 -1.192 1 96 79 ARG B N 1
ATOM 3470 C CA . ARG B 1 79 ? -13.398 -25.266 -0.556 1 96 79 ARG B CA 1
ATOM 3471 C C . ARG B 1 79 ? -12.648 -25.984 0.562 1 96 79 ARG B C 1
ATOM 3473 O O . ARG B 1 79 ? -11.414 -25.906 0.635 1 96 79 ARG B O 1
ATOM 3480 N N . GLU B 1 80 ? -13.352 -26.672 1.385 1 96.62 80 GLU B N 1
ATOM 3481 C CA . GLU B 1 80 ? -12.742 -27.422 2.482 1 96.62 80 GLU B CA 1
ATOM 3482 C C . GLU B 1 80 ? -11.836 -28.531 1.959 1 96.62 80 GLU B C 1
ATOM 3484 O O . GLU B 1 80 ? -10.781 -28.797 2.533 1 96.62 80 GLU B O 1
ATOM 3489 N N . ALA B 1 81 ? -12.266 -29.156 0.925 1 94.69 81 ALA B N 1
ATOM 3490 C CA . ALA B 1 81 ? -11.453 -30.203 0.313 1 94.69 81 ALA B CA 1
ATOM 3491 C C . ALA B 1 81 ? -10.117 -29.641 -0.175 1 94.69 81 ALA B C 1
ATOM 3493 O O . ALA B 1 81 ? -9.078 -30.266 -0.004 1 94.69 81 ALA B O 1
ATOM 3494 N N . PHE B 1 82 ? -10.18 -28.469 -0.819 1 95.56 82 PHE B N 1
ATOM 3495 C CA . PHE B 1 82 ? -8.961 -27.828 -1.283 1 95.56 82 PHE B CA 1
ATOM 3496 C C . PHE B 1 82 ? -8.047 -27.469 -0.11 1 95.56 82 PHE B C 1
ATOM 3498 O O . PHE B 1 82 ? -6.84 -27.703 -0.163 1 95.56 82 PHE B O 1
ATOM 3505 N N . ILE B 1 83 ? -8.586 -26.906 0.934 1 97.5 83 ILE B N 1
ATOM 3506 C CA . ILE B 1 83 ? -7.828 -26.531 2.121 1 97.5 83 ILE B CA 1
ATOM 3507 C C . ILE B 1 83 ? -7.152 -27.766 2.717 1 97.5 83 ILE B C 1
ATOM 3509 O O . ILE B 1 83 ? -5.957 -27.75 3.014 1 97.5 83 ILE B O 1
ATOM 3513 N N . ASN B 1 84 ? -7.918 -28.844 2.848 1 96.38 84 ASN B N 1
ATOM 3514 C CA . ASN B 1 84 ? -7.367 -30.094 3.391 1 96.38 84 ASN B CA 1
ATOM 3515 C C . ASN B 1 84 ? -6.254 -30.641 2.506 1 96.38 84 ASN B C 1
ATOM 3517 O O . ASN B 1 84 ? -5.246 -31.141 3.008 1 96.38 84 ASN B O 1
ATOM 3521 N N . TRP B 1 85 ? -6.484 -30.562 1.244 1 93.94 85 TRP B N 1
ATOM 3522 C CA . TRP B 1 85 ? -5.469 -31.031 0.308 1 93.94 85 TRP B CA 1
ATOM 3523 C C . TRP B 1 85 ? -4.16 -30.266 0.49 1 93.94 85 TRP B C 1
ATOM 3525 O O . TRP B 1 85 ? -3.082 -30.859 0.492 1 93.94 85 TRP B O 1
ATOM 3535 N N . ILE B 1 86 ? -4.238 -28.969 0.629 1 95.44 86 ILE B N 1
ATOM 3536 C CA . ILE B 1 86 ? -3.049 -28.156 0.821 1 95.44 86 ILE B CA 1
ATOM 3537 C C . ILE B 1 86 ? -2.355 -28.547 2.125 1 95.44 86 ILE B C 1
ATOM 3539 O O . ILE B 1 86 ? -1.135 -28.703 2.16 1 95.44 86 ILE B O 1
ATOM 3543 N N . TYR B 1 87 ? -3.137 -28.719 3.195 1 95.69 87 TYR B N 1
ATOM 3544 C CA . TYR B 1 87 ? -2.553 -29.078 4.484 1 95.69 87 TYR B CA 1
ATOM 3545 C C . TYR B 1 87 ? -1.896 -30.453 4.43 1 95.69 87 TYR B C 1
ATOM 3547 O O . TYR B 1 87 ? -0.926 -30.703 5.145 1 95.69 87 TYR B O 1
ATOM 3555 N N . ASP B 1 88 ? -2.389 -31.297 3.561 1 92.69 88 ASP B N 1
ATOM 3556 C CA . ASP B 1 88 ? -1.789 -32.625 3.393 1 92.69 88 ASP B CA 1
ATOM 3557 C C . ASP B 1 88 ? -0.388 -32.5 2.795 1 92.69 88 ASP B C 1
ATOM 3559 O O . ASP B 1 88 ? 0.399 -33.469 2.875 1 92.69 88 ASP B O 1
ATOM 3563 N N . LEU B 1 89 ? -0.079 -31.406 2.248 1 91.62 89 LEU B N 1
ATOM 3564 C CA . LEU B 1 89 ? 1.229 -31.203 1.635 1 91.62 89 LEU B CA 1
ATOM 3565 C C . LEU B 1 89 ? 2.232 -30.672 2.654 1 91.62 89 LEU B C 1
ATOM 3567 O O . LEU B 1 89 ? 3.418 -30.531 2.348 1 91.62 89 LEU B O 1
ATOM 3571 N N . GLN B 1 90 ? 1.778 -30.312 3.848 1 93.62 90 GLN B N 1
ATOM 3572 C CA . GLN B 1 90 ? 2.664 -29.75 4.867 1 93.62 90 GLN B CA 1
ATOM 3573 C C . GLN B 1 90 ? 3.59 -30.828 5.434 1 93.62 90 GLN B C 1
ATOM 3575 O O . GLN B 1 90 ? 3.152 -31.938 5.73 1 93.62 90 GLN B O 1
ATOM 3580 N N . LEU B 1 91 ? 4.832 -30.516 5.48 1 89.62 91 LEU B N 1
ATOM 3581 C CA . LEU B 1 91 ? 5.848 -31.391 6.066 1 89.62 91 LEU B CA 1
ATOM 3582 C C . LEU B 1 91 ? 6.281 -30.859 7.434 1 89.62 91 LEU B C 1
ATOM 3584 O O . LEU B 1 91 ? 6.707 -29.719 7.559 1 89.62 91 LEU B O 1
ATOM 3588 N N . THR B 1 92 ? 6.137 -31.688 8.445 1 78.38 92 THR B N 1
ATOM 3589 C CA . THR B 1 92 ? 6.434 -31.219 9.797 1 78.38 92 THR B CA 1
ATOM 3590 C C . THR B 1 92 ? 7.508 -32.094 10.445 1 78.38 92 THR B C 1
ATOM 3592 O O . THR B 1 92 ? 7.895 -31.859 11.594 1 78.38 92 THR B O 1
ATOM 3595 N N . ASN B 1 93 ? 8.016 -33.094 9.859 1 69 93 ASN B N 1
ATOM 3596 C CA . ASN B 1 93 ? 8.898 -34.062 10.539 1 69 93 ASN B CA 1
ATOM 3597 C C . ASN B 1 93 ? 10.289 -34.094 9.906 1 69 93 ASN B C 1
ATOM 3599 O O . ASN B 1 93 ? 11.07 -35 10.164 1 69 93 ASN B O 1
ATOM 3603 N N . GLY B 1 94 ? 10.648 -33.156 9.328 1 67.44 94 GLY B N 1
ATOM 3604 C CA . GLY B 1 94 ? 11.977 -33.188 8.742 1 67.44 94 GLY B CA 1
ATOM 3605 C C . GLY B 1 94 ? 12.836 -32 9.133 1 67.44 94 GLY B C 1
ATOM 3606 O O . GLY B 1 94 ? 12.469 -31.234 10.023 1 67.44 94 GLY B O 1
ATOM 3607 N N . VAL B 1 95 ? 13.984 -32.031 8.68 1 71.25 95 VAL B N 1
ATOM 3608 C CA . VAL B 1 95 ? 14.945 -30.938 8.867 1 71.25 95 VAL B CA 1
ATOM 3609 C C . VAL B 1 95 ? 14.398 -29.656 8.266 1 71.25 95 VAL B C 1
ATOM 3611 O O . VAL B 1 95 ? 14.562 -28.562 8.836 1 71.25 95 VAL B O 1
ATOM 3614 N N . VAL B 1 96 ? 13.672 -29.875 7.199 1 82.25 96 VAL B N 1
ATOM 3615 C CA . VAL B 1 96 ? 13.078 -28.75 6.496 1 82.25 96 VAL B CA 1
ATOM 3616 C C . VAL B 1 96 ? 11.555 -28.844 6.551 1 82.25 96 VAL B C 1
ATOM 3618 O O . VAL B 1 96 ? 10.977 -29.859 6.156 1 82.25 96 VAL B O 1
ATOM 3621 N N . CYS B 1 97 ? 11.023 -27.891 7.184 1 85 97 CYS B N 1
ATOM 3622 C CA . CYS B 1 97 ? 9.578 -27.844 7.348 1 85 97 CYS B CA 1
ATOM 3623 C C . CYS B 1 97 ? 8.953 -26.797 6.426 1 85 97 CYS B C 1
ATOM 3625 O O . CYS B 1 97 ? 9.617 -25.844 6.031 1 85 97 CYS B O 1
ATOM 3627 N N . GLY B 1 98 ? 7.727 -27.047 6.047 1 93.12 98 GLY B N 1
ATOM 3628 C CA . GLY B 1 98 ? 6.973 -26.219 5.113 1 93.12 98 GLY B CA 1
ATOM 3629 C C . GLY B 1 98 ? 6.004 -27.031 4.266 1 93.12 98 GLY B C 1
ATOM 3630 O O . GLY B 1 98 ? 5.32 -27.922 4.77 1 93.12 98 GLY B O 1
ATOM 3631 N N . PHE B 1 99 ? 5.914 -26.672 3.029 1 92.25 99 PHE B N 1
ATOM 3632 C CA . PHE B 1 99 ? 4.996 -27.359 2.135 1 92.25 99 PHE B CA 1
ATOM 3633 C C . PHE B 1 99 ? 5.734 -27.906 0.913 1 92.25 99 PHE B C 1
ATOM 3635 O O . PHE B 1 99 ? 6.613 -27.219 0.366 1 92.25 99 PHE B O 1
ATOM 3642 N N . ARG B 1 100 ? 5.344 -29.078 0.528 1 85.94 100 ARG B N 1
ATOM 3643 C CA . ARG B 1 100 ? 5.895 -29.672 -0.691 1 85.94 100 ARG B CA 1
ATOM 3644 C C . ARG B 1 100 ? 5.035 -29.328 -1.9 1 85.94 100 ARG B C 1
ATOM 3646 O O . ARG B 1 100 ? 3.949 -28.75 -1.755 1 85.94 100 ARG B O 1
ATOM 3653 N N . GLY B 1 101 ? 5.52 -29.672 -3.082 1 79.38 101 GLY B N 1
ATOM 3654 C CA . GLY B 1 101 ? 4.844 -29.281 -4.309 1 79.38 101 GLY B CA 1
ATOM 3655 C C . GLY B 1 101 ? 3.732 -30.234 -4.707 1 79.38 101 GLY B C 1
ATOM 3656 O O . GLY B 1 101 ? 2.748 -29.812 -5.324 1 79.38 101 GLY B O 1
ATOM 3657 N N . SER B 1 102 ? 4.023 -31.531 -4.391 1 74.62 102 SER B N 1
ATOM 3658 C CA . SER B 1 102 ? 3.049 -32.562 -4.773 1 74.62 102 SER B CA 1
ATOM 3659 C C . SER B 1 102 ? 3.211 -33.812 -3.938 1 74.62 102 SER B C 1
ATOM 3661 O O . SER B 1 102 ? 4.285 -34.062 -3.389 1 74.62 102 SER B O 1
ATOM 3663 N N . HIS B 1 103 ? 2.139 -34.5 -3.881 1 73.44 103 HIS B N 1
ATOM 3664 C CA . HIS B 1 103 ? 2.191 -35.781 -3.189 1 73.44 103 HIS B CA 1
ATOM 3665 C C . HIS B 1 103 ? 3.07 -36.781 -3.938 1 73.44 103 HIS B C 1
ATOM 3667 O O . HIS B 1 103 ? 3.6 -37.719 -3.34 1 73.44 103 HIS B O 1
ATOM 3673 N N . SER B 1 104 ? 3.189 -36.5 -5.188 1 68.12 104 SER B N 1
ATOM 3674 C CA . SER B 1 104 ? 3.957 -37.438 -6.004 1 68.12 104 SER B CA 1
ATOM 3675 C C . SER B 1 104 ? 5.43 -37.406 -5.609 1 68.12 104 SER B C 1
ATOM 3677 O O . SER B 1 104 ? 6.168 -38.344 -5.938 1 68.12 104 SER B O 1
ATOM 3679 N N . CYS B 1 105 ? 5.762 -36.438 -4.879 1 65.75 105 CYS B N 1
ATOM 3680 C CA . CYS B 1 105 ? 7.156 -36.344 -4.465 1 65.75 105 CYS B CA 1
ATOM 3681 C C . CYS B 1 105 ? 7.402 -37.125 -3.18 1 65.75 105 CYS B C 1
ATOM 3683 O O . CYS B 1 105 ? 8.555 -37.312 -2.775 1 65.75 105 CYS B O 1
ATOM 3685 N N . GLU B 1 106 ? 6.324 -37.625 -2.672 1 68.94 106 GLU B N 1
ATOM 3686 C CA . GLU B 1 106 ? 6.441 -38.281 -1.373 1 68.94 106 GLU B CA 1
ATOM 3687 C C . GLU B 1 106 ? 7.383 -39.5 -1.443 1 68.94 106 GLU B C 1
ATOM 3689 O O . GLU B 1 106 ? 7.234 -40.344 -2.309 1 68.94 106 GLU B O 1
ATOM 3694 N N . GLY B 1 107 ? 8.234 -39.469 -0.562 1 67 107 GLY B N 1
ATOM 3695 C CA . GLY B 1 107 ? 9.156 -40.594 -0.484 1 67 107 GLY B CA 1
ATOM 3696 C C . GLY B 1 107 ? 10.32 -40.469 -1.453 1 67 107 GLY B C 1
ATOM 3697 O O . GLY B 1 107 ? 11.234 -41.312 -1.435 1 67 107 GLY B O 1
ATOM 3698 N N . SER B 1 108 ? 10.203 -39.438 -2.332 1 67.62 108 SER B N 1
ATOM 3699 C CA . SER B 1 108 ? 11.289 -39.25 -3.289 1 67.62 108 SER B CA 1
ATOM 3700 C C . SER B 1 108 ? 12.328 -38.281 -2.752 1 67.62 108 SER B C 1
ATOM 3702 O O . SER B 1 108 ? 12.18 -37.75 -1.648 1 67.62 108 SER B O 1
ATOM 3704 N N . GLN B 1 109 ? 13.398 -38.188 -3.457 1 64.81 109 GLN B N 1
ATOM 3705 C CA . GLN B 1 109 ? 14.453 -37.281 -3.068 1 64.81 109 GLN B CA 1
ATOM 3706 C C . GLN B 1 109 ? 13.969 -35.844 -3.096 1 64.81 109 GLN B C 1
ATOM 3708 O O . GLN B 1 109 ? 14.609 -34.938 -2.529 1 64.81 109 GLN B O 1
ATOM 3713 N N . TYR B 1 110 ? 12.812 -35.688 -3.637 1 63.25 110 TYR B N 1
ATOM 3714 C CA . TYR B 1 110 ? 12.281 -34.344 -3.781 1 63.25 110 TYR B CA 1
ATOM 3715 C C . TYR B 1 110 ? 11.195 -34.062 -2.748 1 63.25 110 TYR B C 1
ATOM 3717 O O . TYR B 1 110 ? 10.531 -33.031 -2.793 1 63.25 110 TYR B O 1
ATOM 3725 N N . ASP B 1 111 ? 11.094 -35.062 -1.959 1 68.69 111 ASP B N 1
ATOM 3726 C CA . ASP B 1 111 ? 10.062 -34.938 -0.934 1 68.69 111 ASP B CA 1
ATOM 3727 C C . ASP B 1 111 ? 10.516 -34 0.189 1 68.69 111 ASP B C 1
ATOM 3729 O O . ASP B 1 111 ? 10.805 -34.469 1.298 1 68.69 111 ASP B O 1
ATOM 3733 N N . GLU B 1 112 ? 10.719 -32.781 -0.144 1 76.75 112 GLU B N 1
ATOM 3734 C CA . GLU B 1 112 ? 11.141 -31.766 0.831 1 76.75 112 GLU B CA 1
ATOM 3735 C C . GLU B 1 112 ? 10.375 -30.453 0.645 1 76.75 112 GLU B C 1
ATOM 3737 O O . GLU B 1 112 ? 9.906 -30.156 -0.455 1 76.75 112 GLU B O 1
ATOM 3742 N N . ALA B 1 113 ? 10.305 -29.891 1.736 1 83.88 113 ALA B N 1
ATOM 3743 C CA . ALA B 1 113 ? 9.68 -28.578 1.686 1 83.88 113 ALA B CA 1
ATOM 3744 C C . ALA B 1 113 ? 10.508 -27.594 0.854 1 83.88 113 ALA B C 1
ATOM 3746 O O . ALA B 1 113 ? 11.742 -27.688 0.834 1 83.88 113 ALA B O 1
ATOM 3747 N N . ASN B 1 114 ? 9.844 -26.844 0.134 1 90.25 114 ASN B N 1
ATOM 3748 C CA . ASN B 1 114 ? 10.406 -25.828 -0.74 1 90.25 114 ASN B CA 1
ATOM 3749 C C . ASN B 1 114 ? 9.812 -24.453 -0.455 1 90.25 114 ASN B C 1
ATOM 3751 O O . ASN B 1 114 ? 8.602 -24.328 -0.234 1 90.25 114 ASN B O 1
ATOM 3755 N N . LEU B 1 115 ? 10.695 -23.438 -0.463 1 94.81 115 LEU B N 1
ATOM 3756 C CA . LEU B 1 115 ? 10.25 -22.094 -0.116 1 94.81 115 LEU B CA 1
ATOM 3757 C C . LEU B 1 115 ? 9.172 -21.609 -1.082 1 94.81 115 LEU B C 1
ATOM 3759 O O . LEU B 1 115 ? 8.188 -20.984 -0.667 1 94.81 115 LEU B O 1
ATOM 3763 N N . ALA B 1 116 ? 9.352 -21.859 -2.396 1 95.31 116 ALA B N 1
ATOM 3764 C CA . ALA B 1 116 ? 8.367 -21.438 -3.389 1 95.31 116 ALA B CA 1
ATOM 3765 C C . ALA B 1 116 ? 7.023 -22.125 -3.158 1 95.31 116 ALA B C 1
ATOM 3767 O O . ALA B 1 116 ? 5.969 -21.5 -3.281 1 95.31 116 ALA B O 1
ATOM 3768 N N . GLN B 1 117 ? 7.078 -23.359 -2.828 1 95 117 GLN B N 1
ATOM 3769 C CA . GLN B 1 117 ? 5.848 -24.109 -2.592 1 95 117 GLN B CA 1
ATOM 3770 C C . GLN B 1 117 ? 5.188 -23.688 -1.282 1 95 117 GLN B C 1
ATOM 3772 O O . GLN B 1 117 ? 3.961 -23.656 -1.177 1 95 117 GLN B O 1
ATOM 3777 N N . THR B 1 118 ? 5.973 -23.406 -0.278 1 96.62 118 THR B N 1
ATOM 3778 C CA . THR B 1 118 ? 5.438 -22.891 0.978 1 96.62 118 THR B CA 1
ATOM 3779 C C . THR B 1 118 ? 4.734 -21.562 0.759 1 96.62 118 THR B C 1
ATOM 3781 O O . THR B 1 118 ? 3.629 -21.344 1.259 1 96.62 118 THR B O 1
ATOM 3784 N N . TYR B 1 119 ? 5.379 -20.719 -0.019 1 97.94 119 TYR B N 1
ATOM 3785 C CA . TYR B 1 119 ? 4.754 -19.453 -0.413 1 97.94 119 TYR B CA 1
ATOM 3786 C C . TYR B 1 119 ? 3.418 -19.703 -1.101 1 97.94 119 TYR B C 1
ATOM 3788 O O . TYR B 1 119 ? 2.406 -19.094 -0.738 1 97.94 119 TYR B O 1
ATOM 3796 N N . SER B 1 120 ? 3.377 -20.578 -2.045 1 97.5 120 SER B N 1
ATOM 3797 C CA . SER B 1 120 ? 2.174 -20.891 -2.811 1 97.5 120 SER B CA 1
ATOM 3798 C C . SER B 1 120 ? 1.069 -21.438 -1.912 1 97.5 120 SER B C 1
ATOM 3800 O O . SER B 1 120 ? -0.088 -21.031 -2.021 1 97.5 120 SER B O 1
ATOM 3802 N N . ALA B 1 121 ? 1.444 -22.312 -1.042 1 97.75 121 ALA B N 1
ATOM 3803 C CA . ALA B 1 121 ? 0.466 -22.938 -0.157 1 97.75 121 ALA B CA 1
ATOM 3804 C C . ALA B 1 121 ? -0.172 -21.906 0.771 1 97.75 121 ALA B C 1
ATOM 3806 O O . ALA B 1 121 ? -1.396 -21.875 0.925 1 97.75 121 ALA B O 1
ATOM 3807 N N . LEU B 1 122 ? 0.634 -21.109 1.36 1 98.62 122 LEU B N 1
ATOM 3808 C CA . LEU B 1 122 ? 0.131 -20.109 2.299 1 98.62 122 LEU B CA 1
ATOM 3809 C C . LEU B 1 122 ? -0.809 -19.125 1.601 1 98.62 122 LEU B C 1
ATOM 3811 O O . LEU B 1 122 ? -1.862 -18.781 2.139 1 98.62 122 LEU B O 1
ATOM 3815 N N . LEU B 1 123 ? -0.458 -18.688 0.405 1 98.69 123 LEU B N 1
ATOM 3816 C CA . LEU B 1 123 ? -1.32 -17.766 -0.33 1 98.69 123 LEU B CA 1
ATOM 3817 C C . LEU B 1 123 ? -2.631 -18.438 -0.717 1 98.69 123 LEU B C 1
ATOM 3819 O O . LEU B 1 123 ? -3.697 -17.828 -0.649 1 98.69 123 LEU B O 1
ATOM 3823 N N . SER B 1 124 ? -2.516 -19.703 -1.146 1 98.38 124 SER B N 1
ATOM 3824 C CA . SER B 1 124 ? -3.73 -20.438 -1.493 1 98.38 124 SER B CA 1
ATOM 3825 C C . SER B 1 124 ? -4.676 -20.531 -0.3 1 98.38 124 SER B C 1
ATOM 3827 O O . SER B 1 124 ? -5.883 -20.312 -0.436 1 98.38 124 SER B O 1
ATOM 3829 N N . LEU B 1 125 ? -4.098 -20.859 0.832 1 98.62 125 LEU B N 1
ATOM 3830 C CA . LEU B 1 125 ? -4.906 -20.938 2.045 1 98.62 125 LEU B CA 1
ATOM 3831 C C . LEU B 1 125 ? -5.57 -19.594 2.344 1 98.62 125 LEU B C 1
ATOM 3833 O O . LEU B 1 125 ? -6.754 -19.547 2.686 1 98.62 125 LEU B O 1
ATOM 3837 N N . ALA B 1 126 ? -4.832 -18.547 2.223 1 98.44 126 ALA B N 1
ATOM 3838 C CA . ALA B 1 126 ? -5.367 -17.219 2.488 1 98.44 126 ALA B CA 1
ATOM 3839 C C . ALA B 1 126 ? -6.496 -16.875 1.52 1 98.44 126 ALA B C 1
ATOM 3841 O O . ALA B 1 126 ? -7.531 -16.328 1.924 1 98.44 126 ALA B O 1
ATOM 3842 N N . ILE B 1 127 ? -6.301 -17.141 0.245 1 98.38 127 ILE B N 1
ATOM 3843 C CA . ILE B 1 127 ? -7.305 -16.859 -0.78 1 98.38 127 ILE B CA 1
ATOM 3844 C C . ILE B 1 127 ? -8.594 -17.609 -0.452 1 98.38 127 ILE B C 1
ATOM 3846 O O . ILE B 1 127 ? -9.695 -17.094 -0.644 1 98.38 127 ILE B O 1
ATOM 3850 N N . LEU B 1 128 ? -8.414 -18.812 0.073 1 98.12 128 LEU B N 1
ATOM 3851 C CA . LEU B 1 128 ? -9.562 -19.656 0.38 1 98.12 128 LEU B CA 1
ATOM 3852 C C . LEU B 1 128 ? -10.18 -19.281 1.721 1 98.12 128 LEU B C 1
ATOM 3854 O O . LEU B 1 128 ? -11.172 -19.875 2.146 1 98.12 128 LEU B O 1
ATOM 3858 N N . GLY B 1 129 ? -9.586 -18.328 2.449 1 96.75 129 GLY B N 1
ATOM 3859 C CA . GLY B 1 129 ? -10.164 -17.797 3.674 1 96.75 129 GLY B CA 1
ATOM 3860 C C . GLY B 1 129 ? -9.75 -18.578 4.91 1 96.75 129 GLY B C 1
ATOM 3861 O O . GLY B 1 129 ? -10.398 -18.484 5.957 1 96.75 129 GLY B O 1
ATOM 3862 N N . ASP B 1 130 ? -8.711 -19.406 4.801 1 97.88 130 ASP B N 1
ATOM 3863 C CA . ASP B 1 130 ? -8.219 -20.172 5.938 1 97.88 130 ASP B CA 1
ATOM 3864 C C . ASP B 1 130 ? -7.598 -19.266 6.992 1 97.88 130 ASP B C 1
ATOM 3866 O O . ASP B 1 130 ? -7.07 -18.188 6.664 1 97.88 130 ASP B O 1
ATOM 3870 N N . ASP B 1 131 ? -7.598 -19.703 8.273 1 97.19 131 ASP B N 1
ATOM 3871 C CA . ASP B 1 131 ? -7.137 -18.859 9.367 1 97.19 131 ASP B CA 1
ATOM 3872 C C . ASP B 1 131 ? -5.727 -19.25 9.805 1 97.19 131 ASP B C 1
ATOM 3874 O O . ASP B 1 131 ? -5.215 -18.719 10.797 1 97.19 131 ASP B O 1
ATOM 3878 N N . PHE B 1 132 ? -5.055 -20.188 9.203 1 97.88 132 PHE B N 1
ATOM 3879 C CA . PHE B 1 132 ? -3.666 -20.594 9.375 1 97.88 132 PHE B CA 1
ATOM 3880 C C . PHE B 1 132 ? -3.463 -21.297 10.711 1 97.88 132 PHE B C 1
ATOM 3882 O O . PHE B 1 132 ? -2.326 -21.484 11.148 1 97.88 132 PHE B O 1
ATOM 3889 N N . LYS B 1 133 ? -4.496 -21.734 11.453 1 96.94 133 LYS B N 1
ATOM 3890 C CA . LYS B 1 133 ? -4.344 -22.391 12.742 1 96.94 133 LYS B CA 1
ATOM 3891 C C . LYS B 1 133 ? -3.639 -23.734 12.602 1 96.94 133 LYS B C 1
ATOM 3893 O O . LYS B 1 133 ? -2.928 -24.172 13.508 1 96.94 133 LYS B O 1
ATOM 3898 N N . ARG B 1 134 ? -3.844 -24.391 11.453 1 96.44 134 ARG B N 1
ATOM 3899 C CA . ARG B 1 134 ? -3.242 -25.703 11.219 1 96.44 134 ARG B CA 1
ATOM 3900 C C . ARG B 1 134 ? -1.841 -25.562 10.633 1 96.44 134 ARG B C 1
ATOM 3902 O O . ARG B 1 134 ? -1.145 -26.562 10.438 1 96.44 134 ARG B O 1
ATOM 3909 N N . VAL B 1 135 ? -1.377 -24.344 10.328 1 96.94 135 VAL B N 1
ATOM 3910 C CA . VAL B 1 135 ? -0.028 -24.125 9.82 1 96.94 135 VAL B CA 1
ATOM 3911 C C . VAL B 1 135 ? 0.982 -24.266 10.961 1 96.94 135 VAL B C 1
ATOM 3913 O O . VAL B 1 135 ? 0.799 -23.703 12.039 1 96.94 135 VAL B O 1
ATOM 3916 N N . ASN B 1 136 ? 1.948 -25.062 10.773 1 95.75 136 ASN B N 1
ATOM 3917 C CA . ASN B 1 136 ? 3.045 -25.109 11.734 1 95.75 136 ASN B CA 1
ATOM 3918 C C . ASN B 1 136 ? 3.982 -23.922 11.586 1 95.75 136 ASN B C 1
ATOM 3920 O O . ASN B 1 136 ? 5.086 -24.047 11.062 1 95.75 136 ASN B O 1
ATOM 3924 N N . ARG B 1 137 ? 3.578 -22.812 12.055 1 96.12 137 ARG B N 1
ATOM 3925 C CA . ARG B 1 137 ? 4.242 -21.516 11.883 1 96.12 137 ARG B CA 1
ATOM 3926 C C . ARG B 1 137 ? 5.668 -21.562 12.422 1 96.12 137 ARG B C 1
ATOM 3928 O O . ARG B 1 137 ? 6.605 -21.125 11.742 1 96.12 137 ARG B O 1
ATOM 3935 N N . GLU B 1 138 ? 5.863 -22.125 13.617 1 94.38 138 GLU B N 1
ATOM 3936 C CA . GLU B 1 138 ? 7.176 -22.156 14.266 1 94.38 138 GLU B CA 1
ATOM 3937 C C . GLU B 1 138 ? 8.18 -22.969 13.438 1 94.38 138 GLU B C 1
ATOM 3939 O O . GLU B 1 138 ? 9.305 -22.516 13.211 1 94.38 138 GLU B O 1
ATOM 3944 N N . ALA B 1 139 ? 7.777 -24.125 13.008 1 94.31 139 ALA B N 1
ATOM 3945 C CA . ALA B 1 139 ? 8.664 -24.984 12.227 1 94.31 139 ALA B CA 1
ATOM 3946 C C . ALA B 1 139 ? 9.047 -24.328 10.906 1 94.31 139 ALA B C 1
ATOM 3948 O O . ALA B 1 139 ? 10.195 -24.422 10.477 1 94.31 139 ALA B O 1
ATOM 3949 N N . ILE B 1 140 ? 8.102 -23.688 10.273 1 96.38 140 ILE B N 1
ATOM 3950 C CA . ILE B 1 140 ? 8.359 -23.047 8.992 1 96.38 140 ILE B CA 1
ATOM 3951 C C . ILE B 1 140 ? 9.336 -21.891 9.18 1 96.38 140 ILE B C 1
ATOM 3953 O O . ILE B 1 140 ? 10.273 -21.719 8.398 1 96.38 140 ILE B O 1
ATOM 3957 N N . LEU B 1 141 ? 9.156 -21.094 10.195 1 96.62 141 LEU B N 1
ATOM 3958 C CA . LEU B 1 141 ? 10.031 -19.938 10.438 1 96.62 141 LEU B CA 1
ATOM 3959 C C . LEU B 1 141 ? 11.438 -20.391 10.812 1 96.62 141 LEU B C 1
ATOM 3961 O O . LEU B 1 141 ? 12.422 -19.75 10.445 1 96.62 141 LEU B O 1
ATOM 3965 N N . LYS B 1 142 ? 11.531 -21.469 11.555 1 95.06 142 LYS B N 1
ATOM 3966 C CA . LYS B 1 142 ? 12.844 -22.031 11.852 1 95.06 142 LYS B CA 1
ATOM 3967 C C . LYS B 1 142 ? 13.547 -22.484 10.578 1 95.06 142 LYS B C 1
ATOM 3969 O O . LYS B 1 142 ? 14.75 -22.25 10.414 1 95.06 142 LYS B O 1
ATOM 3974 N N . THR B 1 143 ? 12.781 -23.156 9.742 1 94.69 143 THR B N 1
ATOM 3975 C CA . THR B 1 143 ? 13.32 -23.594 8.461 1 94.69 143 THR B CA 1
ATOM 3976 C C . THR B 1 143 ? 13.773 -22.391 7.633 1 94.69 143 THR B C 1
ATOM 3978 O O . THR B 1 143 ? 14.836 -22.422 7.02 1 94.69 143 THR B O 1
ATOM 3981 N N . LEU B 1 144 ? 12.984 -21.391 7.625 1 96.44 144 LEU B N 1
ATOM 3982 C CA . LEU B 1 144 ? 13.312 -20.172 6.895 1 96.44 144 LEU B CA 1
ATOM 3983 C C . LEU B 1 144 ? 14.617 -19.562 7.414 1 96.44 144 LEU B C 1
ATOM 3985 O O . LEU B 1 144 ? 15.492 -19.203 6.625 1 96.44 144 LEU B O 1
ATOM 3989 N N . LYS B 1 145 ? 14.742 -19.469 8.68 1 97 145 LYS B N 1
ATOM 3990 C CA . LYS B 1 145 ? 15.945 -18.906 9.305 1 97 145 LYS B CA 1
ATOM 3991 C C . LYS B 1 145 ? 17.188 -19.719 8.93 1 97 145 LYS B C 1
ATOM 3993 O O . LYS B 1 145 ? 18.219 -19.141 8.602 1 97 145 LYS B O 1
ATOM 3998 N N . SER B 1 146 ? 17.016 -20.984 8.945 1 95.56 146 SER B N 1
ATOM 3999 C CA . SER B 1 146 ? 18.156 -21.875 8.664 1 95.56 146 SER B CA 1
ATOM 4000 C C . SER B 1 146 ? 18.484 -21.891 7.18 1 95.56 146 SER B C 1
ATOM 4002 O O . SER B 1 146 ? 19.578 -22.297 6.789 1 95.56 146 SER B O 1
ATOM 4004 N N . SER B 1 147 ? 17.578 -21.484 6.355 1 96.56 147 SER B N 1
ATOM 4005 C CA . SER B 1 147 ? 17.766 -21.531 4.91 1 96.56 147 SER B CA 1
ATOM 4006 C C . SER B 1 147 ? 18.609 -20.344 4.422 1 96.56 147 SER B C 1
ATOM 4008 O O . SER B 1 147 ? 19.094 -20.359 3.289 1 96.56 147 SER B O 1
ATOM 4010 N N . GLN B 1 148 ? 18.75 -19.328 5.191 1 98.25 148 GLN B N 1
ATOM 4011 C CA . GLN B 1 148 ? 19.5 -18.172 4.734 1 98.25 148 GLN B CA 1
ATOM 4012 C C . GLN B 1 148 ? 21 -18.469 4.672 1 98.25 148 GLN B C 1
ATOM 4014 O O . GLN B 1 148 ? 21.562 -19.016 5.621 1 98.25 148 GLN B O 1
ATOM 4019 N N . ARG B 1 149 ? 21.531 -18.109 3.604 1 98.12 149 ARG B N 1
ATOM 4020 C CA . ARG B 1 149 ? 22.953 -18.297 3.367 1 98.12 149 ARG B CA 1
ATOM 4021 C C . ARG B 1 149 ? 23.781 -17.156 3.947 1 98.12 149 ARG B C 1
ATOM 4023 O O . ARG B 1 149 ? 23.234 -16.094 4.27 1 98.12 149 ARG B O 1
ATOM 4030 N N . GLU B 1 150 ? 25.078 -17.406 3.961 1 97.56 150 GLU B N 1
ATOM 4031 C CA . GLU B 1 150 ? 26 -16.375 4.457 1 97.56 150 GLU B CA 1
ATOM 4032 C C . GLU B 1 150 ? 25.984 -15.141 3.564 1 97.56 150 GLU B C 1
ATOM 4034 O O . GLU B 1 150 ? 26.141 -14.016 4.047 1 97.56 150 GLU B O 1
ATOM 4039 N N . ASN B 1 151 ? 25.734 -15.359 2.344 1 97.56 151 ASN B N 1
ATOM 4040 C CA . ASN B 1 151 ? 25.766 -14.234 1.418 1 97.56 151 ASN B CA 1
ATOM 4041 C C . ASN B 1 151 ? 24.453 -13.453 1.457 1 97.56 151 ASN B C 1
ATOM 4043 O O . ASN B 1 151 ? 24.281 -12.469 0.736 1 97.56 151 ASN B O 1
ATOM 4047 N N . GLY B 1 152 ? 23.422 -13.93 2.195 1 98.31 152 GLY B N 1
ATOM 4048 C CA . GLY B 1 152 ? 22.188 -13.203 2.395 1 98.31 152 GLY B CA 1
ATOM 4049 C C . GLY B 1 152 ? 21.016 -13.797 1.622 1 98.31 152 GLY B C 1
ATOM 4050 O O . GLY B 1 152 ? 19.859 -13.516 1.929 1 98.31 152 GLY B O 1
ATOM 4051 N N . CYS B 1 153 ? 21.281 -14.555 0.583 1 98.31 153 CYS B N 1
ATOM 4052 C CA . CYS B 1 153 ? 20.25 -15.234 -0.197 1 98.31 153 CYS B CA 1
ATOM 4053 C C . CYS B 1 153 ? 19.672 -16.422 0.566 1 98.31 153 CYS B C 1
ATOM 4055 O O . CYS B 1 153 ? 19.875 -16.547 1.775 1 98.31 153 CYS B O 1
ATOM 4057 N N . PHE B 1 154 ? 18.859 -17.281 -0.082 1 98.38 154 PHE B N 1
ATOM 4058 C CA . PHE B 1 154 ? 18.219 -18.406 0.596 1 98.38 154 PHE B CA 1
ATOM 4059 C C . PHE B 1 154 ? 18.266 -19.656 -0.269 1 98.38 154 PHE B C 1
ATOM 4061 O O . PHE B 1 154 ? 18.062 -19.578 -1.484 1 98.38 154 PHE B O 1
ATOM 4068 N N . TRP B 1 155 ? 18.484 -20.75 0.384 1 95.88 155 TRP B N 1
ATOM 4069 C CA . TRP B 1 155 ? 18.281 -22.047 -0.277 1 95.88 155 TRP B CA 1
ATOM 4070 C C . TRP B 1 155 ? 16.797 -22.328 -0.499 1 95.88 155 TRP B C 1
ATOM 4072 O O . TRP B 1 155 ? 15.977 -22.031 0.365 1 95.88 155 TRP B O 1
ATOM 4082 N N . SER B 1 156 ? 16.453 -22.984 -1.57 1 93.62 156 SER B N 1
ATOM 4083 C CA . SER B 1 156 ? 15.062 -23.25 -1.917 1 93.62 156 SER B CA 1
ATOM 4084 C C . SER B 1 156 ? 14.5 -24.406 -1.102 1 93.62 156 SER B C 1
ATOM 4086 O O . SER B 1 156 ? 13.32 -24.422 -0.761 1 93.62 156 SER B O 1
ATOM 4088 N N . GLN B 1 157 ? 15.297 -25.438 -1.027 1 90.12 157 GLN B N 1
ATOM 4089 C CA . GLN B 1 157 ? 14.891 -26.703 -0.413 1 90.12 157 GLN B CA 1
ATOM 4090 C C . GLN B 1 157 ? 16.062 -27.375 0.302 1 90.12 157 GLN B C 1
ATOM 4092 O O . GLN B 1 157 ? 16.625 -28.344 -0.199 1 90.12 157 GLN B O 1
ATOM 4097 N N . GLY B 1 158 ? 16.469 -26.875 1.416 1 86.44 158 GLY B N 1
ATOM 4098 C CA . GLY B 1 1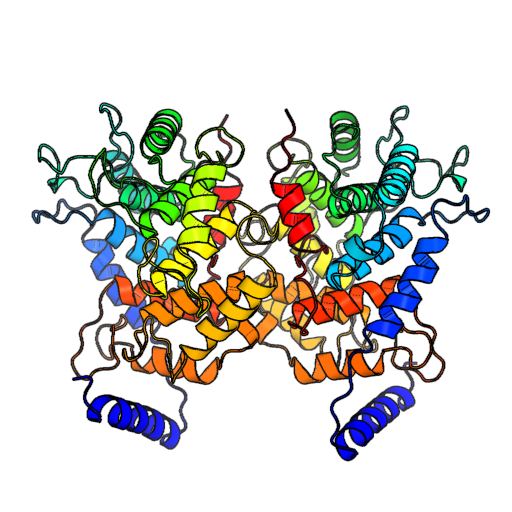58 ? 17.625 -27.406 2.121 1 86.44 158 GLY B CA 1
ATOM 4099 C C . GLY B 1 158 ? 18.938 -26.875 1.585 1 86.44 158 GLY B C 1
ATOM 4100 O O . GLY B 1 158 ? 18.969 -26.219 0.543 1 86.44 158 GLY B O 1
ATOM 4101 N N . GLU B 1 159 ? 19.953 -27.297 2.113 1 88.5 159 GLU B N 1
ATOM 4102 C CA . GLU B 1 159 ? 21.266 -26.75 1.785 1 88.5 159 GLU B CA 1
ATOM 4103 C C . GLU B 1 159 ? 21.719 -27.219 0.405 1 88.5 159 GLU B C 1
ATOM 4105 O O . GLU B 1 159 ? 21.469 -28.359 0.013 1 88.5 159 GLU B O 1
ATOM 4110 N N . ASN B 1 160 ? 22.375 -26.359 -0.347 1 90.44 160 ASN B N 1
ATOM 4111 C CA . ASN B 1 160 ? 23 -26.578 -1.645 1 90.44 160 ASN B CA 1
ATOM 4112 C C . ASN B 1 160 ? 21.969 -26.734 -2.75 1 90.44 160 ASN B C 1
ATOM 4114 O O . ASN B 1 160 ? 22.266 -27.25 -3.824 1 90.44 160 ASN B O 1
ATOM 4118 N N . SER B 1 161 ? 20.797 -26.359 -2.398 1 91.62 161 SER B N 1
ATOM 4119 C CA . SER B 1 161 ? 19.766 -26.297 -3.436 1 91.62 161 SER B CA 1
ATOM 4120 C C . SER B 1 161 ? 19.828 -24.969 -4.195 1 91.62 161 SER B C 1
ATOM 4122 O O . SER B 1 161 ? 20.781 -24.203 -4.043 1 91.62 161 SER B O 1
ATOM 4124 N N . GLU B 1 162 ? 18.891 -24.812 -5.133 1 93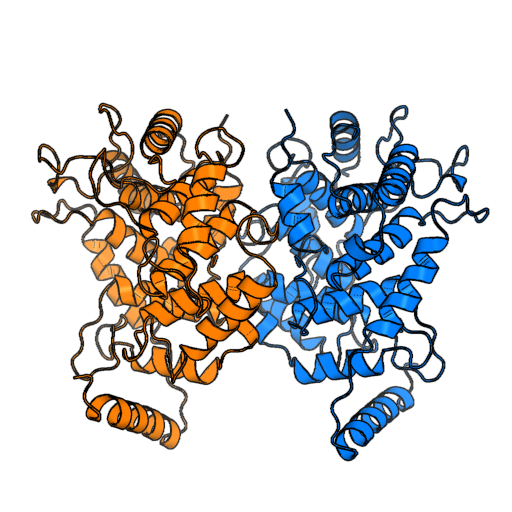.5 162 GLU B N 1
ATOM 4125 C CA . GLU B 1 162 ? 18.844 -23.562 -5.887 1 93.5 162 GLU B CA 1
ATOM 4126 C C . GLU B 1 162 ? 18.766 -22.359 -4.949 1 93.5 162 GLU B C 1
ATOM 4128 O O . GLU B 1 162 ? 18.094 -22.406 -3.912 1 93.5 162 GLU B O 1
ATOM 4133 N N . SER B 1 163 ? 19.469 -21.328 -5.332 1 96.12 163 SER B N 1
ATOM 4134 C CA . SER B 1 163 ? 19.531 -20.109 -4.52 1 96.12 163 SER B CA 1
ATOM 4135 C C . SER B 1 163 ? 19.672 -18.875 -5.391 1 96.12 163 SER B C 1
ATOM 4137 O O . SER B 1 163 ? 20.734 -18.641 -5.98 1 96.12 163 SER B O 1
ATOM 4139 N N . ASP B 1 164 ? 18.641 -18.156 -5.496 1 97.31 164 ASP B N 1
ATOM 4140 C CA . ASP B 1 164 ? 18.672 -16.906 -6.262 1 97.31 164 ASP B CA 1
ATOM 4141 C C . ASP B 1 164 ? 17.609 -15.938 -5.766 1 97.31 164 ASP B C 1
ATOM 4143 O O . ASP B 1 164 ? 17 -16.141 -4.707 1 97.31 164 ASP B O 1
ATOM 4147 N N . MET B 1 165 ? 17.375 -14.875 -6.5 1 98.38 165 MET B N 1
ATOM 4148 C CA . MET B 1 165 ? 16.547 -13.758 -6.082 1 98.38 165 MET B CA 1
ATOM 4149 C C . MET B 1 165 ? 15.102 -14.203 -5.871 1 98.38 165 MET B C 1
ATOM 4151 O O . MET B 1 165 ? 14.375 -13.609 -5.07 1 98.38 165 MET B O 1
ATOM 4155 N N . ARG B 1 166 ? 14.68 -15.195 -6.602 1 97.62 166 ARG B N 1
ATOM 4156 C CA . ARG B 1 166 ? 13.328 -15.719 -6.434 1 97.62 166 ARG B CA 1
ATOM 4157 C C . ARG B 1 166 ? 13.094 -16.188 -5 1 97.62 166 ARG B C 1
ATOM 4159 O O . ARG B 1 166 ? 12.023 -15.961 -4.43 1 97.62 166 ARG B O 1
ATOM 4166 N N . PHE B 1 167 ? 14.055 -16.766 -4.445 1 98.12 167 PHE B N 1
ATOM 4167 C CA . PHE B 1 167 ? 13.883 -17.359 -3.123 1 98.12 167 PHE B CA 1
ATOM 4168 C C . PHE B 1 167 ? 14.078 -16.312 -2.031 1 98.12 167 PHE B C 1
ATOM 4170 O O . PHE B 1 167 ? 13.617 -16.5 -0.902 1 98.12 167 PHE B O 1
ATOM 4177 N N . VAL B 1 168 ? 14.766 -15.211 -2.379 1 98.69 168 VAL B N 1
ATOM 4178 C CA . VAL B 1 168 ? 14.719 -14.039 -1.507 1 98.69 168 VAL B CA 1
ATOM 4179 C C . VAL B 1 168 ? 13.281 -13.562 -1.354 1 98.69 168 VAL B C 1
ATOM 4181 O O . VAL B 1 168 ? 12.797 -13.375 -0.236 1 98.69 168 VAL B O 1
ATOM 4184 N N . PHE B 1 169 ? 12.648 -13.477 -2.451 1 98.81 169 PHE B N 1
ATOM 4185 C CA . PHE B 1 169 ? 11.266 -13.016 -2.439 1 98.81 169 PHE B CA 1
ATOM 4186 C C . PHE B 1 169 ? 10.391 -13.977 -1.636 1 98.81 169 PHE B C 1
ATOM 4188 O O . PHE B 1 169 ? 9.617 -13.547 -0.779 1 98.81 169 PHE B O 1
ATOM 4195 N N . CYS B 1 170 ? 10.492 -15.227 -1.92 1 98.5 170 CYS B N 1
ATOM 4196 C CA . CYS B 1 170 ? 9.664 -16.203 -1.227 1 98.5 170 CYS B CA 1
ATOM 4197 C C . CYS B 1 170 ? 9.891 -16.141 0.279 1 98.5 170 CYS B C 1
ATOM 4199 O O . CYS B 1 170 ? 8.938 -16.172 1.058 1 98.5 170 CYS B O 1
ATOM 4201 N N . ALA B 1 171 ? 11.125 -16.031 0.688 1 98.62 171 ALA B N 1
ATOM 4202 C CA . ALA B 1 171 ? 11.461 -15.992 2.109 1 98.62 171 ALA B CA 1
ATOM 4203 C C . ALA B 1 171 ? 10.828 -14.781 2.785 1 98.62 171 ALA B C 1
ATOM 4205 O O . ALA B 1 171 ? 10.195 -14.906 3.832 1 98.62 171 ALA B O 1
ATOM 4206 N N . VAL B 1 172 ? 10.961 -13.641 2.182 1 98.75 172 VAL B N 1
ATOM 4207 C CA . VAL B 1 172 ? 10.445 -12.406 2.758 1 98.75 172 VAL B CA 1
ATOM 4208 C C . VAL B 1 172 ? 8.914 -12.438 2.773 1 98.75 172 VAL B C 1
ATOM 4210 O O . VAL B 1 172 ? 8.289 -12.039 3.758 1 98.75 172 VAL B O 1
ATOM 4213 N N . ALA B 1 173 ? 8.359 -12.922 1.685 1 98.75 173 ALA B N 1
ATOM 4214 C CA . ALA B 1 173 ? 6.906 -13.016 1.603 1 98.75 173 ALA B CA 1
ATOM 4215 C C . ALA B 1 173 ? 6.355 -13.945 2.674 1 98.75 173 ALA B C 1
ATOM 4217 O O . ALA B 1 173 ? 5.352 -13.641 3.32 1 98.75 173 ALA B O 1
ATOM 4218 N N . ILE B 1 174 ? 6.988 -15.102 2.848 1 98.62 174 ILE B N 1
ATOM 4219 C CA . ILE B 1 174 ? 6.562 -16.047 3.869 1 98.62 174 ILE B CA 1
ATOM 4220 C C . ILE B 1 174 ? 6.625 -15.391 5.246 1 98.62 174 ILE B C 1
ATOM 4222 O O . ILE B 1 174 ? 5.688 -15.508 6.039 1 98.62 174 ILE B O 1
ATOM 4226 N N . CYS B 1 175 ? 7.719 -14.719 5.512 1 98.06 175 CYS B N 1
ATOM 4227 C CA . CYS B 1 175 ? 7.871 -14.008 6.773 1 98.06 175 CYS B CA 1
ATOM 4228 C C . CYS B 1 175 ? 6.738 -13.008 6.98 1 98.06 175 CYS B C 1
ATOM 4230 O O . CYS B 1 175 ? 6.16 -12.938 8.07 1 98.06 175 CYS B O 1
ATOM 4232 N N . LYS B 1 176 ? 6.387 -12.281 5.941 1 97.94 176 LYS B N 1
ATOM 4233 C CA . LYS B 1 176 ? 5.301 -11.305 5.992 1 97.94 176 LYS B CA 1
ATOM 4234 C C . LYS B 1 176 ? 3.959 -11.992 6.23 1 97.94 176 LYS B C 1
ATOM 4236 O O . LYS B 1 176 ? 3.182 -11.562 7.09 1 97.94 176 LYS B O 1
ATOM 4241 N N . ILE B 1 177 ? 3.719 -13.039 5.52 1 98.56 177 ILE B N 1
ATOM 4242 C CA . ILE B 1 177 ? 2.447 -13.75 5.578 1 98.56 177 ILE B CA 1
ATOM 4243 C C . ILE B 1 177 ? 2.24 -14.32 6.98 1 98.56 177 ILE B C 1
ATOM 4245 O O . ILE B 1 177 ? 1.123 -14.312 7.504 1 98.56 177 ILE B O 1
ATOM 4249 N N . LEU B 1 178 ? 3.318 -14.75 7.559 1 98.12 178 LEU B N 1
ATOM 4250 C CA . LEU B 1 178 ? 3.219 -15.406 8.859 1 98.12 178 LEU B CA 1
ATOM 4251 C C . LEU B 1 178 ? 3.424 -14.398 9.992 1 98.12 178 LEU B C 1
ATOM 4253 O O . LEU B 1 178 ? 3.57 -14.789 11.148 1 98.12 178 LEU B O 1
ATOM 4257 N N . GLY B 1 179 ? 3.543 -13.133 9.695 1 95.62 179 GLY B N 1
ATOM 4258 C CA . GLY B 1 179 ? 3.604 -12.078 10.695 1 95.62 179 GLY B CA 1
ATOM 4259 C C . GLY B 1 179 ? 4.902 -12.07 11.477 1 95.62 179 GLY B C 1
ATOM 4260 O O . GLY B 1 179 ? 4.91 -11.805 12.68 1 95.62 179 GLY B O 1
ATOM 4261 N N . ALA B 1 180 ? 6.004 -12.375 10.836 1 95.62 180 ALA B N 1
ATOM 4262 C CA . ALA B 1 180 ? 7.266 -12.547 11.555 1 95.62 180 ALA B CA 1
ATOM 4263 C C . ALA B 1 180 ? 8.281 -11.484 11.156 1 95.62 180 ALA B C 1
ATOM 4265 O O . ALA B 1 180 ? 9.477 -11.633 11.391 1 95.62 180 ALA B O 1
ATOM 4266 N N . GLU B 1 181 ? 7.801 -10.375 10.555 1 91.12 181 GLU B N 1
ATOM 4267 C CA . GLU B 1 181 ? 8.695 -9.344 10.023 1 91.12 181 GLU B CA 1
ATOM 4268 C C . GLU B 1 181 ? 9.539 -8.727 11.133 1 91.12 181 GLU B C 1
ATOM 4270 O O . GLU B 1 181 ? 10.656 -8.266 10.891 1 91.12 181 GLU B O 1
ATOM 4275 N N . LYS B 1 182 ? 9.008 -8.688 12.328 1 88.75 182 LYS B N 1
ATOM 4276 C CA . LYS B 1 182 ? 9.711 -8.055 13.438 1 88.75 182 LYS B CA 1
ATOM 4277 C C . LYS B 1 182 ? 10.391 -9.086 14.328 1 88.75 182 LYS B C 1
ATOM 4279 O O . LYS B 1 182 ? 10.883 -8.758 15.406 1 88.75 182 LYS B O 1
ATOM 4284 N N . GLU B 1 183 ? 10.352 -10.328 13.914 1 92.06 183 GLU B N 1
ATOM 4285 C CA . GLU B 1 183 ? 11.047 -11.414 14.602 1 92.06 183 GLU B CA 1
ATOM 4286 C C . GLU B 1 183 ? 12.43 -11.641 14.008 1 92.06 183 GLU B C 1
ATOM 4288 O O . GLU B 1 183 ? 12.75 -11.125 12.938 1 92.06 183 GLU B O 1
ATOM 4293 N N . ASP B 1 184 ? 13.227 -12.289 14.789 1 94.38 184 ASP B N 1
ATOM 4294 C CA . ASP B 1 184 ? 14.594 -12.57 14.344 1 94.38 184 ASP B CA 1
ATOM 4295 C C . ASP B 1 184 ? 14.641 -13.812 13.461 1 94.38 184 ASP B C 1
ATOM 4297 O O . ASP B 1 184 ? 15.18 -14.844 13.867 1 94.38 184 ASP B O 1
ATOM 4301 N N . VAL B 1 185 ? 14.07 -13.727 12.312 1 97.56 185 VAL B N 1
ATOM 4302 C CA . VAL B 1 185 ? 14 -14.844 11.375 1 97.56 185 VAL B CA 1
ATOM 4303 C C . VAL B 1 185 ? 14.961 -14.609 10.211 1 97.56 185 VAL B C 1
ATOM 4305 O O . VAL B 1 185 ? 15.711 -15.508 9.828 1 97.56 185 VAL B O 1
ATOM 4308 N N . ILE B 1 186 ? 14.992 -13.445 9.688 1 98.38 186 ILE B N 1
ATOM 4309 C CA . ILE B 1 186 ? 15.844 -13.07 8.562 1 98.38 186 ILE B CA 1
ATOM 4310 C C . ILE B 1 186 ? 16.938 -12.117 9.031 1 98.38 186 ILE B C 1
ATOM 4312 O O . ILE B 1 186 ? 16.656 -11.148 9.742 1 98.38 186 ILE B O 1
ATOM 4316 N N . ASP B 1 187 ? 18.141 -12.453 8.812 1 98.44 187 ASP B N 1
ATOM 4317 C CA . ASP B 1 187 ? 19.219 -11.477 8.953 1 98.44 187 ASP B CA 1
ATOM 4318 C C . ASP B 1 187 ? 19.141 -10.414 7.859 1 98.44 187 ASP B C 1
ATOM 4320 O O . ASP B 1 187 ? 19.672 -10.617 6.758 1 98.44 187 ASP B O 1
ATOM 4324 N N . TRP B 1 188 ? 18.656 -9.297 8.148 1 97.38 188 TRP B N 1
ATOM 4325 C CA . TRP B 1 188 ? 18.344 -8.266 7.16 1 97.38 188 TRP B CA 1
ATOM 4326 C C . TRP B 1 188 ? 19.609 -7.578 6.656 1 97.38 188 TRP B C 1
ATOM 4328 O O . TRP B 1 188 ? 19.641 -7.082 5.527 1 97.38 188 TRP B O 1
ATOM 4338 N N . ASN B 1 189 ? 20.609 -7.531 7.477 1 97.5 189 ASN B N 1
ATOM 4339 C CA . ASN B 1 189 ? 21.875 -6.941 7.027 1 97.5 189 ASN B CA 1
ATOM 4340 C C . ASN B 1 189 ? 22.516 -7.77 5.914 1 97.5 189 ASN B C 1
ATOM 4342 O O . ASN B 1 189 ? 22.984 -7.215 4.922 1 97.5 189 ASN B O 1
ATOM 4346 N N . LYS B 1 190 ? 22.516 -9.078 6.148 1 98.12 190 LYS B N 1
ATOM 4347 C CA . LYS B 1 190 ? 23.047 -9.953 5.102 1 98.12 190 LYS B CA 1
ATOM 4348 C C . LYS B 1 190 ? 22.203 -9.852 3.83 1 98.12 190 LYS B C 1
ATOM 4350 O O . LYS B 1 190 ? 22.75 -9.812 2.725 1 98.12 190 LYS B O 1
ATOM 4355 N N . LEU B 1 191 ? 20.969 -9.844 4 1 98.44 191 LEU B N 1
ATOM 4356 C CA . LEU B 1 191 ? 20.078 -9.734 2.844 1 98.44 191 LEU B CA 1
ATOM 4357 C C . LEU B 1 191 ? 20.297 -8.414 2.113 1 98.44 191 LEU B C 1
ATOM 4359 O O . LEU B 1 191 ? 20.359 -8.383 0.883 1 98.44 191 LEU B O 1
ATOM 4363 N N . ALA B 1 192 ? 20.406 -7.324 2.84 1 98 192 ALA B N 1
ATOM 4364 C CA . ALA B 1 192 ? 20.641 -6.004 2.258 1 98 192 ALA B CA 1
ATOM 4365 C C . ALA B 1 192 ? 21.922 -6 1.421 1 98 192 ALA B C 1
ATOM 4367 O O . ALA B 1 192 ? 21.953 -5.43 0.327 1 98 192 ALA B O 1
ATOM 4368 N N . THR B 1 193 ? 22.906 -6.641 1.925 1 97.94 193 THR B N 1
ATOM 4369 C CA . THR B 1 193 ? 24.172 -6.723 1.211 1 97.94 193 THR B CA 1
ATOM 4370 C C . THR B 1 193 ? 24 -7.48 -0.103 1 97.94 193 THR B C 1
ATOM 4372 O O . THR B 1 193 ? 24.516 -7.055 -1.14 1 97.94 193 THR B O 1
ATOM 4375 N N . PHE B 1 194 ? 23.359 -8.602 -0.052 1 98.56 194 PHE B N 1
ATOM 4376 C CA . PHE B 1 194 ? 23.094 -9.391 -1.249 1 98.56 194 PHE B CA 1
ATOM 4377 C C . PHE B 1 194 ? 22.344 -8.562 -2.289 1 98.56 194 PHE B C 1
ATOM 4379 O O . PHE B 1 194 ? 22.688 -8.586 -3.473 1 98.56 194 PHE B O 1
ATOM 4386 N N . LEU B 1 195 ? 21.328 -7.82 -1.843 1 98.62 195 LEU B N 1
ATOM 4387 C CA . LEU B 1 195 ? 20.516 -7.008 -2.742 1 98.62 195 LEU B CA 1
ATOM 4388 C C . LEU B 1 195 ? 21.344 -5.891 -3.361 1 98.62 195 LEU B C 1
ATOM 4390 O O . LEU B 1 195 ? 21.266 -5.652 -4.57 1 98.62 195 LEU B O 1
ATOM 4394 N N . LYS B 1 196 ? 22.156 -5.234 -2.611 1 97.81 196 LYS B N 1
ATOM 4395 C CA . LYS B 1 196 ? 23 -4.156 -3.1 1 97.81 196 LYS B CA 1
ATOM 4396 C C . LYS B 1 196 ? 23.984 -4.664 -4.156 1 97.81 196 LYS B C 1
ATOM 4398 O O . LYS B 1 196 ? 24.188 -4.008 -5.18 1 97.81 196 LYS B O 1
ATOM 4403 N N . LYS B 1 197 ? 24.484 -5.805 -3.861 1 98.12 197 LYS B N 1
ATOM 4404 C CA . LYS B 1 197 ? 25.469 -6.383 -4.777 1 98.12 197 LYS B CA 1
ATOM 4405 C C . LYS B 1 197 ? 24.797 -6.855 -6.066 1 98.12 197 LYS B C 1
ATOM 4407 O O . LYS B 1 197 ? 25.469 -7.07 -7.078 1 98.12 197 LYS B O 1
ATOM 4412 N N . SER B 1 198 ? 23.531 -7.051 -6.004 1 98.44 198 SER B N 1
ATOM 4413 C CA . SER B 1 198 ? 22.812 -7.57 -7.16 1 98.44 198 SER B CA 1
ATOM 4414 C C . SER B 1 198 ? 22.266 -6.438 -8.031 1 98.44 198 SER B C 1
ATOM 4416 O O . SER B 1 198 ? 21.656 -6.684 -9.062 1 98.44 198 SER B O 1
ATOM 4418 N N . LEU B 1 199 ? 22.406 -5.207 -7.59 1 98.19 199 LEU B N 1
ATOM 4419 C CA . LEU B 1 199 ? 22 -4.031 -8.359 1 98.19 199 LEU B CA 1
ATOM 4420 C C . LEU B 1 199 ? 23.047 -3.703 -9.422 1 98.19 199 LEU B C 1
ATOM 4422 O O . LEU B 1 199 ? 24.234 -3.564 -9.125 1 98.19 199 LEU B O 1
ATOM 4426 N N . ASN B 1 200 ? 22.609 -3.6 -10.633 1 97.44 200 ASN B N 1
ATOM 4427 C CA . ASN B 1 200 ? 23.516 -3.326 -11.742 1 97.44 200 ASN B CA 1
ATOM 4428 C C . ASN B 1 200 ? 23.547 -1.838 -12.078 1 97.44 200 ASN B C 1
ATOM 4430 O O . ASN B 1 200 ? 22.688 -1.074 -11.641 1 97.44 200 ASN B O 1
ATOM 4434 N N . ILE B 1 201 ? 24.422 -1.461 -12.898 1 95.19 201 ILE B N 1
ATOM 4435 C CA . ILE B 1 201 ? 24.672 -0.066 -13.25 1 95.19 201 ILE B CA 1
ATOM 4436 C C . ILE B 1 201 ? 23.516 0.472 -14.086 1 95.19 201 ILE B C 1
ATOM 4438 O O . ILE B 1 201 ? 23.219 1.669 -14.055 1 95.19 201 ILE B O 1
ATOM 4442 N N . ASP B 1 202 ? 22.891 -0.433 -14.836 1 94.38 202 ASP B N 1
ATOM 4443 C CA . ASP B 1 202 ? 21.797 0.025 -15.68 1 94.38 202 ASP B CA 1
ATOM 4444 C C . ASP B 1 202 ? 20.531 0.281 -14.859 1 94.38 202 ASP B C 1
ATOM 4446 O O . ASP B 1 202 ? 19.531 0.792 -15.383 1 94.38 202 ASP B O 1
ATOM 4450 N N . GLY B 1 203 ? 20.5 -0.136 -13.57 1 95.94 203 GLY B N 1
ATOM 4451 C CA . GLY B 1 203 ? 19.391 0.148 -12.688 1 95.94 203 GLY B CA 1
ATOM 4452 C C . GLY B 1 203 ? 18.578 -1.085 -12.328 1 95.94 203 GLY B C 1
ATOM 4453 O O . GLY B 1 203 ? 17.828 -1.085 -11.352 1 95.94 203 GLY B O 1
ATOM 4454 N N . GLY B 1 204 ? 18.656 -2.16 -13.18 1 97.31 204 GLY B N 1
ATOM 4455 C CA . GLY B 1 204 ? 17.953 -3.402 -12.883 1 97.31 204 GLY B CA 1
ATOM 4456 C C . GLY B 1 204 ? 18.719 -4.297 -11.922 1 97.31 204 GLY B C 1
ATOM 4457 O O . GLY B 1 204 ? 19.875 -4.016 -11.586 1 97.31 204 GLY B O 1
ATOM 4458 N N . LEU B 1 205 ? 18.094 -5.332 -11.445 1 98.31 205 LEU B N 1
ATOM 4459 C CA . LEU B 1 205 ? 18.719 -6.293 -10.547 1 98.31 205 LEU B CA 1
ATOM 4460 C C . LEU B 1 205 ? 18.797 -7.672 -11.195 1 98.31 205 LEU B C 1
ATOM 4462 O O . LEU B 1 205 ? 17.859 -8.086 -11.891 1 98.31 205 LEU B O 1
ATOM 4466 N N . GLY B 1 206 ? 19.906 -8.32 -10.898 1 97.56 206 GLY B N 1
ATOM 4467 C CA . GLY B 1 206 ? 20.094 -9.68 -11.391 1 97.56 206 GLY B CA 1
ATOM 4468 C C . GLY B 1 206 ? 19.547 -10.734 -10.438 1 97.56 206 GLY B C 1
ATOM 4469 O O . GLY B 1 206 ? 19.094 -10.414 -9.336 1 97.56 206 GLY B O 1
ATOM 4470 N N . GLN B 1 207 ? 19.625 -11.961 -10.883 1 96.69 207 GLN B N 1
ATOM 4471 C CA . GLN B 1 207 ? 19.234 -13.094 -10.047 1 96.69 207 GLN B CA 1
ATOM 4472 C C . GLN B 1 207 ? 20.156 -13.227 -8.836 1 96.69 207 GLN B C 1
ATOM 4474 O O . GLN B 1 207 ? 19.734 -13.727 -7.789 1 96.69 207 GLN B O 1
ATOM 4479 N N . ALA B 1 208 ? 21.328 -12.844 -9.086 1 97 208 ALA B N 1
ATOM 4480 C CA . ALA B 1 208 ? 22.391 -12.789 -8.086 1 97 208 ALA B CA 1
ATOM 4481 C C . ALA B 1 208 ? 23.453 -11.75 -8.469 1 97 208 ALA B C 1
ATOM 4483 O O . ALA B 1 208 ? 23.422 -11.203 -9.578 1 97 208 ALA B O 1
ATOM 4484 N N . PRO B 1 209 ? 24.328 -11.469 -7.508 1 96.81 209 PRO B N 1
ATOM 4485 C CA . PRO B 1 209 ? 25.406 -10.531 -7.859 1 96.81 209 PRO B CA 1
ATOM 4486 C C . PRO B 1 209 ? 26.125 -10.922 -9.148 1 96.81 209 PRO B C 1
ATOM 4488 O O . PRO B 1 209 ? 26.375 -12.109 -9.391 1 96.81 209 PRO B O 1
ATOM 4491 N N . GLU B 1 210 ? 26.359 -9.984 -10.039 1 94.5 210 GLU B N 1
ATOM 4492 C CA . GLU B 1 210 ? 27.125 -10.102 -11.273 1 94.5 210 GLU B CA 1
ATOM 4493 C C . GLU B 1 210 ? 26.266 -10.664 -12.398 1 94.5 210 GLU B C 1
ATOM 4495 O O . GLU B 1 210 ? 26.719 -10.766 -13.539 1 94.5 210 GLU B O 1
ATOM 4500 N N . ASP B 1 211 ? 25.062 -11.062 -12.086 1 95.69 211 ASP B N 1
ATOM 4501 C CA . ASP B 1 211 ? 24.156 -11.5 -13.141 1 95.69 211 ASP B CA 1
ATOM 4502 C C . ASP B 1 211 ? 23.531 -10.305 -13.867 1 95.69 211 ASP B C 1
ATOM 4504 O O . ASP B 1 211 ? 23.5 -9.195 -13.328 1 95.69 211 ASP B O 1
ATOM 4508 N N . GLU B 1 212 ? 23.078 -10.531 -14.992 1 95.06 212 GLU B N 1
ATOM 4509 C CA . GLU B 1 212 ? 22.453 -9.469 -15.781 1 95.06 212 GLU B CA 1
ATOM 4510 C C . GLU B 1 212 ? 21.125 -9.055 -15.18 1 95.06 212 GLU B C 1
ATOM 4512 O O . GLU B 1 212 ? 20.453 -9.859 -14.516 1 95.06 212 GLU B O 1
ATOM 4517 N N . SER B 1 213 ? 20.734 -7.809 -15.445 1 95.88 213 SER B N 1
ATOM 4518 C CA . SER B 1 213 ? 19.438 -7.305 -15.008 1 95.88 213 SER B CA 1
ATOM 4519 C C . SER B 1 213 ? 18.297 -8.07 -15.664 1 95.88 213 SER B C 1
ATOM 4521 O O . SER B 1 213 ? 18.359 -8.375 -16.859 1 95.88 213 SER B O 1
ATOM 4523 N N . HIS B 1 214 ? 17.312 -8.398 -14.867 1 96.25 214 HIS B N 1
ATOM 4524 C CA . HIS B 1 214 ? 16.141 -9.164 -15.297 1 96.25 214 HIS B CA 1
ATOM 4525 C C . HIS B 1 214 ? 14.875 -8.641 -14.633 1 96.25 214 HIS B C 1
ATOM 4527 O O . HIS B 1 214 ? 14.883 -8.312 -13.445 1 96.25 214 HIS B O 1
ATOM 4533 N N . GLY B 1 215 ? 13.812 -8.586 -15.445 1 96.88 215 GLY B N 1
ATOM 4534 C CA . GLY B 1 215 ? 12.562 -8.055 -14.922 1 96.88 215 GLY B CA 1
ATOM 4535 C C . GLY B 1 215 ? 12.039 -8.828 -13.727 1 96.88 215 GLY B C 1
ATOM 4536 O O . GLY B 1 215 ? 11.602 -8.227 -12.742 1 96.88 215 GLY B O 1
ATOM 4537 N N . GLY B 1 216 ? 12.062 -10.172 -13.852 1 97.31 216 GLY B N 1
ATOM 4538 C CA . GLY B 1 216 ? 11.586 -11 -12.758 1 97.31 216 GLY B CA 1
ATOM 4539 C C . GLY B 1 216 ? 12.383 -10.82 -11.477 1 97.31 216 GLY B C 1
ATOM 4540 O O . GLY B 1 216 ? 11.805 -10.68 -10.398 1 97.31 216 GLY B O 1
ATOM 4541 N N . SER B 1 217 ? 13.672 -10.781 -11.594 1 98 217 SER B N 1
ATOM 4542 C CA . SER B 1 217 ? 14.539 -10.617 -10.43 1 98 217 SER B CA 1
ATOM 4543 C C . SER B 1 217 ? 14.391 -9.227 -9.828 1 98 217 SER B C 1
ATOM 4545 O O . SER B 1 217 ? 14.43 -9.07 -8.602 1 98 217 SER B O 1
ATOM 4547 N N . THR B 1 218 ? 14.25 -8.234 -10.672 1 98.56 218 THR B N 1
ATOM 4548 C CA . THR B 1 218 ? 14.031 -6.871 -10.203 1 98.56 218 THR B CA 1
ATOM 4549 C C . THR B 1 218 ? 12.742 -6.773 -9.391 1 98.56 218 THR B C 1
ATOM 4551 O O . THR B 1 218 ? 12.719 -6.176 -8.312 1 98.56 218 THR B O 1
ATOM 4554 N N . PHE B 1 219 ? 11.75 -7.422 -9.891 1 98.69 219 PHE B N 1
ATOM 4555 C CA . PHE B 1 219 ? 10.5 -7.469 -9.141 1 98.69 219 PHE B CA 1
ATOM 4556 C C . PHE B 1 219 ? 10.711 -8.117 -7.781 1 98.69 219 PHE B C 1
ATOM 4558 O O . PHE B 1 219 ? 10.266 -7.586 -6.762 1 98.69 219 PHE B O 1
ATOM 4565 N N . CYS B 1 220 ? 11.289 -9.242 -7.75 1 98.81 220 CYS B N 1
ATOM 4566 C CA . CYS B 1 220 ? 11.5 -9.984 -6.512 1 98.81 220 CYS B CA 1
ATOM 4567 C C . CYS B 1 220 ? 12.227 -9.125 -5.48 1 98.81 220 CYS B C 1
ATOM 4569 O O . CYS B 1 220 ? 11.852 -9.109 -4.305 1 98.81 220 CYS B O 1
ATOM 4571 N N . ALA B 1 221 ? 13.219 -8.406 -5.906 1 98.81 221 ALA B N 1
ATOM 4572 C CA . ALA B 1 221 ? 13.992 -7.559 -5 1 98.81 221 ALA B CA 1
ATOM 4573 C C . ALA B 1 221 ? 13.141 -6.41 -4.461 1 98.81 221 ALA B C 1
ATOM 4575 O O . ALA B 1 221 ? 13.07 -6.191 -3.25 1 98.81 221 ALA B O 1
ATOM 4576 N N . ILE B 1 222 ? 12.453 -5.723 -5.371 1 98.81 222 ILE B N 1
ATOM 4577 C CA . ILE B 1 222 ? 11.688 -4.535 -5 1 98.81 222 ILE B CA 1
ATOM 4578 C C . ILE B 1 222 ? 10.492 -4.938 -4.145 1 98.81 222 ILE B C 1
ATOM 4580 O O . ILE B 1 222 ? 10.188 -4.281 -3.146 1 98.81 222 ILE B O 1
ATOM 4584 N N . ALA B 1 223 ? 9.844 -6 -4.547 1 98.81 223 ALA B N 1
ATOM 4585 C CA . ALA B 1 223 ? 8.727 -6.5 -3.748 1 98.81 223 ALA B CA 1
ATOM 4586 C C . ALA B 1 223 ? 9.195 -6.91 -2.355 1 98.81 223 ALA B C 1
ATOM 4588 O O . ALA B 1 223 ? 8.5 -6.676 -1.364 1 98.81 223 ALA B O 1
ATOM 4589 N N . SER B 1 224 ? 10.359 -7.512 -2.275 1 98.75 224 SER B N 1
ATOM 4590 C CA . SER B 1 224 ? 10.906 -7.914 -0.981 1 98.75 224 SER B CA 1
ATOM 4591 C C . SER B 1 224 ? 11.148 -6.703 -0.084 1 98.75 224 SER B C 1
ATOM 4593 O O . SER B 1 224 ? 10.781 -6.715 1.093 1 98.75 224 SER B O 1
ATOM 4595 N N . LEU B 1 225 ? 11.734 -5.695 -0.66 1 98.56 225 LEU B N 1
ATOM 4596 C CA . LEU B 1 225 ? 12 -4.48 0.104 1 98.56 225 LEU B CA 1
ATOM 4597 C C . LEU B 1 225 ? 10.695 -3.832 0.554 1 98.56 225 LEU B C 1
ATOM 4599 O O . LEU B 1 225 ? 10.594 -3.357 1.688 1 98.56 225 LEU B O 1
ATOM 4603 N N . ALA B 1 226 ? 9.727 -3.822 -0.304 1 98.44 226 ALA B N 1
ATOM 4604 C CA . ALA B 1 226 ? 8.43 -3.236 0.034 1 98.44 226 ALA B CA 1
ATOM 4605 C C . ALA B 1 226 ? 7.746 -4.023 1.146 1 98.44 226 ALA B C 1
ATOM 4607 O O . ALA B 1 226 ? 7.266 -3.443 2.121 1 98.44 226 ALA B O 1
ATOM 4608 N N . LEU B 1 227 ? 7.746 -5.352 1.024 1 98.31 227 LEU B N 1
ATOM 4609 C CA . LEU B 1 227 ? 7.066 -6.219 1.981 1 98.31 227 LEU B CA 1
ATOM 4610 C C . LEU B 1 227 ? 7.738 -6.152 3.348 1 98.31 227 LEU B C 1
ATOM 4612 O O . LEU B 1 227 ? 7.098 -6.391 4.375 1 98.31 227 LEU B O 1
ATOM 4616 N N . SER B 1 228 ? 9.008 -5.848 3.375 1 97.44 228 SER B N 1
ATOM 4617 C CA . SER B 1 228 ? 9.734 -5.773 4.637 1 97.44 228 SER B CA 1
ATOM 4618 C C . SER B 1 228 ? 9.797 -4.34 5.152 1 97.44 228 SER B C 1
ATOM 4620 O O . SER B 1 228 ? 10.453 -4.066 6.16 1 97.44 228 SER B O 1
ATOM 4622 N N . ASN B 1 229 ? 9.164 -3.406 4.426 1 96.75 229 ASN B N 1
ATOM 4623 C CA . ASN B 1 229 ? 9.141 -1.996 4.801 1 96.75 229 ASN B CA 1
ATOM 4624 C C . ASN B 1 229 ? 10.547 -1.409 4.875 1 96.75 229 ASN B C 1
ATOM 4626 O O . ASN B 1 229 ? 10.891 -0.725 5.844 1 96.75 229 ASN B O 1
ATOM 4630 N N . ARG B 1 230 ? 11.344 -1.69 3.869 1 96.62 230 ARG B N 1
ATOM 4631 C CA . ARG B 1 230 ? 12.727 -1.227 3.812 1 96.62 230 ARG B CA 1
ATOM 4632 C C . ARG B 1 230 ? 13.023 -0.553 2.477 1 96.62 230 ARG B C 1
ATOM 4634 O O . ARG B 1 230 ? 14.172 -0.241 2.176 1 96.62 230 ARG B O 1
ATOM 4641 N N . LEU B 1 231 ? 11.984 -0.317 1.718 1 97.88 231 LEU B N 1
ATOM 4642 C CA . LEU B 1 231 ? 12.172 0.173 0.356 1 97.88 231 LEU B CA 1
ATOM 4643 C C . LEU B 1 231 ? 12.609 1.633 0.359 1 97.88 231 LEU B C 1
ATOM 4645 O O . LEU B 1 231 ? 13.461 2.029 -0.434 1 97.88 231 LEU B O 1
ATOM 4649 N N . TRP B 1 232 ? 12.094 2.414 1.25 1 95.06 232 TRP B N 1
ATOM 4650 C CA . TRP B 1 232 ? 12.305 3.855 1.18 1 95.06 232 TRP B CA 1
ATOM 4651 C C . TRP B 1 232 ? 13.211 4.332 2.312 1 95.06 232 TRP B C 1
ATOM 4653 O O . TRP B 1 232 ? 13.281 5.527 2.596 1 95.06 232 TRP B O 1
ATOM 4663 N N . THR B 1 233 ? 13.922 3.42 2.949 1 91.12 233 THR B N 1
ATOM 4664 C CA . THR B 1 233 ? 14.773 3.744 4.09 1 91.12 233 THR B CA 1
ATOM 4665 C C . THR B 1 233 ? 16.172 4.148 3.623 1 91.12 233 THR B C 1
ATOM 4667 O O . THR B 1 233 ? 16.984 4.621 4.422 1 91.12 233 THR B O 1
ATOM 4670 N N . GLU B 1 234 ? 16.516 3.875 2.314 1 91.12 234 GLU B N 1
ATOM 4671 C CA . GLU B 1 234 ? 17.797 4.18 1.676 1 91.12 234 GLU B CA 1
ATOM 4672 C C . GLU B 1 234 ? 18.906 3.285 2.217 1 91.12 234 GLU B C 1
ATOM 4674 O O . GLU B 1 234 ? 20.094 3.58 2.033 1 91.12 234 GLU B O 1
ATOM 4679 N N . GLU B 1 235 ? 18.5 2.232 2.938 1 91.62 235 GLU B N 1
ATOM 4680 C CA . GLU B 1 235 ? 19.484 1.271 3.439 1 91.62 235 GLU B CA 1
ATOM 4681 C C . GLU B 1 235 ? 20.016 0.396 2.312 1 91.62 235 GLU B C 1
ATOM 4683 O O . GLU B 1 235 ? 21.188 -0.006 2.34 1 91.62 235 GLU B O 1
ATOM 4688 N N . VAL B 1 236 ? 19.188 0.098 1.408 1 95.56 236 VAL B N 1
ATOM 4689 C CA . VAL B 1 236 ? 19.562 -0.782 0.308 1 95.56 236 VAL B CA 1
ATOM 4690 C C . VAL B 1 236 ? 19.641 0.02 -0.989 1 95.56 236 VAL B C 1
ATOM 4692 O O . VAL B 1 236 ? 20.672 -0.015 -1.685 1 95.56 236 VAL B O 1
ATOM 4695 N N . LEU B 1 237 ? 18.672 0.777 -1.299 1 97 237 LEU B N 1
ATOM 4696 C CA . LEU B 1 237 ? 18.594 1.601 -2.5 1 97 237 LEU B CA 1
ATOM 4697 C C . LEU B 1 237 ? 18.484 3.078 -2.141 1 97 237 LEU B C 1
ATOM 4699 O O . LEU B 1 237 ? 17.609 3.473 -1.37 1 97 237 LEU B O 1
ATOM 4703 N N . THR B 1 238 ? 19.297 3.846 -2.736 1 94.44 238 THR B N 1
ATOM 4704 C CA . THR B 1 238 ? 19.156 5.293 -2.615 1 94.44 238 THR B CA 1
ATOM 4705 C C . THR B 1 238 ? 18.062 5.812 -3.543 1 94.44 238 THR B C 1
ATOM 4707 O O . THR B 1 238 ? 17.578 5.078 -4.402 1 94.44 238 THR B O 1
ATOM 4710 N N . ARG B 1 239 ? 17.734 7.074 -3.393 1 91.44 239 ARG B N 1
ATOM 4711 C CA . ARG B 1 239 ? 16.75 7.688 -4.293 1 91.44 239 ARG B CA 1
ATOM 4712 C C . ARG B 1 239 ? 17.266 7.676 -5.73 1 91.44 239 ARG B C 1
ATOM 4714 O O . ARG B 1 239 ? 16.484 7.469 -6.664 1 91.44 239 ARG B O 1
ATOM 4721 N N . ARG B 1 240 ? 18.5 7.898 -5.883 1 93 240 ARG B N 1
ATOM 4722 C CA . ARG B 1 240 ? 19.109 7.875 -7.211 1 93 240 ARG B CA 1
ATOM 4723 C C . ARG B 1 240 ? 19.016 6.484 -7.828 1 93 240 ARG B C 1
ATOM 4725 O O . ARG B 1 240 ? 18.75 6.348 -9.023 1 93 240 ARG B O 1
ATOM 4732 N N . ASP B 1 241 ? 19.266 5.488 -7 1 97 241 ASP B N 1
ATOM 4733 C CA . ASP B 1 241 ? 19.141 4.113 -7.469 1 97 241 ASP B CA 1
ATOM 4734 C C . ASP B 1 241 ? 17.719 3.834 -7.949 1 97 241 ASP B C 1
ATOM 4736 O O . ASP B 1 241 ? 17.516 3.205 -8.992 1 97 241 ASP B O 1
ATOM 4740 N N . ILE B 1 242 ? 16.766 4.332 -7.195 1 97 242 ILE B N 1
ATOM 4741 C CA . ILE B 1 242 ? 15.359 4.105 -7.523 1 97 242 ILE B CA 1
ATOM 4742 C C . ILE B 1 242 ? 15.016 4.816 -8.828 1 97 242 ILE B C 1
ATOM 4744 O O . ILE B 1 242 ? 14.336 4.25 -9.688 1 97 242 ILE B O 1
ATOM 4748 N N . ASP B 1 243 ? 15.516 5.996 -9.023 1 94.69 243 ASP B N 1
ATOM 4749 C CA . ASP B 1 243 ? 15.281 6.73 -10.266 1 94.69 243 ASP B CA 1
ATOM 4750 C C . ASP B 1 243 ? 15.859 5.98 -11.461 1 94.69 243 ASP B C 1
ATOM 4752 O O . ASP B 1 243 ? 15.227 5.898 -12.516 1 94.69 243 ASP B O 1
ATOM 4756 N N . ARG B 1 244 ? 17.031 5.484 -11.266 1 96.88 244 ARG B N 1
ATOM 4757 C CA . ARG B 1 244 ? 17.688 4.715 -12.328 1 96.88 244 ARG B CA 1
ATOM 4758 C C . ARG B 1 244 ? 16.891 3.443 -12.633 1 96.88 244 ARG B C 1
ATOM 4760 O O . ARG B 1 244 ? 16.75 3.062 -13.797 1 96.88 244 ARG B O 1
ATOM 4767 N N . LEU B 1 245 ? 16.453 2.836 -11.617 1 98 245 LEU B N 1
ATOM 4768 C CA . LEU B 1 245 ? 15.656 1.624 -11.766 1 98 245 LEU B CA 1
ATOM 4769 C C . LEU B 1 245 ? 14.367 1.916 -12.523 1 98 245 LEU B C 1
ATOM 4771 O O . LEU B 1 245 ? 13.977 1.153 -13.406 1 98 245 LEU B O 1
ATOM 4775 N N . ILE B 1 246 ? 13.688 2.984 -12.188 1 97.12 246 ILE B N 1
ATOM 4776 C CA . ILE B 1 246 ? 12.461 3.379 -12.859 1 97.12 246 ILE B CA 1
ATOM 4777 C C . ILE B 1 246 ? 12.734 3.604 -14.352 1 97.12 246 ILE B C 1
ATOM 4779 O O . ILE B 1 246 ? 11.977 3.131 -15.203 1 97.12 246 ILE B O 1
ATOM 4783 N N . ARG B 1 247 ? 13.82 4.266 -14.68 1 95.94 247 ARG B N 1
ATOM 4784 C CA . ARG B 1 247 ? 14.195 4.496 -16.062 1 95.94 247 ARG B CA 1
ATOM 4785 C C . ARG B 1 247 ? 14.438 3.176 -16.797 1 95.94 247 ARG B C 1
ATOM 4787 O O . ARG B 1 247 ? 13.977 2.986 -17.922 1 95.94 247 ARG B O 1
ATOM 4794 N N . TRP B 1 248 ? 15.156 2.338 -16.109 1 96.81 248 TRP B N 1
ATOM 4795 C CA . TRP B 1 248 ? 15.422 1.018 -16.672 1 96.81 248 TRP B CA 1
ATOM 4796 C C . TRP B 1 248 ? 14.117 0.283 -16.969 1 96.81 248 TRP B C 1
ATOM 4798 O O . TRP B 1 248 ? 13.945 -0.281 -18.062 1 96.81 248 TRP B O 1
ATOM 4808 N N . ALA B 1 249 ? 13.219 0.306 -16.062 1 96.94 249 ALA B N 1
ATOM 4809 C CA . ALA B 1 249 ? 11.961 -0.435 -16.172 1 96.94 249 ALA B CA 1
ATOM 4810 C C . ALA B 1 249 ? 11.094 0.118 -17.297 1 96.94 249 ALA B C 1
ATOM 4812 O O . ALA B 1 249 ? 10.492 -0.644 -18.062 1 96.94 249 ALA B O 1
ATOM 4813 N N . ILE B 1 250 ? 10.977 1.399 -17.406 1 95.25 250 ILE B N 1
ATOM 4814 C CA . ILE B 1 250 ? 10.133 2.033 -18.422 1 95.25 250 ILE B CA 1
ATOM 4815 C C . ILE B 1 250 ? 10.664 1.714 -19.812 1 95.25 250 ILE B C 1
ATOM 4817 O O . ILE B 1 250 ? 9.891 1.556 -20.766 1 95.25 250 ILE B O 1
ATOM 4821 N N . GLN B 1 251 ? 11.953 1.561 -19.922 1 93.81 251 GLN B N 1
ATOM 4822 C CA . GLN B 1 251 ? 12.586 1.271 -21.203 1 93.81 251 GLN B CA 1
ATOM 4823 C C . GLN B 1 251 ? 12.297 -0.159 -21.656 1 93.81 251 GLN B C 1
ATOM 4825 O O . GLN B 1 251 ? 12.539 -0.517 -22.812 1 93.81 251 GLN B O 1
ATOM 4830 N N . LYS B 1 252 ? 11.719 -0.889 -20.812 1 94.12 252 LYS B N 1
ATOM 4831 C CA . LYS B 1 252 ? 11.398 -2.271 -21.156 1 94.12 252 LYS B CA 1
ATOM 4832 C C . LYS B 1 252 ? 10.062 -2.365 -21.875 1 94.12 252 LYS B C 1
ATOM 4834 O O . LYS B 1 252 ? 9.648 -3.449 -22.297 1 94.12 252 LYS B O 1
ATOM 4839 N N . GLN B 1 253 ? 9.414 -1.235 -22.016 1 92.81 253 GLN B N 1
ATOM 4840 C CA . GLN B 1 253 ? 8.141 -1.272 -22.734 1 92.81 253 GLN B CA 1
ATOM 4841 C C . GLN B 1 253 ? 8.359 -1.047 -24.234 1 92.81 253 GLN B C 1
ATOM 4843 O O . GLN B 1 253 ? 9 -0.073 -24.625 1 92.81 253 GLN B O 1
ATOM 4848 N N . GLU B 1 254 ? 7.941 -1.806 -25 1 91 254 GLU B N 1
ATOM 4849 C CA . GLU B 1 254 ? 7.77 -1.602 -26.438 1 91 254 GLU B CA 1
ATOM 4850 C C . GLU B 1 254 ? 6.293 -1.448 -26.797 1 91 254 GLU B C 1
ATOM 4852 O O . GLU B 1 254 ? 5.777 -0.331 -26.859 1 91 254 GLU B O 1
ATOM 4857 N N . ILE B 1 255 ? 5.559 -2.559 -26.922 1 88.06 255 ILE B N 1
ATOM 4858 C CA . ILE B 1 255 ? 4.102 -2.549 -26.859 1 88.06 255 ILE B CA 1
ATOM 4859 C C . ILE B 1 255 ? 3.648 -3.057 -25.484 1 88.06 255 ILE B C 1
ATOM 4861 O O . ILE B 1 255 ? 2.963 -2.346 -24.75 1 88.06 255 ILE B O 1
ATOM 4865 N N . GLY B 1 256 ? 4.062 -4.309 -25.312 1 92.75 256 GLY B N 1
ATOM 4866 C CA . GLY B 1 256 ? 4.039 -4.82 -23.953 1 92.75 256 GLY B CA 1
ATOM 4867 C C . GLY B 1 256 ? 5.34 -4.594 -23.203 1 92.75 256 GLY B C 1
ATOM 4868 O O . GLY B 1 256 ? 5.961 -3.535 -23.344 1 92.75 256 GLY B O 1
ATOM 4869 N N . PHE B 1 257 ? 5.691 -5.531 -22.359 1 92.12 257 PHE B N 1
ATOM 4870 C CA . PHE B 1 257 ? 6.961 -5.461 -21.641 1 92.12 257 PHE B CA 1
ATOM 4871 C C . PHE B 1 257 ? 7.801 -6.707 -21.906 1 92.12 257 PHE B C 1
ATOM 4873 O O . PHE B 1 257 ? 7.262 -7.785 -22.141 1 92.12 257 PHE B O 1
ATOM 4880 N N . HIS B 1 258 ? 9.094 -6.496 -21.859 1 88.69 258 HIS B N 1
ATOM 4881 C CA . HIS B 1 258 ? 10.039 -7.609 -21.859 1 88.69 258 HIS B CA 1
ATOM 4882 C C . HIS B 1 258 ? 10.977 -7.539 -20.656 1 88.69 258 HIS B C 1
ATOM 4884 O O . HIS B 1 258 ? 11.062 -6.508 -19.984 1 88.69 258 HIS B O 1
ATOM 4890 N N . GLY B 1 259 ? 11.664 -8.703 -20.391 1 84.81 259 GLY B N 1
ATOM 4891 C CA . GLY B 1 259 ? 12.398 -8.797 -19.141 1 84.81 259 GLY B CA 1
ATOM 4892 C C . GLY B 1 259 ? 13.891 -8.555 -19.297 1 84.81 259 GLY B C 1
ATOM 4893 O O . GLY B 1 259 ? 14.602 -8.367 -18.312 1 84.81 259 GLY B O 1
ATOM 4894 N N . ARG B 1 260 ? 14.359 -8.703 -20.516 1 83.81 260 ARG B N 1
ATOM 4895 C CA . ARG B 1 260 ? 15.789 -8.562 -20.797 1 83.81 260 ARG B CA 1
ATOM 4896 C C . ARG B 1 260 ? 16.016 -7.781 -22.078 1 83.81 260 ARG B C 1
ATOM 4898 O O . ARG B 1 260 ? 15.117 -7.668 -22.922 1 83.81 260 ARG B O 1
ATOM 4905 N N . ALA B 1 261 ? 17.203 -7.305 -22.156 1 76.88 261 ALA B N 1
ATOM 4906 C CA . ALA B 1 261 ? 17.562 -6.586 -23.375 1 76.88 261 ALA B CA 1
ATOM 4907 C C . ALA B 1 261 ? 17.484 -7.496 -24.594 1 76.88 261 ALA B C 1
ATOM 4909 O O . ALA B 1 261 ? 17.906 -8.656 -24.531 1 76.88 261 ALA B O 1
ATOM 4910 N N . HIS B 1 262 ? 16.844 -7.062 -25.578 1 74.12 262 HIS B N 1
ATOM 4911 C CA . HIS B 1 262 ? 16.812 -7.691 -26.891 1 74.12 262 HIS B CA 1
ATOM 4912 C C . HIS B 1 262 ? 15.93 -8.93 -26.891 1 74.12 262 HIS B C 1
ATOM 4914 O O . HIS B 1 262 ? 16.172 -9.875 -27.641 1 74.12 262 HIS B O 1
ATOM 4920 N N . LYS B 1 263 ? 15.062 -9.094 -25.891 1 80.69 263 LYS B N 1
ATOM 4921 C CA . LYS B 1 263 ? 14.047 -10.141 -25.891 1 80.69 263 LYS B CA 1
ATOM 4922 C C . LYS B 1 263 ? 12.68 -9.578 -26.266 1 80.69 263 LYS B C 1
ATOM 4924 O O . LYS B 1 263 ? 12.398 -8.406 -26.016 1 80.69 263 LYS B O 1
ATOM 4929 N N . PRO B 1 264 ? 11.922 -10.406 -26.859 1 84.19 264 PRO B N 1
ATOM 4930 C CA . PRO B 1 264 ? 10.586 -9.914 -27.203 1 84.19 264 PRO B CA 1
ATOM 4931 C C . PRO B 1 264 ? 9.703 -9.703 -25.984 1 84.19 264 PRO B C 1
ATOM 4933 O O . PRO B 1 264 ? 9.992 -10.227 -24.906 1 84.19 264 PRO B O 1
ATOM 4936 N N . ASP B 1 265 ? 8.68 -8.914 -26.219 1 88.5 265 ASP B N 1
ATOM 4937 C CA . ASP B 1 265 ? 7.68 -8.727 -25.156 1 88.5 265 ASP B CA 1
ATOM 4938 C C . ASP B 1 265 ? 7.027 -10.055 -24.781 1 88.5 265 ASP B C 1
ATOM 4940 O O . ASP B 1 265 ? 6.762 -10.891 -25.641 1 88.5 265 ASP B O 1
ATOM 4944 N N . ASP B 1 266 ? 6.914 -10.227 -23.562 1 91.31 266 ASP B N 1
ATOM 4945 C CA . ASP B 1 266 ? 6.328 -11.406 -22.922 1 91.31 266 ASP B CA 1
ATOM 4946 C C . ASP B 1 266 ? 5.215 -11.016 -21.953 1 91.31 266 ASP B C 1
ATOM 4948 O O . ASP B 1 266 ? 5.379 -10.094 -21.156 1 91.31 266 ASP B O 1
ATOM 4952 N N . SER B 1 267 ? 4.117 -11.719 -22.031 1 92.88 267 SER B N 1
ATOM 4953 C CA . SER B 1 267 ? 2.91 -11.297 -21.328 1 92.88 267 SER B CA 1
ATOM 4954 C C . SER B 1 267 ? 3.127 -11.273 -19.828 1 92.88 267 SER B C 1
ATOM 4956 O O . SER B 1 267 ? 2.549 -10.438 -19.125 1 92.88 267 SER B O 1
ATOM 4958 N N . CYS B 1 268 ? 3.926 -12.141 -19.312 1 94.75 268 CYS B N 1
ATOM 4959 C CA . CYS B 1 268 ? 4.105 -12.188 -17.859 1 94.75 268 CYS B CA 1
ATOM 4960 C C . CYS B 1 268 ? 4.844 -10.945 -17.359 1 94.75 268 CYS B C 1
ATOM 4962 O O . CYS B 1 268 ? 4.637 -10.508 -16.234 1 94.75 268 CYS B O 1
ATOM 4964 N N . TYR B 1 269 ? 5.688 -10.312 -18.156 1 95.88 269 TYR B N 1
ATOM 4965 C CA . TYR B 1 269 ? 6.461 -9.148 -17.734 1 95.88 269 TYR B CA 1
ATOM 4966 C C . TYR B 1 269 ? 5.578 -7.914 -17.625 1 95.88 269 TYR B C 1
ATOM 4968 O O . TYR B 1 269 ? 5.973 -6.906 -17.031 1 95.88 269 TYR B O 1
ATOM 4976 N N . SER B 1 270 ? 4.363 -8.039 -18.203 1 96.81 270 SER B N 1
ATOM 4977 C CA . SER B 1 270 ? 3.383 -6.988 -17.953 1 96.81 270 SER B CA 1
ATOM 4978 C C . SER B 1 270 ? 3.1 -6.84 -16.469 1 96.81 270 SER B C 1
ATOM 4980 O O . SER B 1 270 ? 2.859 -5.734 -15.977 1 96.81 270 SER B O 1
ATOM 4982 N N . PHE B 1 271 ? 3.209 -7.992 -15.859 1 98.06 271 PHE B N 1
ATOM 4983 C CA . PHE B 1 271 ? 3.039 -7.914 -14.414 1 98.06 271 PHE B CA 1
ATOM 4984 C C . PHE B 1 271 ? 4.363 -7.598 -13.727 1 98.06 271 PHE B C 1
ATOM 4986 O O . PHE B 1 271 ? 4.438 -6.68 -12.906 1 98.06 271 PHE B O 1
ATOM 4993 N N . TRP B 1 272 ? 5.422 -8.305 -14 1 98 272 TRP B N 1
ATOM 4994 C CA . TRP B 1 272 ? 6.68 -8.18 -13.266 1 98 272 TRP B CA 1
ATOM 4995 C C . TRP B 1 272 ? 7.191 -6.746 -13.297 1 98 272 TRP B C 1
ATOM 4997 O O . TRP B 1 272 ? 7.496 -6.168 -12.25 1 98 272 TRP B O 1
ATOM 5007 N N . ILE B 1 273 ? 7.211 -6.172 -14.469 1 98 273 ILE B N 1
ATOM 5008 C CA . ILE B 1 273 ? 7.664 -4.793 -14.594 1 98 273 ILE B CA 1
ATOM 5009 C C . ILE B 1 273 ? 6.562 -3.844 -14.117 1 98 273 ILE B C 1
ATOM 5011 O O . ILE B 1 273 ? 6.836 -2.865 -13.414 1 98 273 ILE B O 1
ATOM 5015 N N . GLY B 1 274 ? 5.324 -4.145 -14.5 1 97.88 274 GLY B N 1
ATOM 5016 C CA . GLY B 1 274 ? 4.207 -3.316 -14.078 1 97.88 274 GLY B CA 1
ATOM 5017 C C . GLY B 1 274 ? 4.094 -3.193 -12.57 1 97.88 274 GLY B C 1
ATOM 5018 O O . GLY B 1 274 ? 3.932 -2.092 -12.039 1 97.88 274 GLY B O 1
ATOM 5019 N N . ALA B 1 275 ? 4.156 -4.305 -11.875 1 98.56 275 ALA B N 1
ATOM 5020 C CA . ALA B 1 275 ? 4.059 -4.305 -10.414 1 98.56 275 ALA B CA 1
ATOM 5021 C C . ALA B 1 275 ? 5.234 -3.562 -9.789 1 98.56 275 ALA B C 1
ATOM 5023 O O . ALA B 1 275 ? 5.066 -2.859 -8.789 1 98.56 275 ALA B O 1
ATOM 5024 N N . THR B 1 276 ? 6.391 -3.742 -10.359 1 98.62 276 THR B N 1
ATOM 5025 C CA . THR B 1 276 ? 7.562 -3.012 -9.891 1 98.62 276 THR B CA 1
ATOM 5026 C C . THR B 1 276 ? 7.316 -1.506 -9.938 1 98.62 276 THR B C 1
ATOM 5028 O O . THR B 1 276 ? 7.535 -0.804 -8.945 1 98.62 276 THR B O 1
ATOM 5031 N N . LEU B 1 277 ? 6.797 -1.062 -11.039 1 97.75 277 LEU B N 1
ATOM 5032 C CA . LEU B 1 277 ? 6.543 0.363 -11.219 1 97.75 277 LEU B CA 1
ATOM 5033 C C . LEU B 1 277 ? 5.418 0.834 -10.305 1 97.75 277 LEU B C 1
ATOM 5035 O O . LEU B 1 277 ? 5.441 1.967 -9.812 1 97.75 277 LEU B O 1
ATOM 5039 N N . LYS B 1 278 ? 4.445 -0.039 -10.07 1 97.19 278 LYS B N 1
ATOM 5040 C CA . LYS B 1 278 ? 3.375 0.289 -9.133 1 97.19 278 LYS B CA 1
ATOM 5041 C C . LYS B 1 278 ? 3.922 0.485 -7.719 1 97.19 278 LYS B C 1
ATOM 5043 O O . LYS B 1 278 ? 3.59 1.466 -7.051 1 97.19 278 LYS B O 1
ATOM 5048 N N . ILE B 1 279 ? 4.777 -0.393 -7.32 1 97.88 279 ILE B N 1
ATOM 5049 C CA . ILE B 1 279 ? 5.355 -0.347 -5.984 1 97.88 279 ILE B CA 1
ATOM 5050 C C . ILE B 1 279 ? 6.191 0.922 -5.828 1 97.88 279 ILE B C 1
ATOM 5052 O O . ILE B 1 279 ? 6.207 1.535 -4.758 1 97.88 279 ILE B O 1
ATOM 5056 N N . LEU B 1 280 ? 6.805 1.365 -6.914 1 96.62 280 LEU B N 1
ATOM 5057 C CA . LEU B 1 280 ? 7.715 2.506 -6.883 1 96.62 280 LEU B CA 1
ATOM 5058 C C . LEU B 1 280 ? 6.965 3.807 -7.145 1 96.62 280 LEU B C 1
ATOM 5060 O O . LEU B 1 280 ? 7.578 4.859 -7.316 1 96.62 280 LEU B O 1
ATOM 5064 N N . ASN B 1 281 ? 5.645 3.736 -7.23 1 92.06 281 ASN B N 1
ATOM 5065 C CA . ASN B 1 281 ? 4.816 4.898 -7.523 1 92.06 281 ASN B CA 1
ATOM 5066 C C . ASN B 1 281 ? 5.195 5.539 -8.852 1 92.06 281 ASN B C 1
ATOM 5068 O O . ASN B 1 281 ? 5.273 6.766 -8.953 1 92.06 281 ASN B O 1
ATOM 5072 N N . ALA B 1 282 ? 5.469 4.734 -9.875 1 94.44 282 ALA B N 1
ATOM 5073 C CA . ALA B 1 282 ? 5.902 5.246 -11.18 1 94.44 282 ALA B CA 1
ATOM 5074 C C . ALA B 1 282 ? 5.09 4.629 -12.312 1 94.44 282 ALA B C 1
ATOM 5076 O O . ALA B 1 282 ? 5.477 4.707 -13.477 1 94.44 282 ALA B O 1
ATOM 5077 N N . TYR B 1 283 ? 3.967 4.008 -11.969 1 94.56 283 TYR B N 1
ATOM 5078 C CA . TYR B 1 283 ? 3.158 3.307 -12.961 1 94.56 283 TYR B CA 1
ATOM 5079 C C . TYR B 1 283 ? 2.533 4.285 -13.945 1 94.56 283 TYR B C 1
ATOM 5081 O O . TYR B 1 283 ? 2.168 3.908 -15.062 1 94.56 283 TYR B O 1
ATOM 5089 N N . HIS B 1 284 ? 2.396 5.57 -13.602 1 89.06 284 HIS B N 1
ATOM 5090 C CA . HIS B 1 284 ? 1.802 6.598 -14.445 1 89.06 284 HIS B CA 1
ATOM 5091 C C . HIS B 1 284 ? 2.688 6.895 -15.656 1 89.06 284 HIS B C 1
ATOM 5093 O O . HIS B 1 284 ? 2.252 7.551 -16.609 1 89.06 284 HIS B O 1
ATOM 5099 N N . LEU B 1 285 ? 3.869 6.418 -15.688 1 91.69 285 LEU B N 1
ATOM 5100 C CA . LEU B 1 285 ? 4.848 6.738 -16.719 1 91.69 285 LEU B CA 1
ATOM 5101 C C . LEU B 1 285 ? 4.738 5.777 -17.891 1 91.69 285 LEU B C 1
ATOM 5103 O O . LEU B 1 285 ? 5.375 5.977 -18.922 1 91.69 285 LEU B O 1
ATOM 5107 N N . ILE B 1 286 ? 3.92 4.742 -17.766 1 93.81 286 ILE B N 1
ATOM 5108 C CA . ILE B 1 286 ? 3.83 3.768 -18.844 1 93.81 286 ILE B CA 1
ATOM 5109 C C . ILE B 1 286 ? 2.709 4.164 -19.812 1 93.81 286 ILE B C 1
ATOM 5111 O O . ILE B 1 286 ? 1.957 5.105 -19.531 1 93.81 286 ILE B O 1
ATOM 5115 N N . SER B 1 287 ? 2.609 3.475 -20.953 1 93.06 287 SER B N 1
ATOM 5116 C CA . SER B 1 287 ? 1.468 3.596 -21.859 1 93.06 287 SER B CA 1
ATOM 5117 C C . SER B 1 287 ? 0.425 2.52 -21.578 1 93.06 287 SER B C 1
ATOM 5119 O O . SER B 1 287 ? 0.554 1.385 -22.047 1 93.06 287 SER B O 1
ATOM 5121 N N . PRO B 1 288 ? -0.558 2.877 -20.875 1 92.44 288 PRO B N 1
ATOM 5122 C CA . PRO B 1 288 ? -1.568 1.873 -20.531 1 92.44 288 PRO B CA 1
ATOM 5123 C C . PRO B 1 288 ? -2.285 1.317 -21.766 1 92.44 288 PRO B C 1
ATOM 5125 O O . PRO B 1 288 ? -2.623 0.132 -21.812 1 92.44 288 PRO B O 1
ATOM 5128 N N . ALA B 1 289 ? -2.51 2.162 -22.734 1 90.62 289 ALA B N 1
ATOM 5129 C CA . ALA B 1 289 ? -3.225 1.742 -23.938 1 90.62 289 ALA B CA 1
ATOM 5130 C C . ALA B 1 289 ? -2.441 0.676 -24.703 1 90.62 289 ALA B C 1
ATOM 5132 O O . ALA B 1 289 ? -3.002 -0.345 -25.109 1 90.62 289 ALA B O 1
ATOM 5133 N N . HIS B 1 290 ? -1.152 0.908 -24.828 1 92.56 290 HIS B N 1
ATOM 5134 C CA . HIS B 1 290 ? -0.304 -0.051 -25.531 1 92.56 290 HIS B CA 1
ATOM 5135 C C . HIS B 1 290 ? -0.203 -1.361 -24.766 1 92.56 290 HIS B C 1
ATOM 5137 O O . HIS B 1 290 ? -0.248 -2.441 -25.344 1 92.56 290 HIS B O 1
ATOM 5143 N N . LEU B 1 291 ? -0.104 -1.255 -23.516 1 94.94 291 LEU B N 1
ATOM 5144 C CA . LEU B 1 291 ? 0 -2.451 -22.688 1 94.94 291 LEU B CA 1
ATOM 5145 C C . LEU B 1 291 ? -1.277 -3.279 -22.766 1 94.94 291 LEU B C 1
ATOM 5147 O O . LEU B 1 291 ? -1.222 -4.504 -22.906 1 94.94 291 LEU B O 1
ATOM 5151 N N . ARG B 1 292 ? -2.375 -2.635 -22.641 1 94.88 292 ARG B N 1
ATOM 5152 C CA . ARG B 1 292 ? -3.646 -3.344 -22.719 1 94.88 292 ARG B CA 1
ATOM 5153 C C . ARG B 1 292 ? -3.805 -4.016 -24.078 1 94.88 292 ARG B C 1
ATOM 5155 O O . ARG B 1 292 ? -4.27 -5.156 -24.172 1 94.88 292 ARG B O 1
ATOM 5162 N N . GLU B 1 293 ? -3.459 -3.277 -25.094 1 92.88 293 GLU B N 1
ATOM 5163 C CA . GLU B 1 293 ? -3.523 -3.838 -26.453 1 92.88 293 GLU B CA 1
ATOM 5164 C C . GLU B 1 293 ? -2.684 -5.105 -26.562 1 92.88 293 GLU B C 1
ATOM 5166 O O . GLU B 1 293 ? -3.145 -6.117 -27.094 1 92.88 293 GLU B O 1
ATOM 5171 N N . PHE B 1 294 ? -1.515 -5.07 -26.094 1 93.81 294 PHE B N 1
ATOM 5172 C CA . PHE B 1 294 ? -0.624 -6.227 -26.125 1 93.81 294 PHE B CA 1
ATOM 5173 C C . PHE B 1 294 ? -1.257 -7.41 -25.406 1 93.81 294 PHE B C 1
ATOM 5175 O O . PHE B 1 294 ? -1.22 -8.539 -25.906 1 93.81 294 PHE B O 1
ATOM 5182 N N . LEU B 1 295 ? -1.831 -7.184 -24.266 1 95.5 295 LEU B N 1
ATOM 5183 C CA . LEU B 1 295 ? -2.438 -8.258 -23.484 1 95.5 295 LEU B CA 1
ATOM 5184 C C . LEU B 1 295 ? -3.666 -8.82 -24.203 1 95.5 295 LEU B C 1
ATOM 5186 O O . LEU B 1 295 ? -3.908 -10.023 -24.156 1 95.5 295 LEU B O 1
ATOM 5190 N N . MET B 1 296 ? -4.375 -7.922 -24.875 1 94.25 296 MET B N 1
ATOM 5191 C CA . MET B 1 296 ? -5.562 -8.391 -25.578 1 94.25 296 MET B CA 1
ATOM 5192 C C . MET B 1 296 ? -5.184 -9.336 -26.719 1 94.25 296 MET B C 1
ATOM 5194 O O . MET B 1 296 ? -5.848 -10.352 -26.938 1 94.25 296 MET B O 1
ATOM 5198 N N . ILE B 1 297 ? -4.141 -9.055 -27.359 1 91.12 297 ILE B N 1
ATOM 5199 C CA . ILE B 1 297 ? -3.775 -9.891 -28.5 1 91.12 297 ILE B CA 1
ATOM 5200 C C . ILE B 1 297 ? -3.039 -11.141 -28.016 1 91.12 297 ILE B C 1
ATOM 5202 O O . ILE B 1 297 ? -2.777 -12.055 -28.797 1 91.12 297 ILE B O 1
ATOM 5206 N N . SER B 1 298 ? -2.697 -11.18 -26.75 1 93.62 298 SER B N 1
ATOM 5207 C CA . SER B 1 298 ? -2.045 -12.352 -26.188 1 93.62 298 SER B CA 1
ATOM 5208 C C . SER B 1 298 ? -3.068 -13.359 -25.672 1 93.62 298 SER B C 1
ATOM 5210 O O . SER B 1 298 ? -2.705 -14.469 -25.266 1 93.62 298 SER B O 1
ATOM 5212 N N . GLN B 1 299 ? -4.355 -13 -25.703 1 93.56 299 GLN B N 1
ATOM 5213 C CA . GLN B 1 299 ? -5.406 -13.938 -25.328 1 93.56 299 GLN B CA 1
ATOM 5214 C C . GLN B 1 299 ? -5.547 -15.055 -26.359 1 93.56 299 GLN B C 1
ATOM 5216 O O . GLN B 1 299 ? -5.438 -14.805 -27.562 1 93.56 299 GLN B O 1
ATOM 5221 N N . HIS B 1 300 ? -5.734 -16.219 -25.828 1 90.44 300 HIS B N 1
ATOM 5222 C CA . HIS B 1 300 ? -6.062 -17.281 -26.781 1 90.44 300 HIS B CA 1
ATOM 5223 C C . HIS B 1 300 ? -7.48 -17.109 -27.312 1 90.44 300 HIS B C 1
ATOM 5225 O O . HIS B 1 300 ? -8.438 -17.031 -26.547 1 90.44 300 HIS B O 1
ATOM 5231 N N . PRO B 1 301 ? -7.641 -17.172 -28.5 1 82.06 301 PRO B N 1
ATOM 5232 C CA . PRO B 1 301 ? -8.914 -16.781 -29.109 1 82.06 301 PRO B CA 1
ATOM 5233 C C . PRO B 1 301 ? -10.023 -17.812 -28.875 1 82.06 301 PRO B C 1
ATOM 5235 O O . PRO B 1 301 ? -11.203 -17.469 -28.828 1 82.06 301 PRO B O 1
ATOM 5238 N N . HIS B 1 302 ? -9.688 -19.016 -28.641 1 86.12 302 HIS B N 1
ATOM 5239 C CA . HIS B 1 302 ? -10.734 -20.016 -28.656 1 86.12 302 HIS B CA 1
ATOM 5240 C C . HIS B 1 302 ? -10.93 -20.625 -27.266 1 86.12 302 HIS B C 1
ATOM 5242 O O . HIS B 1 302 ? -12.062 -20.797 -26.812 1 86.12 302 HIS B O 1
ATOM 5248 N N . ILE B 1 303 ? -9.867 -20.906 -26.578 1 89.19 303 ILE B N 1
ATOM 5249 C CA . ILE B 1 303 ? -10.039 -21.734 -25.391 1 89.19 303 ILE B CA 1
ATOM 5250 C C . ILE B 1 303 ? -9.828 -20.891 -24.125 1 89.19 303 ILE B C 1
ATOM 5252 O O . ILE B 1 303 ? -9.953 -21.375 -23.016 1 89.19 303 ILE B O 1
ATOM 5256 N N . GLY B 1 304 ? -9.461 -19.672 -24.281 1 92.69 304 GLY B N 1
ATOM 5257 C CA . GLY B 1 304 ? -9.203 -18.828 -23.125 1 92.69 304 GLY B CA 1
ATOM 5258 C C . GLY B 1 304 ? -7.773 -18.906 -22.641 1 92.69 304 GLY B C 1
ATOM 5259 O O . GLY B 1 304 ? -6.973 -19.688 -23.156 1 92.69 304 GLY B O 1
ATOM 5260 N N . GLY B 1 305 ? -7.484 -18.141 -21.656 1 95.44 305 GLY B N 1
ATOM 5261 C CA . GLY B 1 305 ? -6.117 -18.062 -21.172 1 95.44 305 GLY B CA 1
ATOM 5262 C C . GLY B 1 305 ? -5.25 -17.125 -21.984 1 95.44 305 GLY B C 1
ATOM 5263 O O . GLY B 1 305 ? -5.707 -16.547 -22.984 1 95.44 305 GLY B O 1
ATOM 5264 N N . PHE B 1 306 ? -4.086 -16.922 -21.562 1 95.69 306 PHE B N 1
ATOM 5265 C CA . PHE B 1 306 ? -3.129 -16.047 -22.234 1 95.69 306 PHE B CA 1
ATOM 5266 C C . PHE B 1 306 ? -1.884 -16.828 -22.641 1 95.69 306 PHE B C 1
ATOM 5268 O O . PHE B 1 306 ? -1.429 -17.719 -21.922 1 95.69 306 PHE B O 1
ATOM 5275 N N . CYS B 1 307 ? -1.375 -16.422 -23.75 1 93.25 307 CYS B N 1
ATOM 5276 C CA . CYS B 1 307 ? -0.134 -16.984 -24.266 1 93.25 307 CYS B CA 1
ATOM 5277 C C . CYS B 1 307 ? 1.063 -16.125 -23.875 1 93.25 307 CYS B C 1
ATOM 5279 O O . CYS B 1 307 ? 0.91 -14.945 -23.547 1 93.25 307 CYS B O 1
ATOM 5281 N N . LYS B 1 308 ? 2.174 -16.766 -23.922 1 91.19 308 LYS B N 1
ATOM 5282 C CA . LYS B 1 308 ? 3.42 -16.047 -23.656 1 91.19 308 LYS B CA 1
ATOM 5283 C C . LYS B 1 308 ? 3.637 -14.93 -24.672 1 91.19 308 LYS B C 1
ATOM 5285 O O . LYS B 1 308 ? 3.934 -13.797 -24.312 1 91.19 308 LYS B O 1
ATOM 5290 N N . TYR B 1 309 ? 3.469 -15.281 -25.922 1 88.12 309 TYR B N 1
ATOM 5291 C CA . TYR B 1 309 ? 3.549 -14.367 -27.062 1 88.12 309 TYR B CA 1
ATOM 5292 C C . TYR B 1 309 ? 2.25 -14.375 -27.859 1 88.12 309 TYR B C 1
ATOM 5294 O O . TYR B 1 309 ? 1.543 -15.383 -27.891 1 88.12 309 TYR B O 1
ATOM 5302 N N . PRO B 1 310 ? 2.043 -13.148 -28.438 1 84.62 310 PRO B N 1
ATOM 5303 C CA . PRO B 1 310 ? 0.886 -13.148 -29.344 1 84.62 310 PRO B CA 1
ATOM 5304 C C . PRO B 1 310 ? 1.136 -13.945 -30.625 1 84.62 310 PRO B C 1
ATOM 5306 O O . PRO B 1 310 ? 1.837 -13.469 -31.516 1 84.62 310 PRO B O 1
ATOM 5309 N N . GLU B 1 311 ? 1.146 -15.195 -30.625 1 72.88 311 GLU B N 1
ATOM 5310 C CA . GLU B 1 311 ? 1.419 -15.977 -31.844 1 72.88 311 GLU B CA 1
ATOM 5311 C C . GLU B 1 311 ? 0.204 -16.797 -32.25 1 72.88 311 GLU B C 1
ATOM 5313 O O . GLU B 1 311 ? -0.469 -17.391 -31.391 1 72.88 311 GLU B O 1
ATOM 5318 N N . PRO B 1 312 ? 0.156 -16.656 -33.625 1 66 312 PRO B N 1
ATOM 5319 C CA . PRO B 1 312 ? -0.907 -17.531 -34.094 1 66 312 PRO B CA 1
ATOM 5320 C C . PRO B 1 312 ? -0.636 -19 -33.812 1 66 312 PRO B C 1
ATOM 5322 O O . PRO B 1 312 ? 0.476 -19.484 -34.031 1 66 312 PRO B O 1
ATOM 5325 N N . GLY B 1 313 ? -1.372 -19.641 -33.094 1 65.06 313 GLY B N 1
ATOM 5326 C CA . GLY B 1 313 ? -1.233 -21.047 -32.781 1 65.06 313 GLY B CA 1
ATOM 5327 C C . GLY B 1 313 ? -0.597 -21.297 -31.422 1 65.06 313 GLY B C 1
ATOM 5328 O O . GLY B 1 313 ? -0.245 -22.422 -31.094 1 65.06 313 GLY B O 1
ATOM 5329 N N . GLY B 1 314 ? -0.305 -20.219 -30.828 1 76.94 314 GLY B N 1
ATOM 5330 C CA . GLY B 1 314 ? 0.268 -20.406 -29.5 1 76.94 314 GLY B CA 1
ATOM 5331 C C . GLY B 1 314 ? -0.71 -21.016 -28.516 1 76.94 314 GLY B C 1
ATOM 5332 O O . GLY B 1 314 ? -1.893 -21.172 -28.828 1 76.94 314 GLY B O 1
ATOM 5333 N N . TYR B 1 315 ? -0.135 -21.625 -27.453 1 87.69 315 TYR B N 1
ATOM 5334 C CA . TYR B 1 315 ? -0.979 -22.219 -26.422 1 87.69 315 TYR B CA 1
ATOM 5335 C C . TYR B 1 315 ? -0.939 -21.375 -25.156 1 87.69 315 TYR B C 1
ATOM 5337 O O . TYR B 1 315 ? 0.122 -20.891 -24.75 1 87.69 315 TYR B O 1
ATOM 5345 N N . SER B 1 316 ? -2.164 -21.203 -24.688 1 92.25 316 SER B N 1
ATOM 5346 C CA . SER B 1 316 ? -2.254 -20.531 -23.391 1 92.25 316 SER B CA 1
ATOM 5347 C C . SER B 1 316 ? -1.773 -21.453 -22.266 1 92.25 316 SER B C 1
ATOM 5349 O O . SER B 1 316 ? -1.865 -22.672 -22.375 1 92.25 316 SER B O 1
ATOM 5351 N N . ASP B 1 317 ? -1.128 -20.875 -21.281 1 92.75 317 ASP B N 1
ATOM 5352 C CA . ASP B 1 317 ? -0.732 -21.625 -20.109 1 92.75 317 ASP B CA 1
ATOM 5353 C C . ASP B 1 317 ? -1.131 -20.891 -18.828 1 92.75 317 ASP B C 1
ATOM 5355 O O . ASP B 1 317 ? -1.457 -19.688 -18.859 1 92.75 317 ASP B O 1
ATOM 5359 N N . ILE B 1 318 ? -1.108 -21.609 -17.719 1 93.94 318 ILE B N 1
ATOM 5360 C CA . ILE B 1 318 ? -1.7 -21.141 -16.469 1 93.94 318 ILE B CA 1
ATOM 5361 C C . ILE B 1 318 ? -0.862 -20 -15.898 1 93.94 318 ILE B C 1
ATOM 5363 O O . ILE B 1 318 ? -1.403 -19.047 -15.336 1 93.94 318 ILE B O 1
ATOM 5367 N N . LEU B 1 319 ? 0.425 -20.078 -16.016 1 94.81 319 LEU B N 1
ATOM 5368 C CA . LEU B 1 319 ? 1.316 -19.062 -15.477 1 94.81 319 LEU B CA 1
ATOM 5369 C C . LEU B 1 319 ? 1.085 -17.719 -16.172 1 94.81 319 LEU B C 1
ATOM 5371 O O . LEU B 1 319 ? 0.794 -16.719 -15.523 1 94.81 319 LEU B O 1
ATOM 5375 N N . HIS B 1 320 ? 1.154 -17.75 -17.484 1 95.94 320 HIS B N 1
ATOM 5376 C CA . HIS B 1 320 ? 0.973 -16.516 -18.266 1 95.94 320 HIS B CA 1
ATOM 5377 C C . HIS B 1 320 ? -0.452 -15.992 -18.125 1 95.94 320 HIS B C 1
ATOM 5379 O O . HIS B 1 320 ? -0.676 -14.773 -18.156 1 95.94 320 HIS B O 1
ATOM 5385 N N . THR B 1 321 ? -1.346 -16.875 -17.953 1 97.12 321 THR B N 1
ATOM 5386 C CA . THR B 1 321 ? -2.729 -16.469 -17.734 1 97.12 321 THR B CA 1
ATOM 5387 C C . THR B 1 321 ? -2.865 -15.672 -16.438 1 97.12 321 THR B C 1
ATOM 5389 O O . THR B 1 321 ? -3.416 -14.57 -16.422 1 97.12 321 THR B O 1
ATOM 5392 N N . TYR B 1 322 ? -2.34 -16.188 -15.406 1 98.19 322 TYR B N 1
ATOM 5393 C CA . TYR B 1 322 ? -2.463 -15.477 -14.141 1 98.19 322 TYR B CA 1
ATOM 5394 C C . TYR B 1 322 ? -1.775 -14.117 -14.211 1 98.19 322 TYR B C 1
ATOM 5396 O O . TYR B 1 322 ? -2.365 -13.094 -13.852 1 98.19 322 TYR B O 1
ATOM 5404 N N . PHE B 1 323 ? -0.583 -14.094 -14.672 1 98.25 323 PHE B N 1
ATOM 5405 C CA . PHE B 1 323 ? 0.195 -12.859 -14.648 1 98.25 323 PHE B CA 1
ATOM 5406 C C . PHE B 1 323 ? -0.401 -11.82 -15.594 1 98.25 323 PHE B C 1
ATOM 5408 O O . PHE B 1 323 ? -0.323 -10.617 -15.328 1 98.25 323 PHE B O 1
ATOM 5415 N N . SER B 1 324 ? -1.031 -12.258 -16.641 1 98.12 324 SER B N 1
ATOM 5416 C CA . SER B 1 324 ? -1.717 -11.328 -17.531 1 98.12 324 SER B CA 1
ATOM 5417 C C . SER B 1 324 ? -2.955 -10.742 -16.859 1 98.12 324 SER B C 1
ATOM 5419 O O . SER B 1 324 ? -3.205 -9.539 -16.953 1 98.12 324 SER B O 1
ATOM 5421 N N . ILE B 1 325 ? -3.688 -11.539 -16.188 1 98.44 325 ILE B N 1
ATOM 5422 C CA . ILE B 1 325 ? -4.863 -11.062 -15.469 1 98.44 325 ILE B CA 1
ATOM 5423 C C . ILE B 1 325 ? -4.438 -10.102 -14.367 1 98.44 325 ILE B C 1
ATOM 5425 O O . ILE B 1 325 ? -5.059 -9.055 -14.172 1 98.44 325 ILE B O 1
ATOM 5429 N N . ALA B 1 326 ? -3.395 -10.469 -13.672 1 98.62 326 ALA B N 1
ATOM 5430 C CA . ALA B 1 326 ? -2.861 -9.594 -12.633 1 98.62 326 ALA B CA 1
ATOM 5431 C C . ALA B 1 326 ? -2.408 -8.258 -13.211 1 98.62 326 ALA B C 1
ATOM 5433 O O . ALA B 1 326 ? -2.611 -7.207 -12.602 1 98.62 326 ALA B O 1
ATOM 5434 N N . ALA B 1 327 ? -1.779 -8.32 -14.352 1 98.38 327 ALA B N 1
ATOM 5435 C CA . ALA B 1 327 ? -1.357 -7.09 -15.023 1 98.38 327 ALA B CA 1
ATOM 5436 C C . ALA B 1 327 ? -2.561 -6.223 -15.391 1 98.38 327 ALA B C 1
ATOM 5438 O O . ALA B 1 327 ? -2.52 -5 -15.242 1 98.38 327 ALA B O 1
ATOM 5439 N N . LEU B 1 328 ? -3.566 -6.848 -15.875 1 97.81 328 LEU B N 1
ATOM 5440 C CA . LEU B 1 328 ? -4.789 -6.125 -16.203 1 97.81 328 LEU B CA 1
ATOM 5441 C C . LEU B 1 328 ? -5.406 -5.508 -14.945 1 97.81 328 LEU B C 1
ATOM 5443 O O . LEU B 1 328 ? -5.98 -4.422 -15 1 97.81 328 LEU B O 1
ATOM 5447 N N . SER B 1 329 ? -5.297 -6.195 -13.844 1 97.75 329 SER B N 1
ATOM 5448 C CA . SER B 1 329 ? -5.742 -5.637 -12.57 1 97.75 329 SER B CA 1
ATOM 5449 C C . SER B 1 329 ? -4.941 -4.391 -12.211 1 97.75 329 SER B C 1
ATOM 5451 O O . SER B 1 329 ? -5.512 -3.383 -11.781 1 97.75 329 SER B O 1
ATOM 5453 N N . LEU B 1 330 ? -3.652 -4.441 -12.398 1 97.5 330 LEU B N 1
ATOM 5454 C CA . LEU B 1 330 ? -2.818 -3.27 -12.148 1 97.5 330 LEU B CA 1
ATOM 5455 C C . LEU B 1 330 ? -3.275 -2.088 -13 1 97.5 330 LEU B C 1
ATOM 5457 O O . LEU B 1 330 ? -3.25 -0.943 -12.539 1 97.5 330 LEU B O 1
ATOM 5461 N N . LEU B 1 331 ? -3.744 -2.404 -14.227 1 95.56 331 LEU B N 1
ATOM 5462 C CA . LEU B 1 331 ? -4.195 -1.39 -15.172 1 95.56 331 LEU B CA 1
ATOM 5463 C C . LEU B 1 331 ? -5.551 -0.826 -14.766 1 95.56 331 LEU B C 1
ATOM 5465 O O . LEU B 1 331 ? -5.965 0.226 -15.258 1 95.56 331 LEU B O 1
ATOM 5469 N N . GLY B 1 332 ? -6.227 -1.558 -13.938 1 93 332 GLY B N 1
ATOM 5470 C CA . GLY B 1 332 ? -7.57 -1.15 -13.562 1 93 332 GLY B CA 1
ATOM 5471 C C . GLY B 1 332 ? -8.633 -1.643 -14.531 1 93 332 GLY B C 1
ATOM 5472 O O . GLY B 1 332 ? -9.625 -0.955 -14.773 1 93 332 GLY B O 1
ATOM 5473 N N . GLU B 1 333 ? -8.328 -2.75 -15.117 1 93.88 333 GLU B N 1
ATOM 5474 C CA . GLU B 1 333 ? -9.328 -3.34 -16 1 93.88 333 GLU B CA 1
ATOM 5475 C C . GLU B 1 333 ? -10.664 -3.512 -15.289 1 93.88 333 GLU B C 1
ATOM 5477 O O . GLU B 1 333 ? -10.719 -4.043 -14.18 1 93.88 333 GLU B O 1
ATOM 5482 N N . PRO B 1 334 ? -11.742 -3.045 -15.914 1 89.75 334 PRO B N 1
ATOM 5483 C CA . PRO B 1 334 ? -13.055 -3.145 -15.266 1 89.75 334 PRO B CA 1
ATOM 5484 C C . PRO B 1 334 ? -13.438 -4.582 -14.93 1 89.75 334 PRO B C 1
ATOM 5486 O O . PRO B 1 334 ? -13.172 -5.496 -15.719 1 89.75 334 PRO B O 1
ATOM 5489 N N . GLY B 1 335 ? -13.992 -4.699 -13.773 1 90 335 GLY B N 1
ATOM 5490 C CA . GLY B 1 335 ? -14.523 -5.992 -13.375 1 90 335 GLY B CA 1
ATOM 5491 C C . GLY B 1 335 ? -13.523 -6.828 -12.594 1 90 335 GLY B C 1
ATOM 5492 O O . GLY B 1 335 ? -13.898 -7.824 -11.969 1 90 335 GLY B O 1
ATOM 5493 N N . LEU B 1 336 ? -12.266 -6.527 -12.641 1 96 336 LEU B N 1
ATOM 5494 C CA . LEU B 1 336 ? -11.258 -7.297 -11.922 1 96 336 LEU B CA 1
ATOM 5495 C C . LEU B 1 336 ? -11.062 -6.75 -10.516 1 96 336 LEU B C 1
ATOM 5497 O O . LEU B 1 336 ? -11.078 -5.535 -10.305 1 96 336 LEU B O 1
ATOM 5501 N N . ASN B 1 337 ? -10.898 -7.645 -9.57 1 96 337 ASN B N 1
ATOM 5502 C CA . ASN B 1 337 ? -10.477 -7.238 -8.234 1 96 337 ASN B CA 1
ATOM 5503 C C . ASN B 1 337 ? -9.055 -6.703 -8.227 1 96 337 ASN B C 1
ATOM 5505 O O . ASN B 1 337 ? -8.219 -7.145 -9.016 1 96 337 ASN B O 1
ATOM 5509 N N . PRO B 1 338 ? -8.805 -5.785 -7.352 1 96.5 338 PRO B N 1
ATOM 5510 C CA . PRO B 1 338 ? -7.449 -5.223 -7.32 1 96.5 338 PRO B CA 1
ATOM 5511 C C . PRO B 1 338 ? -6.41 -6.219 -6.801 1 96.5 338 PRO B C 1
ATOM 5513 O O . PRO B 1 338 ? -6.699 -6.996 -5.887 1 96.5 338 PRO B O 1
ATOM 5516 N N . VAL B 1 339 ? -5.273 -6.145 -7.371 1 98.31 339 VAL B N 1
ATOM 5517 C CA . VAL B 1 339 ? -4.172 -7.02 -6.988 1 98.31 339 VAL B CA 1
ATOM 5518 C C . VAL B 1 339 ? -3.193 -6.262 -6.094 1 98.31 339 VAL B C 1
ATOM 5520 O O . VAL B 1 339 ? -2.967 -5.062 -6.293 1 98.31 339 VAL B O 1
ATOM 5523 N N . HIS B 1 340 ? -2.699 -6.836 -5.059 1 98.38 340 HIS B N 1
ATOM 5524 C CA . HIS B 1 340 ? -1.583 -6.344 -4.258 1 98.38 340 HIS B CA 1
ATOM 5525 C C . HIS B 1 340 ? -0.258 -6.523 -4.992 1 98.38 340 HIS B C 1
ATOM 5527 O O . HIS B 1 340 ? 0.258 -7.641 -5.086 1 98.38 340 HIS B O 1
ATOM 5533 N N . PRO B 1 341 ? 0.362 -5.547 -5.461 1 98.12 341 PRO B N 1
ATOM 5534 C CA . PRO B 1 341 ? 1.483 -5.684 -6.395 1 98.12 341 PRO B CA 1
ATOM 5535 C C . PRO B 1 341 ? 2.68 -6.402 -5.777 1 98.12 341 PRO B C 1
ATOM 5537 O O . PRO B 1 341 ? 3.4 -7.121 -6.477 1 98.12 341 PRO B O 1
ATOM 5540 N N . ALA B 1 342 ? 2.869 -6.285 -4.523 1 98.56 342 ALA B N 1
ATOM 5541 C CA . ALA B 1 342 ? 4.07 -6.852 -3.914 1 98.56 342 ALA B CA 1
ATOM 5542 C C . ALA B 1 342 ? 3.869 -8.328 -3.574 1 98.56 342 ALA B C 1
ATOM 5544 O O . ALA B 1 342 ? 4.746 -9.156 -3.832 1 98.56 342 ALA B O 1
ATOM 5545 N N . LEU B 1 343 ? 2.672 -8.641 -3.066 1 98.38 343 LEU B N 1
ATOM 5546 C CA . LEU B 1 343 ? 2.426 -10.016 -2.635 1 98.38 343 LEU B CA 1
ATOM 5547 C C . LEU B 1 343 ? 1.911 -10.867 -3.791 1 98.38 343 LEU B C 1
ATOM 5549 O O . LEU B 1 343 ? 1.867 -12.094 -3.691 1 98.38 343 LEU B O 1
ATOM 5553 N N . ASN B 1 344 ? 1.493 -10.234 -4.848 1 97.75 344 ASN B N 1
ATOM 5554 C CA . ASN B 1 344 ? 1.022 -10.914 -6.047 1 97.75 344 ASN B CA 1
ATOM 5555 C C . ASN B 1 344 ? -0.204 -11.781 -5.758 1 97.75 344 ASN B C 1
ATOM 5557 O O . ASN B 1 344 ? -0.226 -12.969 -6.09 1 97.75 344 ASN B O 1
ATOM 5561 N N . VAL B 1 345 ? -1.146 -11.234 -5.066 1 98.06 345 VAL B N 1
ATOM 5562 C CA . VAL B 1 345 ? -2.453 -11.812 -4.773 1 98.06 345 VAL B CA 1
ATOM 5563 C C . VAL B 1 345 ? -3.504 -10.711 -4.695 1 98.06 345 VAL B C 1
ATOM 5565 O O . VAL B 1 345 ? -3.168 -9.523 -4.68 1 98.06 345 VAL B O 1
ATOM 5568 N N . SER B 1 346 ? -4.758 -11.078 -4.68 1 98 346 SER B N 1
ATOM 5569 C CA . SER B 1 346 ? -5.805 -10.07 -4.578 1 98 346 SER B CA 1
ATOM 5570 C C . SER B 1 346 ? -5.668 -9.258 -3.297 1 98 346 SER B C 1
ATOM 5572 O O . SER B 1 346 ? -5.191 -9.766 -2.279 1 98 346 SER B O 1
ATOM 5574 N N . MET B 1 347 ? -6.09 -8.016 -3.307 1 97.69 347 MET B N 1
ATOM 5575 C CA . MET B 1 347 ? -6.098 -7.168 -2.119 1 97.69 347 MET B CA 1
ATOM 5576 C C . MET B 1 347 ? -6.934 -7.793 -1.009 1 97.69 347 MET B C 1
ATOM 5578 O O . MET B 1 347 ? -6.617 -7.641 0.173 1 97.69 347 MET B O 1
ATOM 5582 N N . ARG B 1 348 ? -8.023 -8.422 -1.353 1 96.19 348 ARG B N 1
ATOM 5583 C CA . ARG B 1 348 ? -8.844 -9.094 -0.346 1 96.19 348 ARG B CA 1
ATOM 5584 C C . ARG B 1 348 ? -8.039 -10.148 0.399 1 96.19 348 ARG B C 1
ATOM 5586 O O . ARG B 1 348 ? -8.102 -10.242 1.627 1 96.19 348 ARG B O 1
ATOM 5593 N N . ALA B 1 349 ? -7.309 -10.969 -0.342 1 97.81 349 ALA B N 1
ATOM 5594 C CA . ALA B 1 349 ? -6.465 -11.984 0.289 1 97.81 349 ALA B CA 1
ATOM 5595 C C . ALA B 1 349 ? -5.375 -11.344 1.139 1 97.81 349 ALA B C 1
ATOM 5597 O O . ALA B 1 349 ? -5.074 -11.812 2.236 1 97.81 349 ALA B O 1
ATOM 5598 N N . ALA B 1 350 ? -4.785 -10.305 0.619 1 98.12 350 ALA B N 1
ATOM 5599 C CA . ALA B 1 350 ? -3.756 -9.586 1.369 1 98.12 350 ALA B CA 1
ATOM 5600 C C . ALA B 1 350 ? -4.316 -9.023 2.672 1 98.12 350 ALA B C 1
ATOM 5602 O O . ALA B 1 350 ? -3.666 -9.094 3.717 1 98.12 350 ALA B O 1
ATOM 5603 N N . ASP B 1 351 ? -5.523 -8.445 2.637 1 96.62 351 ASP B N 1
ATOM 5604 C CA . ASP B 1 351 ? -6.172 -7.93 3.84 1 96.62 351 ASP B CA 1
ATOM 5605 C C . ASP B 1 351 ? -6.438 -9.055 4.84 1 96.62 351 ASP B C 1
ATOM 5607 O O . ASP B 1 351 ? -6.266 -8.867 6.047 1 96.62 351 ASP B O 1
ATOM 5611 N N . HIS B 1 352 ? -6.82 -10.188 4.34 1 96.81 352 HIS B N 1
ATOM 5612 C CA . HIS B 1 352 ? -7.047 -11.352 5.199 1 96.81 352 HIS B CA 1
ATOM 5613 C C . HIS B 1 352 ? -5.77 -11.75 5.93 1 96.81 352 HIS B C 1
ATOM 5615 O O . HIS B 1 352 ? -5.781 -11.961 7.145 1 96.81 352 HIS B O 1
ATOM 5621 N N . ILE B 1 353 ? -4.715 -11.812 5.188 1 97.69 353 ILE B N 1
ATOM 5622 C CA . ILE B 1 353 ? -3.42 -12.172 5.75 1 97.69 353 ILE B CA 1
ATOM 5623 C C . ILE B 1 353 ? -3.035 -11.172 6.84 1 97.69 353 ILE B C 1
ATOM 5625 O O . ILE B 1 353 ? -2.609 -11.562 7.93 1 97.69 353 ILE B O 1
ATOM 5629 N N . ALA B 1 354 ? -3.217 -9.914 6.535 1 96.06 354 ALA B N 1
ATOM 5630 C CA . ALA B 1 354 ? -2.791 -8.844 7.438 1 96.06 354 ALA B CA 1
ATOM 5631 C C . ALA B 1 354 ? -3.568 -8.898 8.75 1 96.06 354 ALA B C 1
ATOM 5633 O O . ALA B 1 354 ? -3.09 -8.422 9.781 1 96.06 354 ALA B O 1
ATOM 5634 N N . ARG B 1 355 ? -4.703 -9.461 8.789 1 94.75 355 ARG B N 1
ATOM 5635 C CA . ARG B 1 355 ? -5.57 -9.461 9.961 1 94.75 355 ARG B CA 1
ATOM 5636 C C . ARG B 1 355 ? -5.406 -10.742 10.766 1 94.75 355 ARG B C 1
ATOM 5638 O O . ARG B 1 355 ? -5.992 -10.891 11.836 1 94.75 355 ARG B O 1
ATOM 5645 N N . LEU B 1 356 ? -4.625 -11.672 10.203 1 94.69 356 LEU B N 1
ATOM 5646 C CA . LEU B 1 356 ? -4.395 -12.914 10.93 1 94.69 356 LEU B CA 1
ATOM 5647 C C . LEU B 1 356 ? -3.625 -12.656 12.219 1 94.69 356 LEU B C 1
ATOM 5649 O O . LEU B 1 356 ? -2.711 -11.828 12.25 1 94.69 356 LEU B O 1
ATOM 5653 N N . ASN B 1 357 ? -3.965 -13.25 13.297 1 88.31 357 ASN B N 1
ATOM 5654 C CA . ASN B 1 357 ? -3.305 -13.156 14.594 1 88.31 357 ASN B CA 1
ATOM 5655 C C . ASN B 1 357 ? -2.605 -14.461 14.969 1 88.31 357 ASN B C 1
ATOM 5657 O O . ASN B 1 357 ? -3.236 -15.516 15.008 1 88.31 357 ASN B O 1
ATOM 5661 N N . PHE B 1 358 ? -1.295 -14.32 15.125 1 85.69 358 PHE B N 1
ATOM 5662 C CA . PHE B 1 358 ? -0.521 -15.508 15.469 1 85.69 358 PHE B CA 1
ATOM 5663 C C . PHE B 1 358 ? -0.188 -15.523 16.953 1 85.69 358 PHE B C 1
ATOM 5665 O O . PHE B 1 358 ? 0.194 -14.492 17.516 1 85.69 358 PHE B O 1
ATOM 5672 N N . GLN B 1 359 ? -1.031 -15.766 17.969 1 65 359 GLN B N 1
ATOM 5673 C CA . GLN B 1 359 ? -0.787 -15.867 19.391 1 65 359 GLN B CA 1
ATOM 5674 C C . GLN B 1 359 ? 0.427 -16.75 19.688 1 65 359 GLN B C 1
ATOM 5676 O O . GLN B 1 359 ? 0.718 -17.672 18.938 1 65 359 GLN B O 1
#

Organism: Caenorhabditis brenneri (NCBI:txid135651)

Secondary structure (DSSP, 8-state):
---HHHHHHHHHHHHHHHHH--PPPP-HHHHHHHHHHHHTT-SS---S--TTHHHHHHHHHHHHHHTT-HHHH--HHHHHHHHHHHHHTEE-SSSS-EE-S-GGGTTSTT-S--HHHHHHHHHHHHHTT--STTS-HHHHHHHHHHHB-TTS-B-SSSTTS--SHHHHHHHHHHHHHTT-TTSTTS-HHHHHHHHHHTB-TTS-B-SSTTSPP-HHHHHHHHHHHHHTT-TTSSSS--HHHHHHHHHHHHTTBSSSB-SSTTPPP-TTHHHHHHHHHHHTT-GGGS-HHHHHHHHHHTB-TTT-SEESS--TT--EEHHHHHHHHHHHHHHT-TTPPPEETTTTEEHHHHHHHHH----/---HHHHHHHHHHHHHHHHH-PPPPP-HHHHHHHHHHHHTT-SS---S--TTHHHHHHHHHHHHHHTT-HHHH--HHHHHHHHHHHHTTEE-SSSS-EE-S-GGGTTSTT-S--HHHHHHHHHHHHHTT--STTS-HHHHHHHHHHHB-TTS-B-SSSTTS--SHHHHHHHHHHHHHTT-TTSTTS-HHHHHHHHHHTB-TTS-B-SSTTSPP-HHHHHHHHHHHHHTT-TTSSSS--HHHHHHHHHHHHTTBSSSB-SSTTPPP-TTHHHHHHHHHHHTT-GGGS-HHHHHHHHHHTB-TTT-SEESS--TT--EEHHHHHHHHHHHHHHT-TTPPPEETTTTEEHHHHHHHHH----

InterPro domains:
  IPR001330 Prenyltransferase alpha-alpha toroid domain [PF00432] (26-345)
  IPR008930 Terpenoid cyclases/protein prenyltransferase alpha-alpha toroid [SSF48239] (12-355)
  IPR041960 Geranylgeranyl transferase type-1 subunit beta [cd02895] (29-331)
  IPR045089 Prenyltransferase subunit beta [PTHR11774] (26-353)

pLDDT: mean 89.29, std 14.32, range [23.3, 98.88]

Sequence (718 aa):
MCDISTEEQLLEIARKAAETGEPLKFEYKKHIGFLIRHLNVFPSPYNTLETSRNTIFLFAISSLDLLGELDNLLTPTRREAFINWIYDLQLTNGVVCGFRGSHSCEGSQYDEANLAQTYSALLSLAILGDDFKRVNREAILKTLKSSQRENGCFWSQGENSESDMRFVFCAVAICKILGAEKEDVIDWNKLATFLKKSLNIDGGLGQAPEDESHGGSTFCAIASLALSNRLWTEEVLTRRDIDRLIRWAIQKQEIGFHGRAHKPDDSCYSFWIGATLKILNAYHLISPAHLREFLMISQHPHIGGFCKYPEPGGYSDILHTYFSIAALSLLGEPGLNPVHPALNVSMRAADHIARLNFQMCDISTEEQLLEIARKAAETGEPLKFEYKKHIGFLIRHLNVFPSPYNTLETSRNTIFLFAISSLDLLGELDNLLTPTRREAFINWIYDLQLTNGVVCGFRGSHSCEGSQYDEANLAQTYSALLSLAILGDDFKRVNREAILKTLKSSQRENGCFWSQGENSESDMRFVFCAVAICKILGAEKEDVIDWNKLATFLKKSLNIDGGLGQAPEDESHGGSTFCAIASLALSNRLWTEEVLTRRDIDRLIRWAIQKQEIGFHGRAHKPDDSCYSFWIGATLKILNAYHLISPAHLREFLMISQHPHIGGFCKYPEPGGYSDILHTYFSIAALSLLGEPGLNPVHPALNVSMRAADHIARLNFQ

Foldseek 3Di:
DQDPVQVVVLVVVLVVCVVVVDDQDDPLVLQLQLLVVLCVCPPPADLDPPFANLVLNLLSLLLCVQLVCNVVVDDPVNLVRVLVSLLVQFDDPDPATAGTRHPNCPPHPRSFHFLVSRLSSLLSCLSSPHLCPSPPLVRNLQNLLVQADQQQWGAGTDPPHDTWLQSLLSSLLSCLLSVNLVPPRGPVVSNLNFQLQQQDPQLAGARTRPHDGWLQSRLSSQLSCVSSVNNDVCSRPDPVSLVSNLVSLQVQCDLAGGTDPPDDHFLLSLQSSQLSCVSSVNNVVHDLVSHVSQLSLQFDDPNTAGFGHSDDPGDHDSNSRSSNSQSCLSSVPPSTAHANSSSGGGVSSVVSSNPRDDD/DQDPVQVVVLVVVLVVCVVVVDPQDDPLVLQLQLLVVLCVCPPPADLDPPFANLVLNLLSLLLCVQLVCNVVVDDPVNLVRVLVSLLVQFDDPDPATAGTRHPNCPPHPRSFAFLVSRLSSLLSCLSSPHQCPSPPLVRNLQNLLVQADQQQWGAGTDPPHDTWLQSLLSSLLSCLLSVNLVPPRGPVVSNLNFQLQQQDPQLAGARTRPHDGWLQSRLSSQLSCVSSVNNDVCSRPDPVSLVSNLVSLQVQDDLAGGTDPPDDHFLLSLQSSCLSCVSSVNNVVHDLVSHVSQLSLQFDDPNTAGFGHSDDPGDHDSNSRSSNSQSCLSSVPPSTAHANSSSGGGVSSVVSSNPRDDD